Protein AF-A0A9D7N5L0-F1 (afdb_monomer_lite)

Structure (mmCIF, N/CA/C/O backbone):
data_AF-A0A9D7N5L0-F1
#
_entry.id   AF-A0A9D7N5L0-F1
#
loop_
_atom_site.group_PDB
_atom_site.id
_atom_site.type_symbol
_atom_site.label_atom_id
_atom_site.label_alt_id
_atom_site.label_comp_id
_atom_site.label_asym_id
_atom_site.label_entity_id
_atom_site.label_seq_id
_atom_site.pdbx_PDB_ins_code
_atom_site.Cartn_x
_atom_site.Cartn_y
_atom_site.Cartn_z
_atom_site.occupancy
_atom_site.B_iso_or_equiv
_atom_site.auth_seq_id
_atom_site.auth_comp_id
_atom_site.auth_asym_id
_atom_site.auth_atom_id
_atom_site.pdbx_PDB_model_num
ATOM 1 N N . MET A 1 1 ? 47.161 54.696 -22.214 1.00 72.69 1 MET A N 1
ATOM 2 C CA . MET A 1 1 ? 46.452 55.972 -22.187 1.00 72.69 1 MET A CA 1
ATOM 3 C C . MET A 1 1 ? 46.632 56.596 -20.815 1.00 72.69 1 MET A C 1
ATOM 5 O O . MET A 1 1 ? 45.897 56.215 -19.897 1.00 72.69 1 MET A O 1
ATOM 9 N N . PRO A 1 2 ? 47.601 57.519 -20.672 1.00 78.75 2 PRO A N 1
ATOM 10 C CA . PRO A 1 2 ? 47.764 58.258 -19.436 1.00 78.75 2 PRO A CA 1
ATOM 11 C C . PRO A 1 2 ? 46.525 59.127 -19.217 1.00 78.75 2 PRO A C 1
ATOM 13 O O . PRO A 1 2 ? 45.950 59.677 -20.167 1.00 78.75 2 PRO A O 1
ATOM 16 N N . ILE A 1 3 ? 46.088 59.213 -17.966 1.00 82.75 3 ILE A N 1
ATOM 17 C CA . ILE A 1 3 ? 44.921 59.997 -17.564 1.00 82.75 3 ILE A CA 1
ATOM 18 C C . ILE A 1 3 ? 45.372 61.141 -16.669 1.00 82.75 3 ILE A C 1
ATOM 20 O O . ILE A 1 3 ? 46.152 60.962 -15.735 1.00 82.75 3 ILE A O 1
ATOM 24 N N . SER A 1 4 ? 44.891 62.338 -16.972 1.00 83.44 4 SER A N 1
ATOM 25 C CA . SER A 1 4 ? 45.110 63.525 -16.164 1.00 83.44 4 SER A CA 1
ATOM 26 C C . SER A 1 4 ? 43.820 63.897 -15.448 1.00 83.44 4 SER A C 1
ATOM 28 O O . SER A 1 4 ? 42.771 64.068 -16.071 1.00 83.44 4 SER A O 1
ATOM 30 N N . LEU A 1 5 ? 43.912 64.047 -14.130 1.00 79.31 5 LEU A N 1
ATOM 31 C CA . LEU A 1 5 ? 42.851 64.575 -13.285 1.00 79.31 5 LEU A CA 1
ATOM 32 C C . LEU A 1 5 ? 43.198 66.013 -12.907 1.00 79.31 5 LEU A C 1
ATOM 34 O O . LEU A 1 5 ? 44.294 66.314 -12.426 1.00 79.31 5 LEU A O 1
ATOM 38 N N . HIS A 1 6 ? 42.249 66.908 -13.147 1.00 79.81 6 HIS A N 1
ATOM 39 C CA . HIS A 1 6 ? 42.362 68.327 -12.855 1.00 79.81 6 HIS A CA 1
ATOM 40 C C . HIS A 1 6 ? 41.277 68.711 -11.858 1.00 79.81 6 HIS A C 1
ATOM 42 O O . HIS A 1 6 ? 40.089 68.687 -12.183 1.00 79.81 6 HIS A O 1
ATOM 48 N N . PHE A 1 7 ? 41.670 69.097 -10.650 1.00 73.62 7 PHE A N 1
ATOM 49 C CA . PHE A 1 7 ? 40.714 69.549 -9.651 1.00 73.62 7 PHE A CA 1
ATOM 50 C C . PHE A 1 7 ? 40.466 71.049 -9.743 1.00 73.62 7 PHE A C 1
ATOM 52 O O . PHE A 1 7 ? 41.398 71.856 -9.770 1.00 73.62 7 PHE A O 1
ATOM 59 N N . ARG A 1 8 ? 39.185 71.426 -9.766 1.00 66.31 8 ARG A N 1
ATOM 60 C CA . ARG A 1 8 ? 38.753 72.822 -9.728 1.00 66.31 8 ARG A CA 1
ATOM 61 C C . ARG A 1 8 ? 37.700 72.981 -8.632 1.00 66.31 8 ARG A C 1
ATOM 63 O O . ARG A 1 8 ? 36.515 72.768 -8.867 1.00 66.31 8 ARG A O 1
ATOM 70 N N . ALA A 1 9 ? 38.133 73.360 -7.431 1.00 60.53 9 ALA A N 1
ATOM 71 C CA . ALA A 1 9 ? 37.221 73.863 -6.406 1.00 60.53 9 ALA A CA 1
ATOM 72 C C . ALA A 1 9 ? 36.997 75.365 -6.593 1.00 60.53 9 ALA A C 1
ATOM 74 O O . ALA A 1 9 ? 37.879 76.083 -7.073 1.00 60.53 9 ALA A O 1
ATOM 75 N N . ALA A 1 10 ? 35.819 75.841 -6.194 1.00 57.31 10 ALA A N 1
ATOM 76 C CA . ALA A 1 10 ? 35.492 77.258 -6.149 1.00 57.31 10 ALA A CA 1
ATOM 77 C C . ALA A 1 10 ? 36.443 77.989 -5.178 1.00 57.31 10 ALA A C 1
ATOM 79 O O . ALA A 1 10 ? 36.197 78.037 -3.980 1.00 57.31 10 ALA A O 1
ATOM 80 N N . GLY A 1 11 ? 37.558 78.516 -5.698 1.00 56.62 11 GLY A N 1
ATOM 81 C CA . GLY A 1 11 ? 38.480 79.398 -4.971 1.00 56.62 11 GLY A CA 1
ATOM 82 C C . GLY A 1 11 ? 39.948 78.958 -4.880 1.00 56.62 11 GLY A C 1
ATOM 83 O O . GLY A 1 11 ? 40.784 79.810 -4.599 1.00 56.62 11 GLY A O 1
ATOM 84 N N . ALA A 1 12 ? 40.310 77.698 -5.165 1.00 53.91 12 ALA A N 1
ATOM 85 C CA . ALA A 1 12 ? 41.715 77.254 -5.164 1.00 53.91 12 ALA A CA 1
ATOM 86 C C . ALA A 1 12 ? 41.970 76.096 -6.148 1.00 53.91 12 ALA A C 1
ATOM 88 O O . ALA A 1 12 ? 41.262 75.087 -6.146 1.00 53.91 12 ALA A O 1
ATOM 89 N N . ALA A 1 13 ? 42.996 76.234 -6.996 1.00 57.47 13 ALA A N 1
ATOM 90 C CA . ALA A 1 13 ? 43.434 75.192 -7.924 1.00 57.47 13 ALA A CA 1
ATOM 91 C C . ALA A 1 13 ? 44.446 74.263 -7.235 1.00 57.47 13 ALA A C 1
ATOM 93 O O . ALA A 1 13 ? 45.628 74.584 -7.139 1.00 57.47 13 ALA A O 1
ATOM 94 N N . LEU A 1 14 ? 43.992 73.101 -6.767 1.00 60.34 14 LEU A N 1
ATOM 95 C CA . LEU A 1 14 ? 44.870 72.036 -6.272 1.00 60.34 14 LEU A CA 1
ATOM 96 C C . LEU A 1 14 ? 45.343 71.171 -7.448 1.00 60.34 14 LEU A C 1
ATOM 98 O O . LEU A 1 14 ? 44.823 70.085 -7.652 1.00 60.34 14 LEU A O 1
ATOM 102 N N . GLY A 1 15 ? 46.305 71.680 -8.224 1.00 71.81 15 GLY A N 1
ATOM 103 C CA . GLY A 1 15 ? 47.184 70.893 -9.103 1.00 71.81 15 GLY A CA 1
ATOM 104 C C . GLY A 1 15 ? 46.557 70.080 -10.256 1.00 71.81 15 GLY A C 1
ATOM 105 O O . GLY A 1 15 ? 45.394 69.691 -10.268 1.00 71.81 15 GLY A O 1
ATOM 106 N N . LYS A 1 16 ? 47.374 69.793 -11.274 1.00 83.88 16 LYS A N 1
ATOM 107 C CA . LYS A 1 16 ? 47.114 68.734 -12.262 1.00 83.88 16 LYS A CA 1
ATOM 108 C C . LYS A 1 16 ? 47.877 67.497 -11.801 1.00 83.88 16 LYS A C 1
ATOM 110 O O . LYS A 1 16 ? 49.097 67.578 -11.680 1.00 83.88 16 LYS A O 1
ATOM 115 N N . GLN A 1 17 ? 47.201 66.367 -11.610 1.00 89.81 17 GLN A N 1
ATOM 116 C CA . GLN A 1 17 ? 47.865 65.088 -11.349 1.00 89.81 17 GLN A CA 1
ATOM 117 C C . GLN A 1 17 ? 47.664 64.170 -12.550 1.00 89.81 17 GLN A C 1
ATOM 119 O O . GLN A 1 17 ? 46.552 64.030 -13.057 1.00 89.81 17 GLN A O 1
ATOM 124 N N . SER A 1 18 ? 48.754 63.596 -13.052 1.00 88.19 18 SER A N 1
ATOM 125 C CA . SER A 1 18 ? 48.714 62.674 -14.188 1.00 88.19 18 SER A CA 1
ATOM 126 C C . SER A 1 18 ? 49.171 61.302 -13.736 1.00 88.19 18 SER A C 1
ATOM 128 O O . SER A 1 18 ? 50.153 61.191 -13.006 1.00 88.19 18 SER A O 1
ATOM 130 N N . PHE A 1 19 ? 48.449 60.283 -14.177 1.00 89.75 19 PHE A N 1
ATOM 131 C CA . PHE A 1 19 ? 48.725 58.887 -13.886 1.00 89.75 19 PHE A CA 1
ATOM 132 C C . PHE A 1 19 ? 49.147 58.209 -15.182 1.00 89.75 19 PHE A C 1
ATOM 134 O O . PHE A 1 19 ? 48.506 58.395 -16.226 1.00 89.75 19 PHE A O 1
ATOM 141 N N . GLY A 1 20 ? 50.256 57.477 -15.115 1.00 86.75 20 GLY A N 1
ATOM 142 C CA . GLY A 1 20 ? 50.751 56.697 -16.231 1.00 86.75 20 GLY A CA 1
ATOM 143 C C . GLY A 1 20 ? 49.895 55.462 -16.490 1.00 86.75 20 GLY A C 1
ATOM 144 O O . GLY A 1 20 ? 48.901 55.180 -15.818 1.00 86.75 20 GLY A O 1
ATOM 145 N N . ASP A 1 21 ? 50.286 54.724 -17.519 1.00 83.12 21 ASP A N 1
ATOM 146 C CA . ASP A 1 21 ? 49.572 53.544 -17.991 1.00 83.12 21 ASP A CA 1
ATOM 147 C C . ASP A 1 21 ? 49.612 52.367 -17.009 1.00 83.12 21 ASP A C 1
ATOM 149 O O . ASP A 1 21 ? 48.745 51.492 -17.062 1.00 83.12 21 ASP A O 1
ATOM 153 N N . GLU A 1 22 ? 50.615 52.351 -16.140 1.00 84.06 22 GLU A N 1
ATOM 154 C CA . GLU A 1 22 ? 50.862 51.350 -15.111 1.00 84.06 22 GLU A CA 1
ATOM 155 C C . GLU A 1 22 ? 49.825 51.362 -13.979 1.00 84.06 22 GLU A C 1
ATOM 157 O O . GLU A 1 22 ? 49.672 50.363 -13.275 1.00 84.06 22 GLU A O 1
ATOM 162 N N . VAL A 1 23 ? 49.077 52.458 -13.813 1.00 87.56 23 VAL A N 1
ATOM 163 C CA . VAL A 1 23 ? 48.068 52.583 -12.757 1.00 87.56 23 VAL A CA 1
ATOM 164 C C . VAL A 1 23 ? 46.739 51.993 -13.237 1.00 87.56 23 VAL A C 1
ATOM 166 O O . VAL A 1 23 ? 46.030 52.571 -14.060 1.00 87.56 23 VAL A O 1
ATOM 169 N N . VAL A 1 24 ? 46.395 50.811 -12.720 1.00 87.88 24 VAL A N 1
ATOM 170 C CA . VAL A 1 24 ? 45.175 50.076 -13.109 1.00 87.88 24 VAL A CA 1
ATOM 171 C C . VAL A 1 24 ? 43.917 50.662 -12.462 1.00 87.88 24 VAL A C 1
ATOM 173 O O . VAL A 1 24 ? 42.836 50.605 -13.048 1.00 87.88 24 VAL A O 1
ATOM 176 N N . GLU A 1 25 ? 44.047 51.246 -11.274 1.00 93.94 25 GLU A N 1
ATOM 177 C CA . GLU A 1 25 ? 42.945 51.820 -10.505 1.00 93.94 25 GLU A CA 1
ATOM 178 C C . GLU A 1 25 ? 43.389 53.122 -9.836 1.00 93.94 25 GLU A C 1
ATOM 180 O O . GLU A 1 25 ? 44.439 53.174 -9.198 1.00 93.94 25 GLU A O 1
ATOM 185 N N . ILE A 1 26 ? 42.581 54.172 -9.984 1.00 95.56 26 ILE A N 1
ATOM 186 C CA . ILE A 1 26 ? 42.804 55.478 -9.358 1.00 95.56 26 ILE A CA 1
ATOM 187 C C . ILE A 1 26 ? 41.630 55.755 -8.425 1.00 95.56 26 ILE A C 1
ATOM 189 O O . ILE A 1 26 ? 40.540 56.097 -8.885 1.00 95.56 26 ILE A O 1
ATOM 193 N N . ARG A 1 27 ? 41.844 55.608 -7.119 1.00 96.44 27 ARG A N 1
ATOM 194 C CA . ARG A 1 27 ? 40.865 55.933 -6.078 1.00 96.44 27 ARG A CA 1
ATOM 195 C C . ARG A 1 27 ? 40.876 57.418 -5.769 1.00 96.44 27 ARG A C 1
ATOM 197 O O . ARG A 1 27 ? 41.934 58.037 -5.620 1.00 96.44 27 ARG A O 1
ATOM 204 N N . ILE A 1 28 ? 39.672 57.959 -5.656 1.00 95.75 28 ILE A N 1
ATOM 205 C CA . ILE A 1 28 ? 39.390 59.371 -5.452 1.00 95.75 28 ILE A CA 1
ATOM 206 C C . ILE A 1 28 ? 38.590 59.500 -4.158 1.00 95.75 28 ILE A C 1
ATOM 208 O O . ILE A 1 28 ? 37.532 58.887 -4.002 1.00 95.75 28 ILE A O 1
ATOM 212 N N . GLY A 1 29 ? 39.078 60.311 -3.225 1.00 93.81 29 GLY A N 1
ATOM 213 C CA . GLY A 1 29 ? 38.457 60.480 -1.914 1.00 93.81 29 GLY A CA 1
ATOM 214 C C . GLY A 1 29 ? 39.268 61.399 -1.011 1.00 93.81 29 GLY A C 1
ATOM 215 O O . GLY A 1 29 ? 40.193 62.061 -1.473 1.00 93.81 29 GLY A O 1
ATOM 216 N N . ARG A 1 30 ? 38.908 61.473 0.271 1.00 93.69 30 ARG A N 1
ATOM 217 C CA . ARG A 1 30 ? 39.602 62.309 1.273 1.00 93.69 30 ARG A CA 1
ATOM 218 C C . ARG A 1 30 ? 40.711 61.604 2.047 1.00 93.69 30 ARG A C 1
ATOM 220 O O . ARG A 1 30 ? 41.448 62.257 2.779 1.00 93.69 30 ARG A O 1
ATOM 227 N N . ASP A 1 31 ? 40.795 60.284 1.950 1.00 93.81 31 ASP A N 1
ATOM 228 C CA . ASP A 1 31 ? 41.804 59.512 2.666 1.00 93.81 31 ASP A CA 1
ATOM 229 C C . ASP A 1 31 ? 43.132 59.533 1.897 1.00 93.81 31 ASP A C 1
ATOM 231 O O . ASP A 1 31 ? 43.270 58.862 0.875 1.00 93.81 31 ASP A O 1
ATOM 235 N N . ALA A 1 32 ? 44.099 60.321 2.376 1.00 90.50 32 ALA A N 1
ATOM 236 C CA . ALA A 1 32 ? 45.396 60.488 1.721 1.00 90.50 32 ALA A CA 1
ATOM 237 C C . ALA A 1 32 ? 46.275 59.227 1.743 1.00 90.50 32 ALA A C 1
ATOM 239 O O . ALA A 1 32 ? 47.182 59.117 0.920 1.00 90.50 32 ALA A O 1
ATOM 240 N N . GLU A 1 33 ? 46.012 58.275 2.644 1.00 92.38 33 GLU A N 1
ATOM 241 C CA . GLU A 1 33 ? 46.752 57.009 2.701 1.00 92.38 33 GLU A CA 1
ATOM 242 C C . GLU A 1 33 ? 46.186 55.976 1.718 1.00 92.38 33 GLU A C 1
ATOM 244 O O . GLU A 1 33 ? 46.915 55.106 1.239 1.00 92.38 33 GLU A O 1
ATOM 249 N N . ARG A 1 34 ? 44.888 56.069 1.397 1.00 91.62 34 ARG A N 1
ATOM 250 C CA . ARG A 1 34 ? 44.177 55.076 0.568 1.00 91.62 34 ARG A CA 1
ATOM 251 C C . ARG A 1 34 ? 43.860 55.555 -0.849 1.00 91.62 34 ARG A C 1
ATOM 253 O O . ARG A 1 34 ? 43.674 54.724 -1.740 1.00 91.62 34 ARG A O 1
ATOM 260 N N . CYS A 1 35 ? 43.798 56.867 -1.079 1.00 93.44 35 CYS A N 1
ATOM 261 C CA . CYS A 1 35 ? 43.439 57.449 -2.372 1.00 93.44 35 CYS A CA 1
ATOM 262 C C . CYS A 1 35 ? 44.664 57.931 -3.147 1.00 93.44 35 CYS A C 1
ATOM 264 O O . CYS A 1 35 ? 45.471 58.710 -2.647 1.00 93.44 35 CYS A O 1
ATOM 266 N N . GLN A 1 36 ? 44.754 57.538 -4.420 1.00 93.94 36 GLN A N 1
ATOM 267 C CA . GLN A 1 36 ? 45.797 58.031 -5.327 1.00 93.94 36 GLN A CA 1
ATOM 268 C C . GLN A 1 36 ? 45.553 59.494 -5.728 1.00 93.94 36 GLN A C 1
ATOM 270 O O . GLN A 1 36 ? 46.505 60.220 -6.016 1.00 93.94 36 GLN A O 1
ATOM 275 N N . PHE A 1 37 ? 44.287 59.929 -5.727 1.00 92.31 37 PHE A N 1
ATOM 276 C CA . PHE A 1 37 ? 43.893 61.330 -5.846 1.00 92.31 37 PHE A CA 1
ATOM 277 C C . PHE A 1 37 ? 43.171 61.763 -4.563 1.00 92.31 37 PHE A C 1
ATOM 279 O O . PHE A 1 37 ? 41.955 61.596 -4.423 1.00 92.31 37 PHE A O 1
ATOM 286 N N . ALA A 1 38 ? 43.944 62.274 -3.605 1.00 91.69 38 ALA A N 1
ATOM 287 C CA . ALA A 1 38 ? 43.447 62.680 -2.298 1.00 91.69 38 ALA A CA 1
ATOM 288 C C . ALA A 1 38 ? 42.983 64.142 -2.301 1.00 91.69 38 ALA A C 1
ATOM 290 O O . ALA A 1 38 ? 43.742 65.060 -2.615 1.00 91.69 38 ALA A O 1
ATOM 291 N N . LEU A 1 39 ? 41.723 64.358 -1.935 1.00 89.25 39 LEU A N 1
ATOM 292 C CA . LEU A 1 39 ? 41.138 65.676 -1.734 1.00 89.25 39 LEU A CA 1
ATOM 293 C C . LEU A 1 39 ? 41.362 66.165 -0.299 1.00 89.25 39 LEU A C 1
ATOM 295 O O . LEU A 1 39 ? 41.475 65.340 0.610 1.00 89.25 39 LEU A O 1
ATOM 299 N N . PRO A 1 40 ? 41.390 67.492 -0.071 1.00 88.19 40 PRO A N 1
ATOM 300 C CA . PRO A 1 40 ? 41.510 68.057 1.266 1.00 88.19 40 PRO A CA 1
ATOM 301 C C . PRO A 1 40 ? 40.503 67.459 2.255 1.00 88.19 40 PRO A C 1
ATOM 303 O O . PRO A 1 40 ? 39.330 67.243 1.932 1.00 88.19 40 PRO A O 1
ATOM 306 N N . ALA A 1 41 ? 40.962 67.195 3.479 1.00 85.75 41 ALA A N 1
ATOM 307 C CA . ALA A 1 41 ? 40.162 66.522 4.500 1.00 85.75 41 ALA A CA 1
ATOM 308 C C . ALA A 1 41 ? 38.890 67.302 4.901 1.00 85.75 41 ALA A C 1
ATOM 310 O O . ALA A 1 41 ? 37.926 66.690 5.375 1.00 85.75 41 ALA A O 1
ATOM 311 N N . ASP A 1 42 ? 38.868 68.620 4.673 1.00 84.88 42 ASP A N 1
ATOM 312 C CA . ASP A 1 42 ? 37.762 69.546 4.949 1.00 84.88 42 ASP A CA 1
ATOM 313 C C . ASP A 1 42 ? 36.615 69.481 3.917 1.00 84.88 42 ASP A C 1
ATOM 315 O O . ASP A 1 42 ? 35.528 69.998 4.178 1.00 84.88 42 ASP A O 1
ATOM 319 N N . GLN A 1 43 ? 36.785 68.778 2.790 1.00 87.12 43 GLN A N 1
ATOM 320 C CA . GLN A 1 43 ? 35.737 68.551 1.781 1.00 87.12 43 GLN A CA 1
ATOM 321 C C . GLN A 1 43 ? 34.713 67.495 2.236 1.00 87.12 43 GLN A C 1
ATOM 323 O O . GLN A 1 43 ? 34.587 66.426 1.638 1.00 87.12 43 GLN A O 1
ATOM 328 N N . ALA A 1 44 ? 33.968 67.772 3.309 1.00 84.56 44 ALA A N 1
ATOM 329 C CA . ALA A 1 44 ? 33.079 66.809 3.973 1.00 84.56 44 ALA A CA 1
ATOM 330 C C . ALA A 1 44 ? 32.012 66.166 3.057 1.00 84.56 44 ALA A C 1
ATOM 332 O O . ALA A 1 44 ? 31.534 65.078 3.365 1.00 84.56 44 ALA A O 1
ATOM 333 N N . MET A 1 45 ? 31.684 66.799 1.924 1.00 86.50 45 MET A N 1
ATOM 334 C CA . MET A 1 45 ? 30.771 66.272 0.896 1.00 86.50 45 MET A CA 1
ATOM 335 C C . MET A 1 45 ? 31.344 65.091 0.093 1.00 86.50 45 MET A C 1
ATOM 337 O O . MET A 1 45 ? 30.609 64.420 -0.629 1.00 86.50 45 MET A O 1
ATOM 341 N N . VAL A 1 46 ? 32.647 64.830 0.211 1.00 91.25 46 VAL A N 1
ATOM 342 C CA . VAL A 1 46 ? 33.330 63.696 -0.415 1.00 91.25 46 VAL A CA 1
ATOM 343 C C . VAL A 1 46 ? 33.578 62.614 0.638 1.00 91.25 46 VAL A C 1
ATOM 345 O O . VAL A 1 46 ? 33.936 62.887 1.785 1.00 91.25 46 VAL A O 1
ATOM 348 N N . SER A 1 47 ? 33.398 61.352 0.268 1.00 91.75 47 SER A N 1
ATOM 349 C CA . SER A 1 47 ? 33.639 60.212 1.164 1.00 91.75 47 SER A CA 1
ATOM 350 C C . SER A 1 47 ? 35.144 59.995 1.378 1.00 91.75 47 SER A C 1
ATOM 352 O O . SER A 1 47 ? 35.976 60.554 0.660 1.00 91.75 47 SER A O 1
ATOM 354 N N . ARG A 1 48 ? 35.518 59.167 2.362 1.00 94.56 48 ARG A N 1
ATOM 355 C CA . ARG A 1 48 ? 36.931 58.785 2.565 1.00 94.56 48 ARG A CA 1
ATOM 356 C C . ARG A 1 48 ? 37.510 58.115 1.314 1.00 94.56 48 ARG A C 1
ATOM 358 O O . ARG A 1 48 ? 38.549 58.551 0.840 1.00 94.56 48 ARG A O 1
ATOM 365 N N . GLU A 1 49 ? 36.759 57.183 0.731 1.00 96.12 49 GLU A N 1
ATOM 366 C CA . GLU A 1 49 ? 36.946 56.619 -0.612 1.00 96.12 49 GLU A CA 1
ATOM 367 C C . GLU A 1 49 ? 35.618 56.808 -1.364 1.00 96.12 49 GLU A C 1
ATOM 369 O O . GLU A 1 49 ? 34.605 56.208 -1.003 1.00 96.12 49 GLU A O 1
ATOM 374 N N . HIS A 1 50 ? 35.564 57.729 -2.328 1.00 95.50 50 HIS A N 1
ATOM 375 C CA . HIS A 1 50 ? 34.301 58.175 -2.930 1.00 95.50 50 HIS A CA 1
ATOM 376 C C . HIS A 1 50 ? 33.972 57.433 -4.225 1.00 95.50 50 HIS A C 1
ATOM 378 O O . HIS A 1 50 ? 32.862 56.937 -4.406 1.00 95.50 50 HIS A O 1
ATOM 384 N N . CYS A 1 51 ? 34.948 57.319 -5.118 1.00 96.88 51 CYS A N 1
ATOM 385 C CA . CYS A 1 51 ? 34.854 56.500 -6.320 1.00 96.88 51 CYS A CA 1
ATOM 386 C C . CYS A 1 51 ? 36.251 56.094 -6.793 1.00 96.88 51 CYS A C 1
ATOM 388 O O . CYS A 1 51 ? 37.261 56.588 -6.283 1.00 96.88 51 CYS A O 1
ATOM 390 N N . ALA A 1 52 ? 36.316 55.202 -7.776 1.00 96.44 52 ALA A N 1
ATOM 391 C CA . ALA A 1 52 ? 37.561 54.848 -8.439 1.00 96.44 52 ALA A CA 1
ATOM 392 C C . ALA A 1 52 ? 37.422 54.877 -9.963 1.00 96.44 52 ALA A C 1
ATOM 394 O O . ALA A 1 52 ? 36.346 54.643 -10.513 1.00 96.44 52 ALA A O 1
ATOM 395 N N . LEU A 1 53 ? 38.526 55.160 -10.652 1.00 95.75 53 LEU A N 1
ATOM 396 C CA . LEU A 1 53 ? 38.647 55.016 -12.099 1.00 95.75 53 LEU A CA 1
ATOM 397 C C . LEU A 1 53 ? 39.474 53.774 -12.391 1.00 95.75 53 LEU A C 1
ATOM 399 O O . LEU A 1 53 ? 40.681 53.763 -12.157 1.00 95.75 53 LEU A O 1
ATOM 403 N N . GLN A 1 54 ? 38.826 52.736 -12.906 1.00 95.19 54 GLN A N 1
ATOM 404 C CA . GLN A 1 54 ? 39.465 51.465 -13.214 1.00 95.19 54 GLN A CA 1
ATOM 405 C C . GLN A 1 54 ? 39.710 51.337 -14.716 1.00 95.19 54 GLN A C 1
ATOM 407 O O . GLN A 1 54 ? 38.795 51.487 -15.532 1.00 95.19 54 GLN A O 1
ATOM 412 N N . ARG A 1 55 ? 40.947 51.034 -15.103 1.00 89.62 55 ARG A N 1
ATOM 413 C CA . ARG A 1 55 ? 41.322 50.821 -16.499 1.00 89.62 55 ARG A CA 1
ATOM 414 C C . ARG A 1 55 ? 41.011 49.383 -16.916 1.00 89.62 55 ARG A C 1
ATOM 416 O O . ARG A 1 55 ? 41.649 48.440 -16.465 1.00 89.62 55 ARG A O 1
ATOM 423 N N . VAL A 1 56 ? 40.077 49.219 -17.850 1.00 85.75 56 VAL A N 1
ATOM 424 C CA . VAL A 1 56 ? 39.678 47.922 -18.414 1.00 85.75 56 VAL A CA 1
ATOM 425 C C . VAL A 1 56 ? 39.745 47.995 -19.936 1.00 85.75 56 VAL A C 1
ATOM 427 O O . VAL A 1 56 ? 39.037 48.787 -20.562 1.00 85.75 56 VAL A O 1
ATOM 430 N N . LEU A 1 57 ? 40.607 47.169 -20.540 1.00 84.44 57 LEU A N 1
ATOM 431 C CA . LEU A 1 57 ? 40.785 47.068 -21.999 1.00 84.44 57 LEU A CA 1
ATOM 432 C C . LEU A 1 57 ? 41.029 48.434 -22.675 1.00 84.44 57 LEU A C 1
ATOM 434 O O . LEU A 1 57 ? 40.427 48.771 -23.693 1.00 84.44 57 LEU A O 1
ATOM 438 N N . GLY A 1 58 ? 41.892 49.253 -22.066 1.00 81.69 58 GLY A N 1
ATOM 439 C CA . GLY A 1 58 ? 42.274 50.564 -22.600 1.00 81.69 58 GLY A CA 1
ATOM 440 C C . GLY A 1 58 ? 41.264 51.693 -22.368 1.00 81.69 58 GLY A C 1
ATOM 441 O O . GLY A 1 58 ? 41.510 52.803 -22.828 1.00 81.69 58 GLY A O 1
ATOM 442 N N . ARG A 1 59 ? 40.162 51.452 -21.646 1.00 85.00 59 ARG A N 1
ATOM 443 C CA . ARG A 1 59 ? 39.170 52.476 -21.275 1.00 85.00 59 ARG A CA 1
ATOM 444 C C . ARG A 1 59 ? 39.069 52.600 -19.761 1.00 85.00 59 ARG A C 1
ATOM 446 O O . ARG A 1 59 ? 39.232 51.605 -19.064 1.00 85.00 59 ARG A O 1
ATOM 453 N N . TYR A 1 60 ? 38.760 53.792 -19.263 1.00 91.06 60 TYR A N 1
ATOM 454 C CA . TYR A 1 60 ? 38.480 53.996 -17.843 1.00 91.06 60 TYR A CA 1
ATOM 455 C C . TYR A 1 60 ? 36.988 53.817 -17.572 1.00 91.06 60 TYR A C 1
ATOM 457 O O . TYR A 1 60 ? 36.149 54.397 -18.266 1.00 91.06 60 TYR A O 1
ATOM 465 N N . ARG A 1 61 ? 36.672 52.991 -16.578 1.00 93.69 61 ARG A N 1
ATOM 466 C CA . ARG A 1 61 ? 35.329 52.792 -16.038 1.00 93.69 61 ARG A CA 1
ATOM 467 C C . ARG A 1 61 ? 35.257 53.381 -14.642 1.00 93.69 61 ARG A C 1
ATOM 469 O O . ARG A 1 61 ? 36.203 53.255 -13.868 1.00 93.69 61 ARG A O 1
ATOM 476 N N . LEU A 1 62 ? 34.138 54.017 -14.343 1.00 94.38 62 LEU A N 1
ATOM 477 C CA . LEU A 1 62 ? 33.843 54.539 -13.023 1.00 94.38 62 LEU A CA 1
ATOM 478 C C . LEU A 1 62 ? 33.362 53.400 -12.121 1.00 94.38 62 LEU A C 1
ATOM 480 O O . LEU A 1 62 ? 32.465 52.661 -12.511 1.00 94.38 62 LEU A O 1
ATOM 484 N N . VAL A 1 63 ? 33.946 53.283 -10.935 1.00 94.88 63 VAL A N 1
ATOM 485 C CA . VAL A 1 63 ? 33.516 52.370 -9.873 1.00 94.88 63 VAL A CA 1
ATOM 486 C C . VAL A 1 63 ? 32.983 53.213 -8.719 1.00 94.88 63 VAL A C 1
ATOM 488 O O . VAL A 1 63 ? 33.691 54.091 -8.215 1.00 94.88 63 VAL A O 1
ATOM 491 N N . LEU A 1 64 ? 31.729 52.998 -8.331 1.00 93.44 64 LEU A N 1
ATOM 492 C CA . LEU A 1 64 ? 31.038 53.785 -7.307 1.00 93.44 64 LEU A CA 1
ATOM 493 C C . LEU A 1 64 ? 31.087 53.087 -5.944 1.00 93.44 64 LEU A C 1
ATOM 495 O O . LEU A 1 64 ? 30.980 51.869 -5.862 1.00 93.44 64 LEU A O 1
ATOM 499 N N . ASN A 1 65 ? 31.179 53.859 -4.857 1.00 90.69 65 ASN A N 1
ATOM 500 C CA . ASN A 1 65 ? 31.108 53.303 -3.499 1.00 90.69 65 ASN A CA 1
ATOM 501 C C . ASN A 1 65 ? 29.676 52.952 -3.041 1.00 90.69 65 ASN A C 1
ATOM 503 O O . ASN A 1 65 ? 29.504 52.342 -1.993 1.00 90.69 65 ASN A O 1
ATOM 507 N N . GLY A 1 66 ? 28.655 53.355 -3.806 1.00 85.19 66 GLY A N 1
ATOM 508 C CA . GLY A 1 66 ? 27.238 53.086 -3.534 1.00 85.19 66 GLY A CA 1
ATOM 509 C C . GLY A 1 66 ? 26.579 53.984 -2.480 1.00 85.19 66 GLY A C 1
ATOM 510 O O . GLY A 1 66 ? 25.357 53.964 -2.361 1.00 85.19 66 GLY A O 1
ATOM 511 N N . GLU A 1 67 ? 27.341 54.798 -1.749 1.00 85.19 67 GLU A N 1
ATOM 512 C CA . GLU A 1 67 ? 26.818 55.623 -0.651 1.00 85.19 67 GLU A CA 1
ATOM 513 C C . GLU A 1 67 ? 26.570 57.075 -1.061 1.00 85.19 67 GLU A C 1
ATOM 515 O O . GLU A 1 67 ? 25.617 57.699 -0.596 1.00 85.19 67 GLU A O 1
ATOM 520 N N . ASN A 1 68 ? 27.435 57.636 -1.912 1.00 90.31 68 ASN A N 1
ATOM 521 C CA . ASN A 1 68 ? 27.363 59.042 -2.299 1.00 90.31 68 ASN A CA 1
ATOM 522 C C . ASN A 1 68 ? 27.305 59.198 -3.827 1.00 90.31 68 ASN A C 1
ATOM 524 O O . ASN A 1 68 ? 28.003 58.482 -4.548 1.00 90.31 68 ASN A O 1
ATOM 528 N N . PRO A 1 69 ? 26.480 60.126 -4.347 1.00 92.38 69 PRO A N 1
ATOM 529 C CA . PRO A 1 69 ? 26.276 60.249 -5.781 1.00 92.38 69 PRO A CA 1
ATOM 530 C C . PRO A 1 69 ? 27.499 60.867 -6.461 1.00 92.38 69 PRO A C 1
ATOM 532 O O . PRO A 1 69 ? 27.985 61.914 -6.041 1.00 92.38 69 PRO A O 1
ATOM 535 N N . VAL A 1 70 ? 27.931 60.273 -7.571 1.00 95.50 70 VAL A N 1
ATOM 536 C CA . VAL A 1 70 ? 28.870 60.891 -8.519 1.00 95.50 70 VAL A CA 1
ATOM 537 C C . VAL A 1 70 ? 28.083 61.322 -9.746 1.00 95.50 70 VAL A C 1
ATOM 539 O O . VAL A 1 70 ? 27.206 60.585 -10.194 1.00 95.50 70 VAL A O 1
ATOM 542 N N . ARG A 1 71 ? 28.375 62.497 -10.308 1.00 94.56 71 ARG A N 1
ATOM 543 C CA . ARG A 1 71 ? 27.803 62.930 -11.591 1.00 94.56 71 ARG A CA 1
ATOM 544 C C . ARG A 1 71 ? 28.874 63.040 -12.662 1.00 94.56 71 ARG A C 1
ATOM 546 O O . ARG A 1 71 ? 29.918 63.630 -12.407 1.00 94.56 71 ARG A O 1
ATOM 553 N N . VAL A 1 72 ? 28.596 62.531 -13.857 1.00 94.25 72 VAL A N 1
ATOM 554 C CA . VAL A 1 72 ? 29.438 62.686 -15.051 1.00 94.25 72 VAL A CA 1
ATOM 555 C C . VAL A 1 72 ? 28.753 63.705 -15.961 1.00 94.25 72 VAL A C 1
ATOM 557 O O . VAL A 1 72 ? 27.624 63.497 -16.392 1.00 94.25 72 VAL A O 1
ATOM 560 N N . ASP A 1 73 ? 29.404 64.843 -16.199 1.00 92.94 73 ASP A N 1
ATOM 561 C CA . ASP A 1 73 ? 28.896 65.959 -17.012 1.00 92.94 73 ASP A CA 1
ATOM 562 C C . ASP A 1 73 ? 27.508 66.483 -16.579 1.00 92.94 73 ASP A C 1
ATOM 564 O O . ASP A 1 73 ? 26.726 66.988 -17.381 1.00 92.94 73 ASP A O 1
ATOM 568 N N . GLY A 1 74 ? 27.229 66.415 -15.272 1.00 89.88 74 GLY A N 1
ATOM 569 C CA . GLY A 1 74 ? 25.994 66.894 -14.639 1.00 89.88 74 GLY A CA 1
ATOM 570 C C . GLY A 1 74 ? 24.916 65.821 -14.446 1.00 89.88 74 GLY A C 1
ATOM 571 O O . GLY A 1 74 ? 23.997 66.018 -13.643 1.00 89.88 74 GLY A O 1
ATOM 572 N N . GLU A 1 75 ? 25.044 64.662 -15.090 1.00 90.12 75 GLU A N 1
ATOM 573 C CA . GLU A 1 75 ? 24.105 63.542 -14.952 1.00 90.12 75 GLU A CA 1
ATOM 574 C C . GLU A 1 75 ? 24.579 62.529 -13.911 1.00 90.12 75 GLU A C 1
ATOM 576 O O . GLU A 1 75 ? 25.778 62.337 -13.736 1.00 90.12 75 GLU A O 1
ATOM 581 N N . LEU A 1 76 ? 23.645 61.889 -13.195 1.00 89.88 76 LEU A N 1
ATOM 582 C CA . LEU A 1 76 ? 23.983 60.894 -12.175 1.00 89.88 76 LEU A CA 1
ATOM 583 C C . LEU A 1 76 ? 24.683 59.697 -12.829 1.00 89.88 76 LEU A C 1
ATOM 585 O O . LEU A 1 76 ? 24.152 59.091 -13.758 1.00 89.88 76 LEU A O 1
ATOM 589 N N . ALA A 1 77 ? 25.873 59.379 -12.337 1.00 92.50 77 ALA A N 1
ATOM 590 C CA . ALA A 1 77 ? 26.687 58.304 -12.862 1.00 92.50 77 ALA A CA 1
ATOM 591 C C . ALA A 1 77 ? 26.198 56.940 -12.363 1.00 92.50 77 ALA A C 1
ATOM 593 O O . ALA A 1 77 ? 25.589 56.836 -11.297 1.00 92.50 77 ALA A O 1
ATOM 594 N N . TYR A 1 78 ? 26.504 55.887 -13.116 1.00 90.94 78 TYR A N 1
ATOM 595 C CA . TYR A 1 78 ? 26.232 54.504 -12.724 1.00 90.94 78 TYR A CA 1
ATOM 596 C C . TYR A 1 78 ? 27.523 53.688 -12.637 1.00 90.94 78 TYR A C 1
ATOM 598 O O . TYR A 1 78 ? 28.535 54.018 -13.261 1.00 90.94 78 TYR A O 1
ATOM 606 N N . ASP A 1 79 ? 27.487 52.615 -11.850 1.00 89.25 79 ASP A N 1
ATOM 607 C CA . ASP A 1 79 ? 28.648 51.753 -11.655 1.00 89.25 79 ASP A CA 1
ATOM 608 C C . ASP A 1 79 ? 29.050 51.058 -12.968 1.00 89.25 79 ASP A C 1
ATOM 610 O O . ASP A 1 79 ? 28.213 50.561 -13.726 1.00 89.25 79 ASP A O 1
ATOM 614 N N . GLY A 1 80 ? 30.343 51.087 -13.281 1.00 89.31 80 GLY A N 1
ATOM 615 C CA . GLY A 1 80 ? 30.906 50.605 -14.539 1.00 89.31 80 GLY A CA 1
ATOM 616 C C . GLY A 1 80 ? 30.790 51.569 -15.729 1.00 89.31 80 GLY A C 1
ATOM 617 O O . GLY A 1 80 ? 31.186 51.185 -16.837 1.00 89.31 80 GLY A O 1
ATOM 618 N N . GLN A 1 81 ? 30.281 52.797 -15.548 1.00 91.81 81 GLN A N 1
ATOM 619 C CA . GLN A 1 81 ? 30.155 53.782 -16.630 1.00 91.81 81 GLN A CA 1
ATOM 620 C C . GLN A 1 81 ? 31.516 54.079 -17.275 1.00 91.81 81 GLN A C 1
ATOM 622 O O . GLN A 1 81 ? 32.478 54.446 -16.603 1.00 91.81 81 GLN A O 1
ATOM 627 N N . ILE A 1 82 ? 31.602 53.934 -18.600 1.00 90.38 82 ILE A N 1
ATOM 628 C CA . ILE A 1 82 ? 32.818 54.250 -19.359 1.00 90.38 82 ILE A CA 1
ATOM 629 C C . ILE A 1 82 ? 32.944 55.768 -19.475 1.00 90.38 82 ILE A C 1
ATOM 631 O O . ILE A 1 82 ? 32.032 56.425 -19.974 1.00 90.38 82 ILE A O 1
ATOM 635 N N . LEU A 1 83 ? 34.090 56.314 -19.070 1.00 89.25 83 LEU A N 1
ATOM 636 C CA . LEU A 1 83 ? 34.343 57.744 -19.192 1.00 89.25 83 LEU A CA 1
ATOM 637 C C . LEU A 1 83 ? 34.748 58.127 -20.624 1.00 89.25 83 LEU A C 1
ATOM 639 O O . LEU A 1 83 ? 35.572 57.435 -21.237 1.00 89.25 83 LEU A O 1
ATOM 643 N N . PRO A 1 84 ? 34.203 59.231 -21.168 1.00 87.31 84 PRO A N 1
ATOM 644 C CA . PRO A 1 84 ? 34.687 59.802 -22.417 1.00 87.31 84 PRO A CA 1
ATOM 645 C C . PRO A 1 84 ? 36.103 60.373 -22.246 1.00 87.31 84 PRO A C 1
ATOM 647 O O . PRO A 1 84 ? 36.606 60.534 -21.136 1.00 87.31 84 PRO A O 1
ATOM 650 N N . ALA A 1 85 ? 36.750 60.718 -23.365 1.00 85.31 85 ALA A N 1
ATOM 651 C CA . ALA A 1 85 ? 38.110 61.264 -23.355 1.00 85.31 85 ALA A CA 1
ATOM 652 C C . ALA A 1 85 ? 38.240 62.558 -22.530 1.00 85.31 85 ALA A C 1
ATOM 654 O O . ALA A 1 85 ? 39.318 62.854 -22.025 1.00 85.31 85 ALA A O 1
ATOM 655 N N . ARG A 1 86 ? 37.149 63.319 -22.382 1.00 88.12 86 ARG A N 1
ATOM 656 C CA . ARG A 1 86 ? 37.045 64.473 -21.486 1.00 88.12 86 ARG A CA 1
ATOM 657 C C . ARG A 1 86 ? 35.721 64.413 -20.740 1.00 88.12 86 ARG A C 1
ATOM 659 O O . ARG A 1 86 ? 34.692 64.342 -21.402 1.00 88.12 86 ARG A O 1
ATOM 666 N N . ALA A 1 87 ? 35.753 64.463 -19.412 1.00 92.81 87 ALA A N 1
ATOM 667 C CA . ALA A 1 87 ? 34.557 64.394 -18.570 1.00 92.81 87 ALA A CA 1
ATOM 668 C C . ALA A 1 87 ? 34.675 65.306 -17.343 1.00 92.81 87 ALA A C 1
ATOM 670 O O . ALA A 1 87 ? 35.777 65.521 -16.832 1.00 92.81 87 ALA A O 1
ATOM 671 N N . LYS A 1 88 ? 33.549 65.810 -16.833 1.00 93.25 88 LYS A N 1
ATOM 672 C CA . LYS A 1 88 ? 33.461 66.460 -15.517 1.00 93.25 88 LYS A CA 1
ATOM 673 C C . LYS A 1 88 ? 32.860 65.495 -14.501 1.00 93.25 88 LYS A C 1
ATOM 675 O O . LYS A 1 88 ? 31.692 65.148 -14.622 1.00 93.25 88 LYS A O 1
ATOM 680 N N . LEU A 1 89 ? 33.626 65.093 -13.495 1.00 94.06 89 LEU A N 1
ATOM 681 C CA . LEU A 1 89 ? 33.145 64.287 -12.377 1.00 94.06 89 LEU A CA 1
ATOM 682 C C . LEU A 1 89 ? 32.836 65.184 -11.184 1.00 94.06 89 LEU A C 1
ATOM 684 O O . LEU A 1 89 ? 33.753 65.712 -10.564 1.00 94.06 89 LEU A O 1
ATOM 688 N N . GLN A 1 90 ? 31.561 65.351 -10.857 1.00 94.50 90 GLN A N 1
ATOM 689 C CA . GLN A 1 90 ? 31.141 65.991 -9.614 1.00 94.50 90 GLN A CA 1
ATOM 690 C C . GLN A 1 90 ? 30.997 64.929 -8.522 1.00 94.50 90 GLN A C 1
ATOM 692 O O . GLN A 1 90 ? 30.299 63.933 -8.722 1.00 94.50 90 GLN A O 1
ATOM 697 N N . LEU A 1 91 ? 31.662 65.134 -7.388 1.00 94.00 91 LEU A N 1
ATOM 698 C CA . LEU A 1 91 ? 31.695 64.194 -6.266 1.00 94.00 91 LEU A CA 1
ATOM 699 C C . LEU A 1 91 ? 30.720 64.662 -5.177 1.00 94.00 91 LEU A C 1
ATOM 701 O O . LEU A 1 91 ? 31.020 65.620 -4.473 1.00 94.00 91 LEU A O 1
ATOM 705 N N . GLY A 1 92 ? 29.556 64.027 -5.041 1.00 90.31 92 GLY A N 1
ATOM 706 C CA . GLY A 1 92 ? 28.466 64.466 -4.161 1.00 90.31 92 GLY A CA 1
ATOM 707 C C . GLY A 1 92 ? 27.465 65.414 -4.842 1.00 90.31 92 GLY A C 1
ATOM 708 O O . GLY A 1 92 ? 27.668 65.868 -5.967 1.00 90.31 92 GLY A O 1
ATOM 709 N N . VAL A 1 93 ? 26.351 65.719 -4.160 1.00 87.00 93 VAL A N 1
ATOM 710 C CA . VAL A 1 93 ? 25.231 66.516 -4.720 1.00 87.00 93 VAL A CA 1
ATOM 711 C C . VAL A 1 93 ? 25.656 67.945 -5.080 1.00 87.00 93 VAL A C 1
ATOM 713 O O . VAL A 1 93 ? 25.297 68.441 -6.145 1.00 87.00 93 VAL A O 1
ATOM 716 N N . GLU A 1 94 ? 26.467 68.569 -4.227 1.00 87.81 94 GLU A N 1
ATOM 717 C CA . GLU A 1 94 ? 27.025 69.920 -4.408 1.00 87.81 94 GLU A CA 1
ATOM 718 C C . GLU A 1 94 ? 28.549 69.938 -4.224 1.00 87.81 94 GLU A C 1
ATOM 720 O O . GLU A 1 94 ? 29.161 70.986 -4.031 1.00 87.81 94 GLU A O 1
ATOM 725 N N . GLY A 1 95 ? 29.177 68.763 -4.258 1.00 87.62 95 GLY A N 1
ATOM 726 C CA . GLY A 1 95 ? 30.601 68.657 -3.996 1.00 87.62 95 GLY A CA 1
ATOM 727 C C . GLY A 1 95 ? 31.468 69.003 -5.206 1.00 87.62 95 GLY A C 1
ATOM 728 O O . GLY A 1 95 ? 30.977 69.462 -6.245 1.00 87.62 95 GLY A O 1
ATOM 729 N N . PRO A 1 96 ? 32.789 68.853 -5.063 1.00 89.75 96 PRO A N 1
ATOM 730 C CA . PRO A 1 96 ? 33.736 69.414 -6.007 1.00 89.75 96 PRO A CA 1
ATOM 731 C C . PRO A 1 96 ? 33.719 68.711 -7.367 1.00 89.75 96 PRO A C 1
ATOM 733 O O . PRO A 1 96 ? 33.348 67.541 -7.484 1.00 89.75 96 PRO A O 1
ATOM 736 N N . VAL A 1 97 ? 34.182 69.431 -8.395 1.00 91.25 97 VAL A N 1
ATOM 737 C CA . VAL A 1 97 ? 34.236 68.947 -9.779 1.00 91.25 97 VAL A CA 1
ATOM 738 C C . VAL A 1 97 ? 35.679 68.677 -10.208 1.00 91.25 97 VAL A C 1
ATOM 740 O O . VAL A 1 97 ? 36.542 69.559 -10.191 1.00 91.25 97 VAL A O 1
ATOM 743 N N . LEU A 1 98 ? 35.920 67.448 -10.652 1.00 91.06 98 LEU A N 1
ATOM 744 C CA . LEU A 1 98 ? 37.141 67.007 -11.311 1.00 91.06 98 LEU A CA 1
ATOM 745 C C . LEU A 1 98 ? 36.954 67.036 -12.823 1.00 91.06 98 LEU A C 1
ATOM 747 O O . LEU A 1 98 ? 36.012 66.459 -13.356 1.00 91.06 98 LEU A O 1
ATOM 751 N N . HIS A 1 99 ? 37.881 67.658 -13.533 1.00 90.12 99 HIS A N 1
ATOM 752 C CA . HIS A 1 99 ? 37.988 67.532 -14.976 1.00 90.12 99 HIS A CA 1
ATOM 753 C C . HIS A 1 99 ? 38.953 66.393 -15.298 1.00 90.12 99 HIS A C 1
ATOM 755 O O . HIS A 1 99 ? 40.130 66.436 -14.943 1.00 90.12 99 HIS A O 1
ATOM 761 N N . VAL A 1 100 ? 38.437 65.369 -15.959 1.00 90.25 100 VAL A N 1
ATOM 762 C CA . VAL A 1 100 ? 39.172 64.173 -16.358 1.00 90.25 100 VAL A CA 1
ATOM 763 C C . VAL A 1 100 ? 39.523 64.296 -17.828 1.00 90.25 100 VAL A C 1
ATOM 765 O O . VAL A 1 100 ? 38.633 64.530 -18.643 1.00 90.25 100 VAL A O 1
ATOM 768 N N . GLU A 1 101 ? 40.797 64.133 -18.170 1.00 89.38 101 GLU A N 1
ATOM 769 C CA . GLU A 1 101 ? 41.276 64.098 -19.550 1.00 89.38 101 GLU A CA 1
ATOM 770 C C . GLU A 1 101 ? 42.101 62.826 -19.783 1.00 89.38 101 GLU A C 1
ATOM 772 O O . GLU A 1 101 ? 43.129 62.603 -19.146 1.00 89.38 101 GLU A O 1
ATOM 777 N N . VAL A 1 102 ? 41.640 61.969 -20.693 1.00 84.50 102 VAL A N 1
ATOM 778 C CA . VAL A 1 102 ? 42.322 60.735 -21.093 1.00 84.50 102 VAL A CA 1
ATOM 779 C C . VAL A 1 102 ? 43.084 61.009 -22.383 1.00 84.50 102 VAL A C 1
ATOM 781 O O . VAL A 1 102 ? 42.479 61.268 -23.425 1.00 84.50 102 VAL A O 1
ATOM 784 N N . THR A 1 103 ? 44.411 60.916 -22.335 1.00 79.56 103 THR A N 1
ATOM 785 C CA . THR A 1 103 ? 45.249 61.118 -23.523 1.00 79.56 103 THR A CA 1
ATOM 786 C C . THR A 1 103 ? 45.359 59.788 -24.267 1.00 79.56 103 THR A C 1
ATOM 788 O O . THR A 1 103 ? 45.906 58.808 -23.748 1.00 79.56 103 THR A O 1
ATOM 791 N N . GLN A 1 104 ? 44.797 59.711 -25.474 1.00 66.06 104 GLN A N 1
ATOM 792 C CA . GLN A 1 104 ? 44.982 58.547 -26.340 1.00 66.06 104 GLN A CA 1
ATOM 793 C C . GLN A 1 104 ? 46.372 58.609 -26.985 1.00 66.06 104 GLN A C 1
ATOM 795 O O . GLN A 1 104 ? 46.793 59.672 -27.425 1.00 66.06 104 GLN A O 1
ATOM 800 N N . ALA A 1 105 ? 47.088 57.482 -27.030 1.00 57.41 105 ALA A N 1
ATOM 801 C CA . ALA A 1 105 ? 48.309 57.377 -27.824 1.00 57.41 105 ALA A CA 1
ATOM 802 C C . ALA A 1 105 ? 47.909 57.308 -29.307 1.00 57.41 105 ALA A C 1
ATOM 804 O O . ALA A 1 105 ? 47.190 56.394 -29.708 1.00 57.41 105 ALA A O 1
ATOM 805 N N . THR A 1 106 ? 48.318 58.300 -30.091 1.00 53.41 106 THR A N 1
ATOM 806 C CA . THR A 1 106 ? 47.816 58.586 -31.446 1.00 53.41 106 THR A CA 1
ATOM 807 C C . THR A 1 106 ? 48.542 57.830 -32.570 1.00 53.41 106 THR A C 1
ATOM 809 O O . THR A 1 106 ? 48.573 58.319 -33.692 1.00 53.41 106 THR A O 1
ATOM 812 N N . GLU A 1 107 ? 49.146 56.666 -32.308 1.00 50.62 107 GLU A N 1
ATOM 813 C CA . GLU A 1 107 ? 50.057 56.014 -33.277 1.00 50.62 107 GLU A CA 1
ATOM 814 C C . GLU A 1 107 ? 49.571 54.676 -33.855 1.00 50.62 107 GLU A C 1
ATOM 816 O O . GLU A 1 107 ? 50.314 54.007 -34.566 1.00 50.62 107 GLU A O 1
ATOM 821 N N . LEU A 1 108 ? 48.321 54.275 -33.609 1.00 53.69 108 LEU A N 1
ATOM 822 C CA . LEU A 1 108 ? 47.749 53.084 -34.243 1.00 53.69 108 LEU A CA 1
ATOM 823 C C . LEU A 1 108 ? 46.405 53.417 -34.885 1.00 53.69 108 LEU A C 1
ATOM 825 O O . LEU A 1 108 ? 45.472 53.845 -34.201 1.00 53.69 108 LEU A O 1
ATOM 829 N N . ASP A 1 109 ? 46.316 53.199 -36.199 1.00 48.41 109 ASP A N 1
ATOM 830 C CA . ASP A 1 109 ? 45.071 53.325 -36.950 1.00 48.41 109 ASP A CA 1
ATOM 831 C C . ASP A 1 109 ? 43.987 52.418 -36.336 1.00 48.41 109 ASP A C 1
ATOM 833 O O . ASP A 1 109 ? 44.253 51.253 -36.008 1.00 48.41 109 ASP A O 1
ATOM 837 N N . PRO A 1 110 ? 42.750 52.915 -36.153 1.00 51.28 110 PRO A N 1
ATOM 838 C CA . PRO A 1 110 ? 41.669 52.112 -35.607 1.00 51.28 110 PRO A CA 1
ATOM 839 C C . PRO A 1 110 ? 41.413 50.894 -36.501 1.00 51.28 110 PRO A C 1
ATOM 841 O O . PRO A 1 110 ? 41.221 51.017 -37.709 1.00 51.28 110 PRO A O 1
ATOM 844 N N . THR A 1 111 ? 41.377 49.706 -35.895 1.00 47.47 111 THR A N 1
ATOM 845 C CA . THR A 1 111 ? 41.100 48.444 -36.589 1.00 47.47 111 THR A CA 1
ATOM 846 C C . THR A 1 111 ? 39.796 48.557 -37.385 1.00 47.47 111 THR A C 1
ATOM 848 O O . THR A 1 111 ? 38.745 48.859 -36.812 1.00 47.47 111 THR A O 1
ATOM 851 N N . ALA A 1 112 ? 39.857 48.318 -38.700 1.00 44.31 112 ALA A N 1
ATOM 852 C CA . ALA A 1 112 ? 38.695 48.325 -39.585 1.00 44.31 112 ALA A CA 1
ATOM 853 C C . ALA A 1 112 ? 37.664 47.288 -39.103 1.00 44.31 112 ALA A C 1
ATOM 855 O O . ALA A 1 112 ? 37.838 46.081 -39.259 1.00 44.31 112 ALA A O 1
ATOM 856 N N . LEU A 1 113 ? 36.601 47.764 -38.456 1.00 40.41 113 LEU A N 1
ATOM 857 C CA . LEU A 1 113 ? 35.552 46.920 -37.893 1.00 40.41 113 LEU A CA 1
ATOM 858 C C . LEU A 1 113 ? 34.638 46.405 -39.009 1.00 40.41 113 LEU A C 1
ATOM 860 O O . LEU A 1 113 ? 33.865 47.162 -39.598 1.00 40.41 113 LEU A O 1
ATOM 864 N N . ALA A 1 114 ? 34.704 45.096 -39.257 1.00 38.09 114 ALA A N 1
ATOM 865 C CA . ALA A 1 114 ? 33.685 44.364 -39.994 1.00 38.09 114 ALA A CA 1
ATOM 866 C C . ALA A 1 114 ? 32.309 44.580 -39.334 1.00 38.09 114 ALA A C 1
ATOM 868 O O . ALA A 1 114 ? 32.173 44.523 -38.109 1.00 38.09 114 ALA A O 1
ATOM 869 N N . LYS A 1 115 ? 31.288 44.860 -40.154 1.00 39.72 115 LYS A N 1
ATOM 870 C CA . LYS A 1 115 ? 29.880 44.955 -39.745 1.00 39.72 115 LYS A CA 1
ATOM 871 C C . LYS A 1 115 ? 29.396 43.587 -39.250 1.00 39.72 115 LYS A C 1
ATOM 873 O O . LYS A 1 115 ? 28.847 42.809 -40.019 1.00 39.72 115 LYS A O 1
ATOM 878 N N . THR A 1 116 ? 29.584 43.311 -37.971 1.00 38.50 116 THR A N 1
ATOM 879 C CA . THR A 1 116 ? 28.881 42.245 -37.250 1.00 38.50 116 THR A CA 1
ATOM 880 C C . THR A 1 116 ? 28.195 42.851 -36.036 1.00 38.50 116 THR A C 1
ATOM 882 O O . THR A 1 116 ? 28.775 43.703 -35.356 1.00 38.50 116 THR A O 1
ATOM 885 N N . ASP A 1 117 ? 26.947 42.442 -35.813 1.00 40.16 117 ASP A N 1
ATOM 886 C CA . ASP A 1 117 ? 26.028 42.973 -34.808 1.00 40.16 117 ASP A CA 1
ATOM 887 C C . ASP A 1 117 ? 26.676 43.084 -33.423 1.00 40.16 117 ASP A C 1
ATOM 889 O O . ASP A 1 117 ? 26.992 42.097 -32.758 1.00 40.16 117 ASP A O 1
ATOM 893 N N . ARG A 1 118 ? 26.880 44.326 -32.972 1.00 41.53 118 ARG A N 1
ATOM 894 C CA . ARG A 1 118 ? 27.299 44.611 -31.600 1.00 41.53 118 ARG A CA 1
ATOM 895 C C . ARG A 1 118 ? 26.139 44.301 -30.663 1.00 41.53 118 ARG A C 1
ATOM 897 O O . ARG A 1 118 ? 25.115 44.976 -30.703 1.00 41.53 118 ARG A O 1
ATOM 904 N N . ILE A 1 119 ? 26.340 43.345 -29.762 1.00 45.97 119 ILE A N 1
ATOM 905 C CA . ILE A 1 119 ? 25.473 43.151 -28.599 1.00 45.97 119 ILE A CA 1
ATOM 906 C C . ILE A 1 119 ? 25.608 44.400 -27.714 1.00 45.97 119 ILE A C 1
ATOM 908 O O . ILE A 1 119 ? 26.648 44.638 -27.098 1.00 45.97 119 ILE A O 1
ATOM 912 N N . GLU A 1 120 ? 24.575 45.246 -27.716 1.00 44.19 120 GLU A N 1
ATOM 913 C CA . GLU A 1 120 ? 24.511 46.479 -26.927 1.00 44.19 120 GLU A CA 1
ATOM 914 C C . GLU A 1 120 ? 24.505 46.152 -25.425 1.00 44.19 120 GLU A C 1
ATOM 916 O O . GLU A 1 120 ? 23.565 45.538 -24.912 1.00 44.19 120 GLU A O 1
ATOM 921 N N . GLY A 1 121 ? 25.553 46.579 -24.715 1.00 49.44 121 GLY A N 1
ATOM 922 C CA . GLY A 1 121 ? 25.653 46.449 -23.263 1.00 49.44 121 GLY A CA 1
ATOM 923 C C . GLY A 1 121 ? 24.610 47.301 -22.533 1.00 49.44 121 GLY A C 1
ATOM 924 O O . GLY A 1 121 ? 24.141 48.324 -23.039 1.00 49.44 121 GLY A O 1
ATOM 925 N N . THR A 1 122 ? 24.259 46.888 -21.317 1.00 50.47 122 THR A N 1
ATOM 926 C CA . THR A 1 122 ? 23.157 47.424 -20.498 1.00 50.47 122 THR A CA 1
ATOM 927 C C . THR A 1 122 ? 23.211 48.950 -20.306 1.00 50.47 122 THR A C 1
ATOM 929 O O . THR A 1 122 ? 22.167 49.594 -20.317 1.00 50.47 122 THR A O 1
ATOM 932 N N . GLY A 1 123 ? 24.406 49.555 -20.256 1.00 50.66 123 GLY A N 1
ATOM 933 C CA . GLY A 1 123 ? 24.585 51.016 -20.174 1.00 50.66 123 GLY A CA 1
ATOM 934 C C . GLY A 1 123 ? 24.184 51.789 -21.443 1.00 50.66 123 GLY A C 1
ATOM 935 O O . GLY A 1 123 ? 23.577 52.852 -21.357 1.00 50.66 123 GLY A O 1
ATOM 936 N N . THR A 1 124 ? 24.406 51.226 -22.638 1.00 51.34 124 THR A N 1
ATOM 937 C CA . THR A 1 124 ? 24.020 51.867 -23.917 1.00 51.34 124 THR A CA 1
ATOM 938 C C . THR A 1 124 ? 22.514 51.814 -24.206 1.00 51.34 124 THR A C 1
ATOM 940 O O . THR A 1 124 ? 22.003 52.628 -24.978 1.00 51.34 124 THR A O 1
ATOM 943 N N . LYS A 1 125 ? 21.774 50.906 -23.550 1.00 46.75 125 LYS A N 1
ATOM 944 C CA . LYS A 1 125 ? 20.302 50.846 -23.624 1.00 46.75 125 LYS A CA 1
ATOM 945 C C . LYS A 1 125 ? 19.625 51.931 -22.774 1.00 46.75 125 LYS A C 1
ATOM 947 O O . LYS A 1 125 ? 18.552 52.398 -23.148 1.00 46.75 125 LYS A O 1
ATOM 952 N N . ILE A 1 126 ? 20.267 52.380 -21.692 1.00 51.72 126 ILE A N 1
ATOM 953 C CA . ILE A 1 126 ? 19.749 53.426 -20.794 1.00 51.72 126 ILE A CA 1
ATOM 954 C C . ILE A 1 126 ? 19.946 54.831 -21.408 1.00 51.72 126 ILE A C 1
ATOM 956 O O . ILE A 1 126 ? 19.024 55.645 -21.382 1.00 51.72 126 ILE A O 1
ATOM 960 N N . GLU A 1 127 ? 21.065 55.093 -22.096 1.00 48.06 127 GLU A N 1
ATOM 961 C CA . GLU A 1 127 ? 21.322 56.385 -22.773 1.00 48.06 127 GLU A CA 1
ATOM 962 C C . GLU A 1 127 ? 20.408 56.665 -23.986 1.00 48.06 127 GLU A C 1
ATOM 964 O O . GLU A 1 127 ? 20.090 57.822 -24.283 1.00 48.06 127 GLU A O 1
ATOM 969 N N . ARG A 1 128 ? 19.927 55.629 -24.695 1.00 48.94 128 ARG A N 1
ATOM 970 C CA . ARG A 1 128 ? 18.994 55.806 -25.831 1.00 48.94 128 ARG A CA 1
ATOM 971 C C . ARG A 1 128 ? 17.572 56.180 -25.404 1.00 48.94 128 ARG A C 1
ATOM 973 O O . ARG A 1 128 ? 16.865 56.815 -26.188 1.00 48.94 128 ARG A O 1
ATOM 980 N N . LEU A 1 129 ? 17.164 55.835 -24.182 1.00 49.53 129 LEU A N 1
ATOM 981 C CA . LEU A 1 129 ? 15.865 56.215 -23.613 1.00 49.53 129 LEU A CA 1
ATOM 982 C C . LEU A 1 129 ? 15.829 57.699 -23.204 1.00 49.53 129 LEU A C 1
ATOM 984 O O . LEU A 1 129 ? 14.810 58.360 -23.397 1.00 49.53 129 LEU A O 1
ATOM 988 N N . ALA A 1 130 ? 16.956 58.266 -22.761 1.00 48.03 130 ALA A N 1
ATOM 989 C CA . ALA A 1 130 ? 17.034 59.659 -22.310 1.00 48.03 130 ALA A CA 1
ATOM 990 C C . ALA A 1 130 ? 16.983 60.702 -23.453 1.00 48.03 130 ALA A C 1
ATOM 992 O O . ALA A 1 130 ? 16.471 61.808 -23.272 1.00 48.03 130 ALA A O 1
ATOM 993 N N . ARG A 1 131 ? 17.441 60.369 -24.673 1.00 48.09 131 ARG A N 1
ATOM 994 C CA . ARG A 1 131 ? 17.495 61.324 -25.807 1.00 48.09 131 ARG A CA 1
ATOM 995 C C . ARG A 1 131 ? 16.181 61.532 -26.571 1.00 48.09 131 ARG A C 1
ATOM 997 O O . ARG A 1 131 ? 16.102 62.457 -27.378 1.00 48.09 131 ARG A O 1
ATOM 1004 N N . ARG A 1 132 ? 15.136 60.733 -26.325 1.00 47.41 132 ARG A N 1
ATOM 1005 C CA . ARG A 1 132 ? 13.840 60.857 -27.030 1.00 47.41 132 ARG A CA 1
ATOM 1006 C C . ARG A 1 132 ? 12.893 61.925 -26.457 1.00 47.41 132 ARG A C 1
ATOM 1008 O O . ARG A 1 132 ? 11.864 62.193 -27.067 1.00 47.41 132 ARG A O 1
ATOM 1015 N N . HIS A 1 133 ? 13.250 62.591 -25.357 1.00 45.19 133 HIS A N 1
ATOM 1016 C CA . HIS A 1 133 ? 12.328 63.446 -24.592 1.00 45.19 133 HIS A CA 1
ATOM 1017 C C . HIS A 1 133 ? 12.315 64.955 -24.921 1.00 45.19 133 HIS A C 1
ATOM 1019 O O . HIS A 1 133 ? 11.710 65.726 -24.180 1.00 45.19 133 HIS A O 1
ATOM 1025 N N . ARG A 1 134 ? 12.919 65.422 -26.027 1.00 44.97 134 ARG A N 1
ATOM 1026 C CA . ARG A 1 134 ? 12.912 66.867 -26.383 1.00 44.97 134 ARG A CA 1
ATOM 1027 C C . ARG A 1 134 ? 11.926 67.300 -27.477 1.00 44.97 134 ARG A C 1
ATOM 1029 O O . ARG A 1 134 ? 11.778 68.494 -27.695 1.00 44.97 134 ARG A O 1
ATOM 1036 N N . LEU A 1 135 ? 11.185 66.374 -28.091 1.00 50.28 135 LEU A N 1
ATOM 1037 C CA . LEU A 1 135 ? 10.063 66.679 -29.005 1.00 50.28 135 LEU A CA 1
ATOM 1038 C C . LEU A 1 135 ? 8.677 66.417 -28.378 1.00 50.28 135 LEU A C 1
ATOM 1040 O O . LEU A 1 135 ? 7.656 66.602 -29.028 1.00 50.28 135 LEU A O 1
ATOM 1044 N N . THR A 1 136 ? 8.635 66.027 -27.100 1.00 47.03 136 THR A N 1
ATOM 1045 C CA . THR A 1 136 ? 7.423 65.631 -26.362 1.00 47.03 136 THR A CA 1
ATOM 1046 C C . THR A 1 136 ? 6.896 66.689 -25.394 1.00 47.03 136 THR A C 1
ATOM 1048 O O . THR A 1 136 ? 6.081 66.354 -24.557 1.00 47.03 136 THR A O 1
ATOM 1051 N N . ALA A 1 137 ? 7.338 67.949 -25.422 1.00 47.25 137 ALA A N 1
ATOM 1052 C CA . ALA A 1 137 ? 6.884 68.930 -24.421 1.00 47.25 137 ALA A CA 1
ATOM 1053 C C . ALA A 1 137 ? 5.460 69.467 -24.690 1.00 47.25 137 ALA A C 1
ATOM 1055 O O . ALA A 1 137 ? 4.688 69.683 -23.760 1.00 47.25 137 ALA A O 1
ATOM 1056 N N . THR A 1 138 ? 5.071 69.625 -25.957 1.00 48.53 138 THR A N 1
ATOM 1057 C CA . THR A 1 138 ? 3.732 70.106 -26.346 1.00 48.53 138 THR A CA 1
ATOM 1058 C C . THR A 1 138 ? 2.687 68.992 -26.363 1.00 48.53 138 THR A C 1
ATOM 1060 O O . THR A 1 138 ? 1.547 69.216 -25.960 1.00 48.53 138 THR A O 1
ATOM 1063 N N . THR A 1 139 ? 3.079 67.765 -26.712 1.00 49.47 139 THR A N 1
ATOM 1064 C CA . THR A 1 139 ? 2.264 66.571 -26.458 1.00 49.47 139 THR A CA 1
ATOM 1065 C C . THR A 1 139 ? 2.149 66.282 -24.964 1.00 49.47 139 THR A C 1
ATOM 1067 O O . THR A 1 139 ? 1.043 65.989 -24.534 1.00 49.47 139 THR A O 1
ATOM 1070 N N . LEU A 1 140 ? 3.197 66.471 -24.139 1.00 50.69 140 LEU A N 1
ATOM 1071 C CA . LEU A 1 140 ? 3.077 66.293 -22.683 1.00 50.69 140 LEU A CA 1
ATOM 1072 C C . LEU A 1 140 ? 2.021 67.207 -22.066 1.00 50.69 140 LEU A C 1
ATOM 1074 O O . LEU A 1 140 ? 1.322 66.752 -21.180 1.00 50.69 140 LEU A O 1
ATOM 1078 N N . ALA A 1 141 ? 1.885 68.465 -22.490 1.00 54.00 141 ALA A N 1
ATOM 1079 C CA . ALA A 1 141 ? 0.912 69.375 -21.879 1.00 54.00 141 ALA A CA 1
ATOM 1080 C C . ALA A 1 141 ? -0.544 68.954 -22.166 1.00 54.00 141 ALA A C 1
ATOM 1082 O O . ALA A 1 141 ? -1.367 68.914 -21.253 1.00 54.00 141 ALA A O 1
ATOM 1083 N N . LEU A 1 142 ? -0.850 68.558 -23.408 1.00 55.53 142 LEU A N 1
ATOM 1084 C CA . LEU A 1 142 ? -2.164 68.013 -23.777 1.00 55.53 142 LEU A CA 1
ATOM 1085 C C . LEU A 1 142 ? -2.400 66.625 -23.174 1.00 55.53 142 LEU A C 1
ATOM 1087 O O . LEU A 1 142 ? -3.497 66.344 -22.701 1.00 55.53 142 LEU A O 1
ATOM 1091 N N . SER A 1 143 ? -1.370 65.778 -23.119 1.00 55.00 143 SER A N 1
ATOM 1092 C CA . SER A 1 143 ? -1.423 64.488 -22.433 1.00 55.00 143 SER A CA 1
ATOM 1093 C C . SER A 1 143 ? -1.565 64.649 -20.924 1.00 55.00 143 SER A C 1
ATOM 1095 O O . SER A 1 143 ? -2.270 63.854 -20.330 1.00 55.00 143 SER A O 1
ATOM 1097 N N . MET A 1 144 ? -0.966 65.668 -20.301 1.00 63.59 144 MET A N 1
ATOM 1098 C CA . MET A 1 144 ? -1.108 65.966 -18.873 1.00 63.59 144 MET A CA 1
ATOM 1099 C C . MET A 1 144 ? -2.482 66.539 -18.558 1.00 63.59 144 MET A C 1
ATOM 1101 O O . MET A 1 144 ? -3.035 66.191 -17.526 1.00 63.59 144 MET A O 1
ATOM 1105 N N . LEU A 1 145 ? -3.070 67.354 -19.440 1.00 71.94 145 LEU A N 1
ATOM 1106 C CA . LEU A 1 145 ? -4.451 67.806 -19.276 1.00 71.94 145 LEU A CA 1
ATOM 1107 C C . LEU A 1 145 ? -5.438 66.649 -19.479 1.00 71.94 145 LEU A C 1
ATOM 1109 O O . LEU A 1 145 ? -6.344 66.476 -18.673 1.00 71.94 145 LEU A O 1
ATOM 1113 N N . ALA A 1 146 ? -5.226 65.804 -20.491 1.00 71.19 146 ALA A N 1
ATOM 1114 C CA . ALA A 1 146 ? -6.010 64.588 -20.689 1.00 71.19 146 ALA A CA 1
ATOM 1115 C C . ALA A 1 146 ? -5.815 63.587 -19.538 1.00 71.19 146 ALA A C 1
ATOM 1117 O O . ALA A 1 146 ? -6.788 62.986 -19.106 1.00 71.19 146 ALA A O 1
ATOM 1118 N N . LEU A 1 147 ? -4.603 63.454 -18.990 1.00 72.75 147 LEU A N 1
ATOM 1119 C CA . LEU A 1 147 ? -4.304 62.659 -17.796 1.00 72.75 147 LEU A CA 1
ATOM 1120 C C . LEU A 1 147 ? -4.910 63.278 -16.546 1.00 72.75 147 LEU A C 1
ATOM 1122 O O . LEU A 1 147 ? -5.365 62.529 -15.704 1.00 72.75 147 LEU A O 1
ATOM 1126 N N . ALA A 1 148 ? -4.962 64.601 -16.411 1.00 75.69 148 ALA A N 1
ATOM 1127 C CA . ALA A 1 148 ? -5.608 65.269 -15.287 1.00 75.69 148 ALA A CA 1
ATOM 1128 C C . ALA A 1 148 ? -7.131 65.122 -15.371 1.00 75.69 148 ALA A C 1
ATOM 1130 O O . ALA A 1 148 ? -7.764 64.812 -14.369 1.00 75.69 148 ALA A O 1
ATOM 1131 N N . CYS A 1 149 ? -7.725 65.253 -16.560 1.00 79.19 149 CYS A N 1
ATOM 1132 C CA . CYS A 1 149 ? -9.141 64.975 -16.789 1.00 79.19 149 CYS A CA 1
ATOM 1133 C C . CYS A 1 149 ? -9.462 63.485 -16.626 1.00 79.19 149 CYS A C 1
ATOM 1135 O O . CYS A 1 149 ? -10.476 63.165 -16.023 1.00 79.19 149 CYS A O 1
ATOM 1137 N N . ALA A 1 150 ? -8.604 62.574 -17.089 1.00 70.06 150 ALA A N 1
ATOM 1138 C CA . ALA A 1 150 ? -8.751 61.133 -16.886 1.00 70.06 150 ALA A CA 1
ATOM 1139 C C . ALA A 1 150 ? -8.475 60.722 -15.435 1.00 70.06 150 ALA A C 1
ATOM 1141 O O . ALA A 1 150 ? -9.114 59.804 -14.945 1.00 70.06 150 ALA A O 1
ATOM 1142 N N . ALA A 1 151 ? -7.588 61.413 -14.719 1.00 73.62 151 ALA A N 1
ATOM 1143 C CA . ALA A 1 151 ? -7.345 61.221 -13.294 1.00 73.62 151 ALA A CA 1
ATOM 1144 C C . ALA A 1 151 ? -8.481 61.811 -12.464 1.00 73.62 151 ALA A C 1
ATOM 1146 O O . ALA A 1 151 ? -8.833 61.228 -11.456 1.00 73.62 151 ALA A O 1
ATOM 1147 N N . TYR A 1 152 ? -9.101 62.913 -12.886 1.00 79.25 152 TYR A N 1
ATOM 1148 C CA . TYR A 1 152 ? -10.267 63.500 -12.226 1.00 79.25 152 TYR A CA 1
ATOM 1149 C C . TYR A 1 152 ? -11.548 62.711 -12.515 1.00 79.25 152 TYR A C 1
ATOM 1151 O O . TYR A 1 152 ? -12.341 62.465 -11.610 1.00 79.25 152 TYR A O 1
ATOM 1159 N N . ALA A 1 153 ? -11.746 62.264 -13.757 1.00 74.69 153 ALA A N 1
ATOM 1160 C CA . ALA A 1 153 ? -12.810 61.339 -14.129 1.00 74.69 153 ALA A CA 1
ATOM 1161 C C . ALA A 1 153 ? -12.584 59.976 -13.473 1.00 74.69 153 ALA A C 1
ATOM 1163 O O . ALA A 1 153 ? -13.519 59.420 -12.918 1.00 74.69 153 ALA A O 1
ATOM 1164 N N . GLY A 1 154 ? -11.342 59.489 -13.455 1.00 68.06 154 GLY A N 1
ATOM 1165 C CA . GLY A 1 154 ? -10.903 58.277 -12.772 1.00 68.06 154 GLY A CA 1
ATOM 1166 C C . GLY A 1 154 ? -11.028 58.381 -11.259 1.00 68.06 154 GLY A C 1
ATOM 1167 O O . GLY A 1 154 ? -11.428 57.411 -10.646 1.00 68.06 154 GLY A O 1
ATOM 1168 N N . TRP A 1 155 ? -10.787 59.548 -10.658 1.00 75.69 155 TRP A N 1
ATOM 1169 C CA . TRP A 1 155 ? -11.024 59.834 -9.241 1.00 75.69 155 TRP A CA 1
ATOM 1170 C C . TRP A 1 155 ? -12.515 59.902 -8.934 1.00 75.69 155 TRP A C 1
ATOM 1172 O O . TRP A 1 155 ? -12.942 59.339 -7.939 1.00 75.69 155 TRP A O 1
ATOM 1182 N N . ASN A 1 156 ? -13.328 60.529 -9.788 1.00 74.56 156 ASN A N 1
ATOM 1183 C CA . ASN A 1 156 ? -14.786 60.513 -9.645 1.00 74.56 156 ASN A CA 1
ATOM 1184 C C . ASN A 1 156 ? -15.369 59.108 -9.839 1.00 74.56 156 ASN A C 1
ATOM 1186 O O . ASN A 1 156 ? -16.274 58.736 -9.103 1.00 74.56 156 ASN A O 1
ATOM 1190 N N . LEU A 1 157 ? -14.835 58.311 -10.769 1.00 69.94 157 LEU A N 1
ATOM 1191 C CA . LEU A 1 157 ? -15.151 56.889 -10.920 1.00 69.94 157 LEU A CA 1
ATOM 1192 C C . LEU A 1 157 ? -14.660 56.091 -9.716 1.00 69.94 157 LEU A C 1
ATOM 1194 O O . LEU A 1 157 ? -15.413 55.278 -9.220 1.00 69.94 157 LEU A O 1
ATOM 1198 N N . LEU A 1 158 ? -13.464 56.347 -9.180 1.00 66.56 158 LEU A N 1
ATOM 1199 C CA . LEU A 1 158 ? -12.971 55.685 -7.969 1.00 66.56 158 LEU A CA 1
ATOM 1200 C C . LEU A 1 158 ? -13.774 56.081 -6.735 1.00 66.56 158 LEU A C 1
ATOM 1202 O O . LEU A 1 158 ? -13.871 55.284 -5.821 1.00 66.56 158 LEU A O 1
ATOM 1206 N N . GLN A 1 159 ? -14.290 57.307 -6.661 1.00 73.12 159 GLN A N 1
ATOM 1207 C CA . GLN A 1 159 ? -15.101 57.773 -5.538 1.00 73.12 159 GLN A CA 1
ATOM 1208 C C . GLN A 1 159 ? -16.536 57.252 -5.645 1.00 73.12 159 GLN A C 1
ATOM 1210 O O . GLN A 1 159 ? -17.055 56.764 -4.650 1.00 73.12 159 GLN A O 1
ATOM 1215 N N . ARG A 1 160 ? -17.134 57.233 -6.846 1.00 67.19 160 ARG A N 1
ATOM 1216 C CA . ARG A 1 160 ? -18.415 56.544 -7.099 1.00 67.19 160 ARG A CA 1
ATOM 1217 C C . ARG A 1 160 ? -18.298 55.037 -6.874 1.00 67.19 160 ARG A C 1
ATOM 1219 O O . ARG A 1 160 ? -19.145 54.445 -6.223 1.00 67.19 160 ARG A O 1
ATOM 1226 N N . ASN A 1 161 ? -17.187 54.448 -7.304 1.00 59.28 161 ASN A N 1
ATOM 1227 C CA . ASN A 1 161 ? -16.899 53.040 -7.090 1.00 59.28 161 ASN A CA 1
ATOM 1228 C C . ASN A 1 161 ? -16.322 52.768 -5.700 1.00 59.28 161 ASN A C 1
ATOM 1230 O O . ASN A 1 161 ? -16.165 51.613 -5.382 1.00 59.28 161 ASN A O 1
ATOM 1234 N N . LYS A 1 162 ? -15.965 53.734 -4.845 1.00 65.44 162 LYS A N 1
ATOM 1235 C CA . LYS A 1 162 ? -15.455 53.418 -3.491 1.00 65.44 162 LYS A CA 1
ATOM 1236 C C . LYS A 1 162 ? -16.569 52.890 -2.603 1.00 65.44 162 LYS A C 1
ATOM 1238 O O . LYS A 1 162 ? -16.319 52.008 -1.791 1.00 65.44 162 LYS A O 1
ATOM 1243 N N . GLU A 1 163 ? -17.778 53.407 -2.792 1.00 66.75 163 GLU A N 1
ATOM 1244 C CA . GLU A 1 163 ? -18.982 52.897 -2.142 1.00 66.75 163 GLU A CA 1
ATOM 1245 C C . GLU A 1 163 ? -19.358 51.523 -2.719 1.00 66.75 163 GLU A C 1
ATOM 1247 O O . GLU A 1 163 ? -19.572 50.590 -1.953 1.00 66.75 163 GLU A O 1
ATOM 1252 N N . GLU A 1 164 ? -19.308 51.341 -4.045 1.00 68.19 164 GLU A N 1
ATOM 1253 C CA . GLU A 1 164 ? -19.573 50.038 -4.686 1.00 68.19 164 GLU A CA 1
ATOM 1254 C C . GLU A 1 164 ? -18.479 48.984 -4.420 1.00 68.19 164 GLU A C 1
ATOM 1256 O O . GLU A 1 164 ? -18.781 47.811 -4.242 1.00 68.19 164 GLU A O 1
ATOM 1261 N N . LEU A 1 165 ? -17.205 49.376 -4.358 1.00 68.44 165 LEU A N 1
ATOM 1262 C CA . LEU A 1 165 ? -16.057 48.505 -4.086 1.00 68.44 165 LEU A CA 1
ATOM 1263 C C . LEU A 1 165 ? -15.950 48.209 -2.588 1.00 68.44 165 LEU A C 1
ATOM 1265 O O . LEU A 1 165 ? -15.549 47.113 -2.220 1.00 68.44 165 LEU A O 1
ATOM 1269 N N . GLY A 1 166 ? -16.336 49.159 -1.730 1.00 72.62 166 GLY A N 1
ATOM 1270 C CA . GLY A 1 166 ? -16.516 48.945 -0.296 1.00 72.62 166 GLY A CA 1
ATOM 1271 C C . GLY A 1 166 ? -17.630 47.937 -0.029 1.00 72.62 166 GLY A C 1
ATOM 1272 O O . GLY A 1 166 ? -17.380 46.931 0.628 1.00 72.62 166 GLY A O 1
ATOM 1273 N N . ALA A 1 167 ? -18.804 48.136 -0.637 1.00 75.06 167 ALA A N 1
ATOM 1274 C CA . ALA A 1 167 ? -19.905 47.175 -0.585 1.00 75.06 167 ALA A CA 1
ATOM 1275 C C . ALA A 1 167 ? -19.498 45.811 -1.170 1.00 75.06 167 ALA A C 1
ATOM 1277 O O . ALA A 1 167 ? -19.712 44.783 -0.540 1.00 75.06 167 ALA A O 1
ATOM 1278 N N . SER A 1 168 ? -18.806 45.784 -2.315 1.00 79.44 168 SER A N 1
ATOM 1279 C CA . SER A 1 168 ? -18.327 44.542 -2.934 1.00 79.44 168 SER A CA 1
ATOM 1280 C C . SER A 1 168 ? -17.263 43.820 -2.101 1.00 79.44 168 SER A C 1
ATOM 1282 O O . SER A 1 168 ? -17.225 42.590 -2.123 1.00 79.44 168 SER A O 1
ATOM 1284 N N . LEU A 1 169 ? -16.395 44.537 -1.379 1.00 82.50 169 LEU A N 1
ATOM 1285 C CA . LEU A 1 169 ? -15.419 43.946 -0.457 1.00 82.50 169 LEU A CA 1
ATOM 1286 C C . LEU A 1 169 ? -16.091 43.423 0.814 1.00 82.50 169 LEU A C 1
ATOM 1288 O O . LEU A 1 169 ? -15.705 42.362 1.300 1.00 82.50 169 LEU A O 1
ATOM 1292 N N . GLU A 1 170 ? -17.088 44.134 1.342 1.00 88.88 170 GLU A N 1
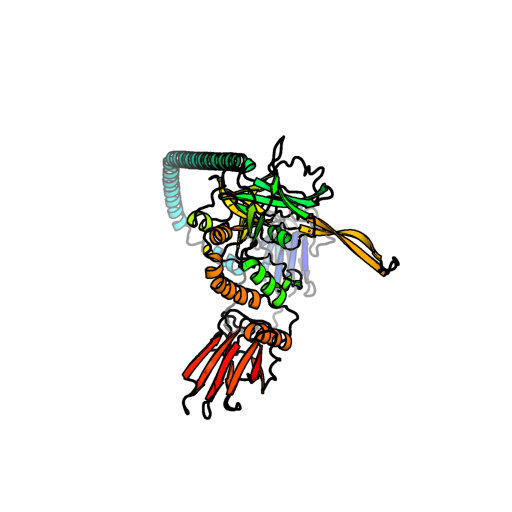ATOM 1293 C CA . GLU A 1 170 ? -17.899 43.666 2.469 1.00 88.88 170 GLU A CA 1
ATOM 1294 C C . GLU A 1 170 ? -18.714 42.423 2.097 1.00 88.88 170 GLU A C 1
ATOM 1296 O O . GLU A 1 170 ? -18.728 41.461 2.864 1.00 88.88 170 GLU A O 1
ATOM 1301 N N . ASP A 1 171 ? -19.304 42.391 0.902 1.00 88.00 171 ASP A N 1
ATOM 1302 C CA . ASP A 1 171 ? -20.018 41.227 0.374 1.00 88.00 171 ASP A CA 1
ATOM 1303 C C . ASP A 1 171 ? -19.065 40.049 0.124 1.00 88.00 171 ASP A C 1
ATOM 1305 O O . ASP A 1 171 ? -19.362 38.922 0.520 1.00 88.00 171 ASP A O 1
ATOM 1309 N N . ALA A 1 172 ? -17.881 40.289 -0.456 1.00 83.19 172 ALA A N 1
ATOM 1310 C CA . ALA A 1 172 ? -16.860 39.253 -0.639 1.00 83.19 172 ALA A CA 1
ATOM 1311 C C . ALA A 1 172 ? -16.344 38.710 0.702 1.00 83.19 172 ALA A C 1
ATOM 1313 O O . ALA A 1 172 ? -16.145 37.503 0.852 1.00 83.19 172 ALA A O 1
ATOM 1314 N N . ARG A 1 173 ? -16.155 39.584 1.697 1.00 91.94 173 ARG A N 1
ATOM 1315 C CA . ARG A 1 173 ? -15.773 39.193 3.056 1.00 91.94 173 ARG A CA 1
ATOM 1316 C C . ARG A 1 173 ? -16.872 38.370 3.722 1.00 91.94 173 ARG A C 1
ATOM 1318 O O . ARG A 1 173 ? -16.558 37.321 4.272 1.00 91.94 173 ARG A O 1
ATOM 1325 N N . ARG A 1 174 ? -18.135 38.804 3.642 1.00 92.38 174 ARG A N 1
ATOM 1326 C CA . ARG A 1 174 ? -19.284 38.066 4.187 1.00 92.38 174 ARG A CA 1
ATOM 1327 C C . ARG A 1 174 ? -19.408 36.694 3.533 1.00 92.38 174 ARG A C 1
ATOM 1329 O O . ARG A 1 174 ? -19.543 35.702 4.238 1.00 92.38 174 ARG A O 1
ATOM 1336 N N . PHE A 1 175 ? -19.258 36.621 2.211 1.00 90.94 175 PHE A N 1
ATOM 1337 C CA . PHE A 1 175 ? -19.233 35.358 1.479 1.00 90.94 175 PHE A CA 1
ATOM 1338 C C . PHE A 1 175 ? -18.097 34.438 1.955 1.00 90.94 175 PHE A C 1
ATOM 1340 O O . PHE A 1 175 ? -18.334 33.261 2.210 1.00 90.94 175 PHE A O 1
ATOM 1347 N N . LEU A 1 176 ? -16.873 34.952 2.122 1.00 91.44 176 LEU A N 1
ATOM 1348 C CA . LEU A 1 176 ? -15.745 34.166 2.638 1.00 91.44 176 LEU A CA 1
ATOM 1349 C C . LEU A 1 176 ? -15.972 33.696 4.082 1.00 91.44 176 LEU A C 1
ATOM 1351 O O . LEU A 1 176 ? -15.716 32.532 4.380 1.00 91.44 176 LEU A O 1
ATOM 1355 N N . GLU A 1 177 ? -16.467 34.566 4.965 1.00 93.06 177 GLU A N 1
ATOM 1356 C CA . GLU A 1 177 ? -16.810 34.217 6.349 1.00 93.06 177 GLU A CA 1
ATOM 1357 C C . GLU A 1 177 ? -17.890 33.121 6.382 1.00 93.06 177 GLU A C 1
ATOM 1359 O O . GLU A 1 177 ? -17.716 32.113 7.066 1.00 93.06 177 GLU A O 1
ATOM 1364 N N . GLU A 1 178 ? -18.943 33.237 5.567 1.00 93.69 178 GLU A N 1
ATOM 1365 C CA . GLU A 1 178 ? -19.981 32.209 5.419 1.00 93.69 178 GLU A CA 1
ATOM 1366 C C . GLU A 1 178 ? -19.416 30.878 4.901 1.00 93.69 178 GLU A C 1
ATOM 1368 O O . GLU A 1 178 ? -19.753 29.818 5.435 1.00 93.69 178 GLU A O 1
ATOM 1373 N N . GLN A 1 179 ? -18.523 30.902 3.904 1.00 91.19 179 GLN A N 1
ATOM 1374 C CA . GLN A 1 179 ? -17.866 29.695 3.384 1.00 91.19 179 GLN A CA 1
ATOM 1375 C C . GLN A 1 179 ? -16.962 29.030 4.432 1.00 91.19 179 GLN A C 1
ATOM 1377 O O . GLN A 1 179 ? -16.971 27.801 4.555 1.00 91.19 179 GLN A O 1
ATOM 1382 N N . ILE A 1 180 ? -16.212 29.816 5.213 1.00 91.12 180 ILE A N 1
ATOM 1383 C CA . ILE A 1 180 ? -15.356 29.314 6.299 1.00 91.12 180 ILE A CA 1
ATOM 1384 C C . ILE A 1 180 ? -16.214 28.683 7.395 1.00 91.12 180 ILE A C 1
ATOM 1386 O O . ILE A 1 180 ? -15.959 27.545 7.790 1.00 91.12 180 ILE A O 1
ATOM 1390 N N . THR A 1 181 ? -17.258 29.375 7.859 1.00 92.81 181 THR A N 1
ATOM 1391 C CA . THR A 1 181 ? -18.160 28.860 8.898 1.00 92.81 181 THR A CA 1
ATOM 1392 C C . THR A 1 181 ? -18.885 27.600 8.437 1.00 92.81 181 THR A C 1
ATOM 1394 O O . THR A 1 181 ? -18.988 26.638 9.203 1.00 92.81 181 THR A O 1
ATOM 1397 N N . ARG A 1 182 ? -19.343 27.561 7.179 1.00 91.88 182 ARG A N 1
ATOM 1398 C CA . ARG A 1 182 ? -19.967 26.372 6.590 1.00 91.88 182 ARG A CA 1
ATOM 1399 C C . ARG A 1 182 ? -18.995 25.198 6.545 1.00 91.88 182 ARG A C 1
ATOM 1401 O O . ARG A 1 182 ? -19.324 24.132 7.055 1.00 91.88 182 ARG A O 1
ATOM 1408 N N . SER A 1 183 ? -17.785 25.412 6.028 1.00 89.94 183 SER A N 1
ATOM 1409 C CA . SER A 1 183 ? -16.750 24.372 5.949 1.00 89.94 183 SER A CA 1
ATOM 1410 C C . SER A 1 183 ? -16.353 23.854 7.334 1.00 89.94 183 SER A C 1
ATOM 1412 O O . SER A 1 183 ? -16.244 22.647 7.532 1.00 89.94 183 SER A O 1
ATOM 1414 N N . ALA A 1 184 ? -16.205 24.743 8.321 1.00 91.00 184 ALA A N 1
ATOM 1415 C CA . ALA A 1 184 ? -15.895 24.370 9.701 1.00 91.00 184 ALA A CA 1
ATOM 1416 C C . ALA A 1 184 ? -17.028 23.564 10.359 1.00 91.00 184 ALA A C 1
ATOM 1418 O O . ALA A 1 184 ? -16.768 22.595 11.071 1.00 91.00 184 ALA A O 1
ATOM 1419 N N . THR A 1 185 ? -18.286 23.933 10.100 1.00 94.56 185 THR A N 1
ATOM 1420 C CA . THR A 1 185 ? -19.460 23.211 10.617 1.00 94.56 185 THR A CA 1
ATOM 1421 C C . THR A 1 185 ? -19.577 21.825 9.987 1.00 94.56 185 THR A C 1
ATOM 1423 O O . THR A 1 185 ? -19.794 20.842 10.694 1.00 94.56 185 THR A O 1
ATOM 1426 N N . GLU A 1 186 ? -19.387 21.725 8.669 1.00 92.88 186 GLU A N 1
ATOM 1427 C CA . GLU A 1 186 ? -19.392 20.450 7.947 1.00 92.88 186 GLU A CA 1
ATOM 1428 C C . GLU A 1 186 ? -18.253 19.533 8.411 1.00 92.88 186 GLU A C 1
ATOM 1430 O O . GLU A 1 186 ? -18.480 18.342 8.624 1.00 92.88 186 GLU A O 1
ATOM 1435 N N . GLN A 1 187 ? -17.053 20.081 8.630 1.00 91.25 187 GLN A N 1
ATOM 1436 C CA . GLN A 1 187 ? -15.912 19.334 9.155 1.00 91.25 187 GLN A CA 1
ATOM 1437 C C . GLN A 1 187 ? -16.193 18.789 10.558 1.00 91.25 187 GLN A C 1
ATOM 1439 O O . GLN A 1 187 ? -16.055 17.592 10.792 1.00 91.25 187 GLN A O 1
ATOM 1444 N N . ARG A 1 188 ? -16.668 19.641 11.473 1.00 94.00 188 ARG A N 1
ATOM 1445 C CA . ARG A 1 188 ? -17.008 19.227 12.838 1.00 94.00 188 ARG A CA 1
ATOM 1446 C C . ARG A 1 188 ? -18.077 18.135 12.854 1.00 94.00 188 ARG A C 1
ATOM 1448 O O . ARG A 1 188 ? -17.955 17.167 13.595 1.00 94.00 188 ARG A O 1
ATOM 1455 N N . ALA A 1 189 ? -19.103 18.259 12.011 1.00 95.00 189 ALA A N 1
ATOM 1456 C CA . ALA A 1 189 ? -20.146 17.245 11.899 1.00 95.00 189 ALA A CA 1
ATOM 1457 C C . ALA A 1 189 ? -19.598 15.890 11.413 1.00 95.00 189 ALA A C 1
ATOM 1459 O O . ALA A 1 189 ? -20.070 14.847 11.870 1.00 95.00 189 ALA A O 1
ATOM 1460 N N . ARG A 1 190 ? -18.602 15.891 10.513 1.00 93.62 190 ARG A N 1
ATOM 1461 C CA . ARG A 1 190 ? -17.911 14.670 10.060 1.00 93.62 190 ARG A CA 1
ATOM 1462 C C . ARG A 1 190 ? -17.057 14.055 11.160 1.00 93.62 190 ARG A C 1
ATOM 1464 O O . ARG A 1 190 ? -17.144 12.846 11.352 1.00 93.62 190 ARG A O 1
ATOM 1471 N N . ASP A 1 191 ? -16.296 14.868 11.888 1.00 94.00 191 ASP A N 1
ATOM 1472 C CA . ASP A 1 191 ? -15.447 14.404 12.990 1.00 94.00 191 ASP A CA 1
ATOM 1473 C C . ASP A 1 191 ? -16.302 13.752 14.092 1.00 94.00 191 ASP A C 1
ATOM 1475 O O . ASP A 1 191 ? -16.052 12.615 14.492 1.00 94.00 191 ASP A O 1
ATOM 1479 N N . GLU A 1 192 ? -17.394 14.409 14.496 1.00 97.31 192 GLU A N 1
ATOM 1480 C CA . GLU A 1 192 ? -18.350 13.868 15.471 1.00 97.31 192 GLU A CA 1
ATOM 1481 C C . GLU A 1 192 ? -19.062 12.600 14.955 1.00 97.31 192 GLU A C 1
ATOM 1483 O O . GLU A 1 192 ? -19.400 11.702 15.730 1.00 97.31 192 GLU A O 1
ATOM 1488 N N . ALA A 1 193 ? -19.325 12.506 13.647 1.00 98.00 193 ALA A N 1
ATOM 1489 C CA . ALA A 1 193 ? -19.900 11.304 13.046 1.00 98.00 193 ALA A CA 1
ATOM 1490 C C . ALA A 1 193 ? -18.910 10.130 13.050 1.00 98.00 193 ALA A C 1
ATOM 1492 O O . ALA A 1 193 ? -19.307 9.011 13.379 1.00 98.00 193 ALA A O 1
ATOM 1493 N N . LEU A 1 194 ? -17.634 10.388 12.751 1.00 98.31 194 LEU A N 1
ATOM 1494 C CA . LEU A 1 194 ? -16.570 9.390 12.821 1.00 98.31 194 LEU A CA 1
ATOM 1495 C C . LEU A 1 194 ? -16.350 8.901 14.257 1.00 98.31 194 LEU A C 1
ATOM 1497 O O . LEU A 1 194 ? -16.264 7.696 14.478 1.00 98.31 194 LEU A O 1
ATOM 1501 N N . GLU A 1 195 ? -16.323 9.798 15.240 1.00 98.12 195 GLU A N 1
ATOM 1502 C CA . GLU A 1 195 ? -16.211 9.422 16.654 1.00 98.12 195 GLU A CA 1
ATOM 1503 C C . GLU A 1 195 ? -17.355 8.490 17.078 1.00 98.12 195 GLU A C 1
ATOM 1505 O O . GLU A 1 195 ? -17.112 7.393 17.585 1.00 98.12 195 GLU A O 1
ATOM 1510 N N . ARG A 1 196 ? -18.609 8.858 16.776 1.00 98.44 196 ARG A N 1
ATOM 1511 C CA . ARG A 1 196 ? -19.773 7.998 17.056 1.00 98.44 196 ARG A CA 1
ATOM 1512 C C . ARG A 1 196 ? -19.690 6.647 16.350 1.00 98.44 196 ARG A C 1
ATOM 1514 O O . ARG A 1 196 ? -20.073 5.632 16.935 1.00 98.44 196 ARG A O 1
ATOM 1521 N N . ALA A 1 197 ? -19.218 6.629 15.105 1.00 98.44 197 ALA A N 1
ATOM 1522 C CA . ALA A 1 197 ? -19.029 5.406 14.339 1.00 98.44 197 ALA A CA 1
ATOM 1523 C C . ALA A 1 197 ? -18.009 4.465 15.000 1.00 98.44 197 ALA A C 1
ATOM 1525 O O . ALA A 1 197 ? -18.283 3.273 15.142 1.00 98.44 197 ALA A O 1
ATOM 1526 N N . LEU A 1 198 ? -16.868 4.993 15.447 1.00 98.50 198 LEU A N 1
ATOM 1527 C CA . LEU A 1 198 ? -15.816 4.213 16.103 1.00 98.50 198 LEU A CA 1
ATOM 1528 C C . LEU A 1 198 ? -16.270 3.686 17.468 1.00 98.50 198 LEU A C 1
ATOM 1530 O O . LEU A 1 198 ? -16.081 2.507 17.762 1.00 98.50 198 LEU A O 1
ATOM 1534 N N . GLU A 1 199 ? -16.938 4.514 18.273 1.00 98.12 199 GLU A N 1
ATOM 1535 C CA . GLU A 1 199 ? -17.511 4.078 19.552 1.00 98.12 199 GLU A CA 1
ATOM 1536 C C . GLU A 1 199 ? -18.552 2.969 19.365 1.00 98.12 199 GLU A C 1
ATOM 1538 O O . GLU A 1 199 ? -18.532 1.966 20.079 1.00 98.12 199 GLU A O 1
ATOM 1543 N N . SER A 1 200 ? -19.412 3.098 18.351 1.00 98.19 200 SER A N 1
ATOM 1544 C CA . SER A 1 200 ? -20.417 2.079 18.023 1.00 98.19 200 SER A CA 1
ATOM 1545 C C . SER A 1 200 ? -19.796 0.775 17.514 1.00 98.19 200 SER A C 1
ATOM 1547 O O . SER A 1 200 ? -20.396 -0.286 17.669 1.00 98.19 200 SER A O 1
ATOM 1549 N N . ALA A 1 201 ? -18.600 0.837 16.920 1.00 98.50 201 ALA A N 1
ATOM 1550 C CA . ALA A 1 201 ? -17.903 -0.329 16.393 1.00 98.50 201 ALA A CA 1
ATOM 1551 C C . ALA A 1 201 ? -17.177 -1.147 17.472 1.00 98.50 201 ALA A C 1
ATOM 1553 O O . ALA A 1 201 ? -16.989 -2.348 17.276 1.00 98.50 201 ALA A O 1
ATOM 1554 N N . LYS A 1 202 ? -16.797 -0.540 18.611 1.00 98.44 202 LYS A N 1
ATOM 1555 C CA . LYS A 1 202 ? -16.021 -1.194 19.687 1.00 98.44 202 LYS A CA 1
ATOM 1556 C C . LYS A 1 202 ? -16.511 -2.584 20.085 1.00 98.44 202 LYS A C 1
ATOM 1558 O O . LYS A 1 202 ? -15.665 -3.474 20.146 1.00 98.44 202 LYS A O 1
ATOM 1563 N N . PRO A 1 203 ? -17.817 -2.820 20.328 1.00 98.00 203 PRO A N 1
ATOM 1564 C CA . PRO A 1 203 ? -18.281 -4.141 20.731 1.00 98.00 203 PRO A CA 1
ATOM 1565 C C . PRO A 1 203 ? -17.919 -5.215 19.703 1.00 98.00 203 PRO A C 1
ATOM 1567 O O . PRO A 1 203 ? -17.514 -6.304 20.084 1.00 98.00 203 PRO A O 1
ATOM 1570 N N . SER A 1 204 ? -17.996 -4.897 18.411 1.00 98.56 204 SER A N 1
ATOM 1571 C CA . SER A 1 204 ? -17.761 -5.834 17.309 1.00 98.56 204 SER A CA 1
ATOM 1572 C C . SER A 1 204 ? -16.287 -6.098 17.007 1.00 98.56 204 SER A C 1
ATOM 1574 O O . SER A 1 204 ? -16.003 -6.871 16.092 1.00 98.56 204 SER A O 1
ATOM 1576 N N . VAL A 1 205 ? -15.359 -5.484 17.746 1.00 98.69 205 VAL A N 1
ATOM 1577 C CA . VAL A 1 205 ? -13.913 -5.673 17.589 1.00 98.69 205 VAL A CA 1
ATOM 1578 C C . VAL A 1 205 ? -13.366 -6.492 18.757 1.00 98.69 205 VAL A C 1
ATOM 1580 O O . VAL A 1 205 ? -13.488 -6.128 19.927 1.00 98.69 205 VAL A O 1
ATOM 1583 N N . LEU A 1 206 ? -12.721 -7.607 18.428 1.00 98.69 206 LEU A N 1
ATOM 1584 C CA . LEU A 1 206 ? -12.222 -8.612 19.358 1.00 98.69 206 LEU A CA 1
ATOM 1585 C C . LEU A 1 206 ? -10.697 -8.723 19.287 1.00 98.69 206 LEU A C 1
ATOM 1587 O O . LEU A 1 206 ? -10.080 -8.549 18.234 1.00 98.69 206 LEU A O 1
ATOM 1591 N N . MET A 1 207 ? -10.093 -9.055 20.421 1.00 98.62 207 MET A N 1
ATOM 1592 C CA . MET A 1 207 ? -8.668 -9.342 20.512 1.00 98.62 207 MET A CA 1
ATOM 1593 C C . MET A 1 207 ? -8.417 -10.791 20.100 1.00 98.62 207 MET A C 1
ATOM 1595 O O . MET A 1 207 ? -9.030 -11.702 20.655 1.00 98.62 207 MET A O 1
ATOM 1599 N N . VAL A 1 208 ? -7.512 -11.025 19.152 1.00 98.62 208 VAL A N 1
ATOM 1600 C CA . VAL A 1 208 ? -7.094 -12.382 18.777 1.00 98.62 208 VAL A CA 1
ATOM 1601 C C . VAL A 1 208 ? -6.006 -12.840 19.737 1.00 98.62 208 VAL A C 1
ATOM 1603 O O . VAL A 1 208 ? -4.988 -12.165 19.909 1.00 98.62 208 VAL A O 1
ATOM 1606 N N . LEU A 1 209 ? -6.224 -13.998 20.352 1.00 98.38 209 LEU A N 1
ATOM 1607 C CA . LEU A 1 209 ? -5.352 -14.591 21.355 1.00 98.38 209 LEU A CA 1
ATOM 1608 C C . LEU A 1 209 ? -4.920 -15.995 20.940 1.00 98.38 209 LEU A C 1
ATOM 1610 O O . LEU A 1 209 ? -5.682 -16.738 20.319 1.00 98.38 209 LEU A O 1
ATOM 1614 N N . LEU A 1 210 ? -3.721 -16.380 21.361 1.00 98.19 210 LEU A N 1
ATOM 1615 C CA . LEU A 1 210 ? -3.252 -17.761 21.370 1.00 98.19 210 LEU A CA 1
ATOM 1616 C C . LEU A 1 210 ? -3.279 -18.243 22.815 1.00 98.19 210 LEU A C 1
ATOM 1618 O O . LEU A 1 210 ? -2.676 -17.606 23.677 1.00 98.19 210 LEU A O 1
ATOM 1622 N N . ALA A 1 211 ? -3.976 -19.340 23.080 1.00 98.00 211 ALA A N 1
ATOM 1623 C CA . ALA A 1 211 ? -4.089 -19.924 24.408 1.00 98.00 211 ALA A CA 1
ATOM 1624 C C . ALA A 1 211 ? -3.607 -21.374 24.388 1.00 98.00 211 ALA A C 1
ATOM 1626 O O . ALA A 1 211 ? -4.000 -22.141 23.511 1.00 98.00 211 ALA A O 1
ATOM 1627 N N . SER A 1 212 ? -2.788 -21.750 25.363 1.00 98.00 212 SER A N 1
ATOM 1628 C CA . SER A 1 212 ? -2.382 -23.140 25.592 1.00 98.00 212 SER A CA 1
ATOM 1629 C C . SER A 1 212 ? -3.247 -23.807 26.661 1.00 98.00 212 SER A C 1
ATOM 1631 O O . SER A 1 212 ? -3.787 -23.133 27.542 1.00 98.00 212 SER A O 1
ATOM 1633 N N . ASP A 1 213 ? -3.297 -25.137 26.650 1.00 96.19 213 ASP A N 1
ATOM 1634 C CA . ASP A 1 213 ? -3.935 -25.934 27.707 1.00 96.19 213 ASP A CA 1
ATOM 1635 C C . ASP A 1 213 ? -3.275 -25.735 29.088 1.00 96.19 213 ASP A C 1
ATOM 1637 O O . ASP A 1 213 ? -3.911 -25.938 30.120 1.00 96.19 213 ASP A O 1
ATOM 1641 N N . ALA A 1 214 ? -2.019 -25.273 29.122 1.00 95.62 214 ALA A N 1
ATOM 1642 C CA . ALA A 1 214 ? -1.293 -24.922 30.346 1.00 95.62 214 ALA A CA 1
ATOM 1643 C C . ALA A 1 214 ? -1.677 -23.541 30.921 1.00 95.62 214 ALA A C 1
ATOM 1645 O O . ALA A 1 214 ? -1.144 -23.133 31.952 1.00 95.62 214 ALA A O 1
ATOM 1646 N N . GLY A 1 215 ? -2.574 -22.802 30.259 1.00 94.81 215 GLY A N 1
ATOM 1647 C CA . GLY A 1 215 ? -3.045 -21.489 30.705 1.00 94.81 215 GLY A CA 1
ATOM 1648 C C . GLY A 1 215 ? -2.206 -20.301 30.224 1.00 94.81 215 GLY A C 1
ATOM 1649 O O . GLY A 1 215 ? -2.544 -19.162 30.536 1.00 94.81 215 GLY A O 1
ATOM 1650 N N . THR A 1 216 ? -1.143 -20.515 29.439 1.00 95.50 216 THR A N 1
ATOM 1651 C CA . THR A 1 216 ? -0.421 -19.412 28.779 1.00 95.50 216 THR A CA 1
ATOM 1652 C C . THR A 1 216 ? -1.309 -18.760 27.725 1.00 95.50 216 THR A C 1
ATOM 1654 O O . THR A 1 216 ? -1.868 -19.467 26.885 1.00 95.50 216 THR A O 1
ATOM 1657 N N . VAL A 1 217 ? -1.398 -17.427 27.748 1.00 95.94 217 VAL A N 1
ATOM 1658 C CA . VAL A 1 217 ? -2.155 -16.616 26.785 1.00 95.94 217 VAL A CA 1
ATOM 1659 C C . VAL A 1 217 ? -1.243 -15.546 26.187 1.00 95.94 217 VAL A C 1
ATOM 1661 O O . VAL A 1 217 ? -0.515 -14.880 26.918 1.00 95.94 217 VAL A O 1
ATOM 1664 N N . SER A 1 218 ? -1.301 -15.365 24.868 1.00 94.94 218 SER A N 1
ATOM 1665 C CA . SER A 1 218 ? -0.562 -14.321 24.150 1.00 94.94 218 SER A CA 1
ATOM 1666 C C . SER A 1 218 ? -1.446 -13.592 23.141 1.00 94.94 218 SER A C 1
ATOM 1668 O O . SER A 1 218 ? -2.318 -14.197 22.518 1.00 94.94 218 SER A O 1
ATOM 1670 N N . ALA A 1 219 ? -1.207 -12.293 22.974 1.00 96.25 219 ALA A N 1
ATOM 1671 C CA . ALA A 1 219 ? -1.845 -11.458 21.965 1.00 96.25 219 ALA A CA 1
ATOM 1672 C C . ALA A 1 219 ? -1.280 -11.759 20.570 1.00 96.25 219 ALA A C 1
ATOM 1674 O O . ALA A 1 219 ? -0.065 -11.749 20.392 1.00 96.25 219 ALA A O 1
ATOM 1675 N N . ALA A 1 220 ? -2.147 -11.973 19.580 1.00 96.38 220 ALA A N 1
ATOM 1676 C CA . ALA A 1 220 ? -1.737 -12.192 18.190 1.00 96.38 220 ALA A CA 1
ATOM 1677 C C . ALA A 1 220 ? -2.168 -11.064 17.243 1.00 96.38 220 ALA A C 1
ATOM 1679 O O . ALA A 1 220 ? -1.497 -10.812 16.246 1.00 96.38 220 ALA A O 1
ATOM 1680 N N . GLY A 1 221 ? -3.276 -10.380 17.533 1.00 97.69 221 GLY A N 1
ATOM 1681 C CA . GLY A 1 221 ? -3.803 -9.345 16.650 1.00 97.69 221 GLY A CA 1
ATOM 1682 C C . GLY A 1 221 ? -5.210 -8.898 17.024 1.00 97.69 221 GLY A C 1
ATOM 1683 O O . GLY A 1 221 ? -5.680 -9.106 18.143 1.00 97.69 221 GLY A O 1
ATOM 1684 N N . THR A 1 222 ? -5.896 -8.318 16.049 1.00 98.81 222 THR A N 1
ATOM 1685 C CA . THR A 1 222 ? -7.279 -7.853 16.143 1.00 98.81 222 THR A CA 1
ATOM 1686 C C . THR A 1 222 ? -8.131 -8.546 15.078 1.00 98.81 222 THR A C 1
ATOM 1688 O O . THR A 1 222 ? -7.685 -8.786 13.955 1.00 98.81 222 THR A O 1
ATOM 1691 N N . ALA A 1 223 ? -9.374 -8.870 15.420 1.00 98.81 223 ALA A N 1
ATOM 1692 C CA . ALA A 1 223 ? -10.385 -9.336 14.480 1.00 98.81 223 ALA A CA 1
ATOM 1693 C C . ALA A 1 223 ? -11.716 -8.635 14.761 1.00 98.81 223 ALA A C 1
ATOM 1695 O O . ALA A 1 223 ? -11.913 -8.074 15.834 1.00 98.81 223 ALA A O 1
ATOM 1696 N N . TRP A 1 224 ? -12.648 -8.653 13.818 1.00 98.88 224 TRP A N 1
ATOM 1697 C CA . TRP A 1 224 ? -13.948 -8.005 14.003 1.00 98.88 224 TRP A CA 1
ATOM 1698 C C . TRP A 1 224 ? -15.064 -8.758 13.292 1.00 98.88 224 TRP A C 1
ATOM 1700 O O . TRP A 1 224 ? -14.826 -9.420 12.285 1.00 98.88 224 TRP A O 1
ATOM 1710 N N . VAL A 1 225 ? -16.285 -8.683 13.820 1.00 98.75 225 VAL A N 1
ATOM 1711 C CA . VAL A 1 225 ? -17.430 -9.435 13.287 1.00 98.75 225 VAL A CA 1
ATOM 1712 C C . VAL A 1 225 ? -17.825 -8.886 11.916 1.00 98.75 225 VAL A C 1
ATOM 1714 O O . VAL A 1 225 ? -18.233 -7.732 11.808 1.00 98.75 225 VAL A O 1
ATOM 1717 N N . CYS A 1 226 ? -17.745 -9.710 10.872 1.00 98.38 226 CYS A N 1
ATOM 1718 C CA . CYS A 1 226 ? -18.115 -9.338 9.498 1.00 98.38 226 CYS A CA 1
ATOM 1719 C C . CYS A 1 226 ? -19.286 -10.165 8.941 1.00 98.38 226 CYS A C 1
ATOM 1721 O O . CYS A 1 226 ? -19.795 -9.880 7.858 1.00 98.38 226 CYS A O 1
ATOM 1723 N N . GLY A 1 227 ? -19.749 -11.165 9.694 1.00 97.56 227 GLY A N 1
ATOM 1724 C CA . GLY A 1 227 ? -20.908 -11.986 9.370 1.00 97.56 227 GLY A CA 1
ATOM 1725 C C . GLY A 1 227 ? -21.278 -12.919 10.521 1.00 97.56 227 GLY A C 1
ATOM 1726 O O . GLY A 1 227 ? -20.648 -12.910 11.579 1.00 97.56 227 GLY A O 1
ATOM 1727 N N . ILE A 1 228 ? -22.299 -13.751 10.317 1.00 96.94 228 ILE A N 1
ATOM 1728 C CA . ILE A 1 228 ? -22.712 -14.749 11.313 1.00 96.94 228 ILE A CA 1
ATOM 1729 C C . ILE A 1 228 ? -21.571 -15.753 11.505 1.00 96.94 228 ILE A C 1
ATOM 1731 O O . ILE A 1 228 ? -21.131 -16.388 10.547 1.00 96.94 228 ILE A O 1
ATOM 1735 N N . GLY A 1 229 ? -21.066 -15.862 12.735 1.00 98.00 229 GLY A N 1
ATOM 1736 C CA . GLY A 1 229 ? -19.967 -16.770 13.074 1.00 98.00 229 GLY A CA 1
ATOM 1737 C C . GLY A 1 229 ? -18.639 -16.464 12.369 1.00 98.00 229 GLY A C 1
ATOM 1738 O O . GLY A 1 229 ? -17.735 -17.297 12.389 1.00 98.00 229 GLY A O 1
ATOM 1739 N N . THR A 1 230 ? -18.519 -15.298 11.728 1.00 98.56 230 THR A N 1
ATOM 1740 C CA . THR A 1 230 ? -17.386 -14.963 10.862 1.00 98.56 230 THR A CA 1
ATOM 1741 C C . THR A 1 230 ? -16.753 -13.654 11.310 1.00 98.56 230 THR A C 1
ATOM 1743 O O . THR A 1 230 ? -17.429 -12.628 11.434 1.00 98.56 230 THR A O 1
ATOM 1746 N N . LEU A 1 231 ? -15.443 -13.693 11.526 1.00 98.88 231 LEU A N 1
ATOM 1747 C CA . LEU A 1 231 ? -14.619 -12.542 11.859 1.00 98.88 231 LEU A CA 1
ATOM 1748 C C . LEU A 1 231 ? -13.661 -12.243 10.705 1.00 98.88 231 LEU A C 1
ATOM 1750 O O . LEU A 1 231 ? -13.149 -13.163 10.072 1.00 98.88 231 LEU A O 1
ATOM 1754 N N . ALA A 1 232 ? -13.375 -10.974 10.459 1.00 98.81 232 ALA A N 1
ATOM 1755 C CA . ALA A 1 232 ? -12.331 -10.541 9.543 1.00 98.81 232 ALA A CA 1
ATOM 1756 C C . ALA A 1 232 ? -11.066 -10.139 10.309 1.00 98.81 232 ALA A C 1
ATOM 1758 O O . ALA A 1 232 ? -11.145 -9.585 11.404 1.00 98.81 232 ALA A O 1
ATOM 1759 N N . THR A 1 233 ? -9.903 -10.422 9.728 1.00 98.88 233 THR A N 1
ATOM 1760 C CA . THR A 1 233 ? -8.577 -10.048 10.249 1.00 98.88 233 THR A CA 1
ATOM 1761 C C . THR A 1 233 ? -7.559 -10.019 9.097 1.00 98.88 233 THR A C 1
ATOM 1763 O O . THR A 1 233 ? -7.933 -10.194 7.933 1.00 98.88 233 THR A O 1
ATOM 1766 N N . ASN A 1 234 ? -6.277 -9.804 9.390 1.00 98.81 234 ASN A N 1
ATOM 1767 C CA . ASN A 1 234 ? -5.210 -9.970 8.406 1.00 98.81 234 ASN A CA 1
ATOM 1768 C C . ASN A 1 234 ? -4.888 -11.446 8.143 1.00 98.81 234 ASN A C 1
ATOM 1770 O O . ASN A 1 234 ? -5.008 -12.299 9.026 1.00 98.81 234 ASN A O 1
ATOM 1774 N N . ALA A 1 235 ? -4.409 -11.750 6.940 1.00 98.69 235 ALA A N 1
ATOM 1775 C CA . ALA A 1 235 ? -3.992 -13.100 6.587 1.00 98.69 235 ALA A CA 1
ATOM 1776 C C . ALA A 1 235 ? -2.781 -13.564 7.400 1.00 98.69 235 ALA A C 1
ATOM 1778 O O . ALA A 1 235 ? -2.763 -14.725 7.803 1.00 98.69 235 ALA A O 1
ATOM 1779 N N . HIS A 1 236 ? -1.833 -12.682 7.728 1.00 97.94 236 HIS A N 1
ATOM 1780 C CA . HIS A 1 236 ? -0.695 -13.048 8.577 1.00 97.94 236 HIS A CA 1
ATOM 1781 C C . HIS A 1 236 ? -1.102 -13.377 10.026 1.00 97.94 236 HIS A C 1
ATOM 1783 O O . HIS A 1 236 ? -0.468 -14.208 10.666 1.00 97.94 236 HIS A O 1
ATOM 1789 N N . VAL A 1 237 ? -2.174 -12.769 10.551 1.00 98.31 237 VAL A N 1
ATOM 1790 C CA . VAL A 1 237 ? -2.730 -13.131 11.870 1.00 98.31 237 VAL A CA 1
ATOM 1791 C C . VAL A 1 237 ? -3.425 -14.489 11.774 1.00 98.31 237 VAL A C 1
ATOM 1793 O O . VAL A 1 237 ? -3.210 -15.372 12.603 1.00 98.31 237 VAL A O 1
ATOM 1796 N N . ALA A 1 238 ? -4.235 -14.688 10.731 1.00 98.56 238 ALA A N 1
ATOM 1797 C CA . ALA A 1 238 ? -4.962 -15.933 10.512 1.00 98.56 238 ALA A CA 1
ATOM 1798 C C . ALA A 1 238 ? -4.049 -17.125 10.169 1.00 98.56 238 ALA A C 1
ATOM 1800 O O . ALA A 1 238 ? -4.385 -18.260 10.502 1.00 98.56 238 ALA A O 1
ATOM 1801 N N . SER A 1 239 ? -2.895 -16.898 9.532 1.00 98.12 239 SER A N 1
ATOM 1802 C CA . SER A 1 239 ? -1.947 -17.953 9.144 1.00 98.12 239 SER A CA 1
ATOM 1803 C C . SER A 1 239 ? -1.327 -18.667 10.348 1.00 98.12 239 SER A C 1
ATOM 1805 O O . SER A 1 239 ? -0.964 -19.841 10.235 1.00 98.12 239 SER A O 1
ATOM 1807 N N . ILE A 1 240 ? -1.291 -18.006 11.514 1.00 98.00 240 ILE A N 1
ATOM 1808 C CA . ILE A 1 240 ? -0.861 -18.594 12.789 1.00 98.00 240 ILE A CA 1
ATOM 1809 C C . ILE A 1 240 ? -1.726 -19.810 13.143 1.00 98.00 240 ILE A C 1
ATOM 1811 O O . ILE A 1 240 ? -1.215 -20.776 13.701 1.00 98.00 240 ILE A O 1
ATOM 1815 N N . PHE A 1 241 ? -3.014 -19.810 12.769 1.00 98.19 241 PHE A N 1
ATOM 1816 C CA . PHE A 1 241 ? -3.941 -20.912 13.049 1.00 98.19 241 PHE A CA 1
ATOM 1817 C C . PHE A 1 241 ? -3.424 -22.264 12.535 1.00 98.19 241 PHE A C 1
ATOM 1819 O O . PHE A 1 241 ? -3.518 -23.269 13.232 1.00 98.19 241 PHE A O 1
ATOM 1826 N N . ALA A 1 242 ? -2.835 -22.289 11.335 1.00 96.12 242 ALA A N 1
ATOM 1827 C CA . ALA A 1 242 ? -2.301 -23.510 10.729 1.00 96.12 242 ALA A CA 1
ATOM 1828 C C . ALA A 1 242 ? -0.960 -23.963 11.338 1.00 96.12 242 ALA A C 1
ATOM 1830 O O . ALA A 1 242 ? -0.496 -25.062 11.047 1.00 96.12 242 ALA A O 1
ATOM 1831 N N . GLN A 1 243 ? -0.335 -23.113 12.155 1.00 95.75 243 GLN A N 1
ATOM 1832 C CA . GLN A 1 243 ? 0.996 -23.310 12.734 1.00 95.75 243 GLN A CA 1
ATOM 1833 C C . GLN A 1 243 ? 0.940 -23.506 14.255 1.00 95.75 243 GLN A C 1
ATOM 1835 O O . GLN A 1 243 ? 1.979 -23.525 14.915 1.00 95.75 243 GLN A O 1
ATOM 1840 N N . LEU A 1 244 ? -0.264 -23.631 14.827 1.00 96.50 244 LEU A N 1
ATOM 1841 C CA . LEU A 1 244 ? -0.431 -23.823 16.261 1.00 96.50 244 LEU A CA 1
ATOM 1842 C C . LEU A 1 244 ? 0.208 -25.145 16.706 1.00 96.50 244 LEU A C 1
ATOM 1844 O O . LEU A 1 244 ? -0.080 -26.193 16.120 1.00 96.50 244 LEU A O 1
ATOM 1848 N N . PRO A 1 245 ? 1.038 -25.130 17.763 1.00 95.94 245 PRO A N 1
ATOM 1849 C CA . PRO A 1 245 ? 1.519 -26.361 18.364 1.00 95.94 245 PRO A CA 1
ATOM 1850 C C . PRO A 1 245 ? 0.359 -27.197 18.935 1.00 95.94 245 PRO A C 1
ATOM 1852 O O . PRO A 1 245 ? -0.696 -26.652 19.272 1.00 95.94 245 PRO A O 1
ATOM 1855 N N . PRO A 1 246 ? 0.546 -28.514 19.126 1.00 96.94 246 PRO A N 1
ATOM 1856 C CA . PRO A 1 246 ? -0.420 -29.334 19.851 1.00 96.94 246 PRO A CA 1
ATOM 1857 C C . PRO A 1 246 ? -0.749 -28.742 21.233 1.00 96.94 246 PRO A C 1
ATOM 1859 O O . PRO A 1 246 ? 0.147 -28.281 21.941 1.00 96.94 246 PRO A O 1
ATOM 1862 N N . GLY A 1 247 ? -2.030 -28.751 21.613 1.00 97.25 247 GLY A N 1
ATOM 1863 C CA . GLY A 1 247 ? -2.510 -28.174 22.879 1.00 97.25 247 GLY A CA 1
ATOM 1864 C C . GLY A 1 247 ? -2.624 -26.645 22.888 1.00 97.25 247 GLY A C 1
ATOM 1865 O O . GLY A 1 247 ? -2.863 -26.050 23.939 1.00 97.25 247 GLY A O 1
ATOM 1866 N N . TRP A 1 248 ? -2.440 -25.990 21.738 1.00 98.31 248 TRP A N 1
ATOM 1867 C CA . TRP A 1 248 ? -2.741 -24.573 21.555 1.00 98.31 248 TRP A CA 1
ATOM 1868 C C . TRP A 1 248 ? -4.015 -24.379 20.741 1.00 98.31 248 TRP A C 1
ATOM 1870 O O . TRP A 1 248 ? -4.336 -25.151 19.839 1.00 98.31 248 TRP A O 1
ATOM 1880 N N . ARG A 1 249 ? -4.724 -23.293 21.039 1.00 98.31 249 ARG A N 1
ATOM 1881 C CA . ARG A 1 249 ? -5.922 -22.850 20.325 1.00 98.31 249 ARG A CA 1
ATOM 1882 C C . ARG A 1 249 ? -5.884 -21.348 20.086 1.00 98.31 249 ARG A C 1
ATOM 1884 O O . ARG A 1 249 ? -5.331 -20.592 20.884 1.00 98.31 249 ARG A O 1
ATOM 1891 N N . MET A 1 250 ? -6.514 -20.922 18.999 1.00 98.69 250 MET A N 1
ATOM 1892 C CA . MET A 1 250 ? -6.749 -19.511 18.709 1.00 98.69 250 MET A CA 1
ATOM 1893 C C . MET A 1 250 ? -8.140 -19.110 19.206 1.00 98.69 250 MET A C 1
ATOM 1895 O O . MET A 1 250 ? -9.115 -19.832 18.988 1.00 98.69 250 MET A O 1
ATOM 1899 N N . LEU A 1 251 ? -8.230 -17.963 19.873 1.00 98.44 251 LEU A N 1
ATOM 1900 C CA . LEU A 1 251 ? -9.461 -17.403 20.431 1.00 98.44 251 LEU A CA 1
ATOM 1901 C C . LEU A 1 251 ? -9.656 -15.968 19.929 1.00 98.44 251 LEU A C 1
ATOM 1903 O O . LEU A 1 251 ? -8.681 -15.262 19.675 1.00 98.44 251 LEU A O 1
ATOM 1907 N N . ALA A 1 252 ? -10.903 -15.514 19.857 1.00 98.50 252 ALA A N 1
ATOM 1908 C CA . ALA A 1 252 ? -11.254 -14.101 19.775 1.00 98.50 252 ALA A CA 1
ATOM 1909 C C . ALA A 1 252 ? -11.957 -13.685 21.073 1.00 98.50 252 ALA A C 1
ATOM 1911 O O . ALA A 1 252 ? -13.003 -14.238 21.408 1.00 98.50 252 ALA A O 1
ATOM 1912 N N . ARG A 1 253 ? -11.379 -12.733 21.808 1.00 98.38 253 ARG A N 1
ATOM 1913 C CA . ARG A 1 253 ? -11.878 -12.260 23.105 1.00 98.38 253 ARG A CA 1
ATOM 1914 C C . ARG A 1 253 ? -12.545 -10.896 22.973 1.00 98.38 253 ARG A C 1
ATOM 1916 O O . ARG A 1 253 ? -11.942 -9.961 22.443 1.00 98.38 253 ARG A O 1
ATOM 1923 N N . SER A 1 254 ? -13.774 -10.769 23.465 1.00 97.81 254 SER A N 1
ATOM 1924 C CA . SER A 1 254 ? -14.494 -9.490 23.501 1.00 97.81 254 SER A CA 1
ATOM 1925 C C . SER A 1 254 ? -13.922 -8.545 24.565 1.00 97.81 254 SER A C 1
ATOM 1927 O O . SER A 1 254 ? -13.324 -8.981 25.546 1.00 97.81 254 SER A O 1
ATOM 1929 N N . SER A 1 255 ? -14.164 -7.243 24.437 1.00 95.44 255 SER A N 1
ATOM 1930 C CA . SER A 1 255 ? -13.883 -6.293 25.520 1.00 95.44 255 SER A CA 1
ATOM 1931 C C . SER A 1 255 ? -14.906 -6.372 26.658 1.00 95.44 255 SER A C 1
ATOM 1933 O O . SER A 1 255 ? -16.003 -6.907 26.479 1.00 95.44 255 SER A O 1
ATOM 1935 N N . GLY A 1 256 ? -14.594 -5.757 27.803 1.00 92.06 256 GLY A N 1
ATOM 1936 C CA . GLY A 1 256 ? -15.552 -5.496 28.885 1.00 92.06 256 GLY A CA 1
ATOM 1937 C C . GLY A 1 256 ? -15.169 -6.098 30.239 1.00 92.06 256 GLY A C 1
ATOM 1938 O O . GLY A 1 256 ? -14.101 -6.677 30.410 1.00 92.06 256 GLY A O 1
ATOM 1939 N N . ALA A 1 257 ? -16.051 -5.936 31.232 1.00 91.69 257 ALA A N 1
ATOM 1940 C CA . ALA A 1 257 ? -15.819 -6.425 32.597 1.00 91.69 257 ALA A CA 1
ATOM 1941 C C . ALA A 1 257 ? -15.838 -7.962 32.698 1.00 91.69 257 ALA A C 1
ATOM 1943 O O . ALA A 1 257 ? -15.153 -8.531 33.548 1.00 91.69 257 ALA A O 1
ATOM 1944 N N . GLN A 1 258 ? -16.608 -8.614 31.823 1.00 95.12 258 GLN A N 1
ATOM 1945 C CA . GLN A 1 258 ? -16.680 -10.067 31.672 1.00 95.12 258 GLN A CA 1
ATOM 1946 C C . GLN A 1 258 ? -16.479 -10.428 30.192 1.00 95.12 258 GLN A C 1
ATOM 1948 O O . GLN A 1 258 ? -17.457 -10.622 29.469 1.00 95.12 258 GLN A O 1
ATOM 1953 N N . PRO A 1 259 ? -15.222 -10.438 29.719 1.00 96.69 259 PRO A N 1
ATOM 1954 C CA . PRO A 1 259 ? -14.881 -10.828 28.358 1.00 96.69 259 PRO A CA 1
ATOM 1955 C C . PRO A 1 259 ? -15.394 -12.223 28.023 1.00 96.69 259 PRO A C 1
ATOM 1957 O O . PRO A 1 259 ? -15.325 -13.132 28.852 1.00 96.69 259 PRO A O 1
ATOM 1960 N N . LYS A 1 260 ? -15.878 -12.392 26.795 1.00 97.44 260 LYS A N 1
ATOM 1961 C CA . LYS A 1 260 ? -16.261 -13.689 26.242 1.00 97.44 260 LYS A CA 1
ATOM 1962 C C . LYS A 1 260 ? -15.197 -14.153 25.263 1.00 97.44 260 LYS A C 1
ATOM 1964 O O . LYS A 1 260 ? -14.736 -13.368 24.436 1.00 97.44 260 LYS A O 1
ATOM 1969 N N . ASP A 1 261 ? -14.845 -15.429 25.364 1.00 97.75 261 ASP A N 1
ATOM 1970 C CA . ASP A 1 261 ? -13.941 -16.094 24.433 1.00 97.75 261 ASP A CA 1
ATOM 1971 C C . ASP A 1 261 ? -14.737 -16.843 23.376 1.00 97.75 261 ASP A C 1
ATOM 1973 O O . ASP A 1 261 ? -15.597 -17.665 23.691 1.00 97.75 261 ASP A O 1
ATOM 1977 N N . HIS A 1 262 ? -14.388 -16.607 22.119 1.00 98.25 262 HIS A N 1
ATOM 1978 C CA . HIS A 1 262 ? -14.915 -17.332 20.977 1.00 98.25 262 HIS A CA 1
ATOM 1979 C C . HIS A 1 262 ? -13.787 -18.172 20.377 1.00 98.25 262 HIS A C 1
ATOM 1981 O O . HIS A 1 262 ? -12.796 -17.634 19.880 1.00 98.25 262 HIS A O 1
ATOM 1987 N N . VAL A 1 263 ? -13.913 -19.498 20.447 1.00 98.31 263 VAL A N 1
ATOM 1988 C CA . VAL A 1 263 ? -12.912 -20.419 19.889 1.00 98.31 263 VAL A CA 1
ATOM 1989 C C . VAL A 1 263 ? -12.947 -20.340 18.368 1.00 98.31 263 VAL A C 1
ATOM 1991 O O . VAL A 1 263 ? -14.014 -20.457 17.767 1.00 98.31 263 VAL A O 1
ATOM 1994 N N . ILE A 1 264 ? -11.785 -20.155 17.742 1.00 98.62 264 ILE A N 1
ATOM 1995 C CA . ILE A 1 264 ? -11.661 -20.192 16.286 1.00 98.62 264 ILE A CA 1
ATOM 1996 C C . ILE A 1 264 ? -11.580 -21.652 15.839 1.00 98.62 264 ILE A C 1
ATOM 1998 O O . ILE A 1 264 ? -10.686 -22.384 16.255 1.00 98.62 264 ILE A O 1
ATOM 2002 N N . ALA A 1 265 ? -12.503 -22.065 14.976 1.00 98.44 265 ALA A N 1
ATOM 2003 C CA . ALA A 1 265 ? -12.569 -23.415 14.421 1.00 98.44 265 ALA A CA 1
ATOM 2004 C C . ALA A 1 265 ? -11.847 -23.536 13.071 1.00 98.44 265 ALA A C 1
ATOM 2006 O O . ALA A 1 265 ? -11.387 -24.616 12.701 1.00 98.44 265 ALA A O 1
ATOM 2007 N N . ARG A 1 266 ? -11.769 -22.442 12.301 1.00 98.50 266 ARG A N 1
ATOM 2008 C CA . ARG A 1 266 ? -11.179 -22.444 10.955 1.00 98.50 266 ARG A CA 1
ATOM 2009 C C . ARG A 1 266 ? -10.692 -21.058 10.550 1.00 98.50 266 ARG A C 1
ATOM 2011 O O . ARG A 1 266 ? -11.321 -20.058 10.882 1.00 98.50 266 ARG A O 1
ATOM 2018 N N . ALA A 1 267 ? -9.641 -21.011 9.736 1.00 98.62 267 ALA A N 1
ATOM 2019 C CA . ALA A 1 267 ? -9.181 -19.808 9.046 1.00 98.62 267 ALA A CA 1
ATOM 2020 C C . ALA A 1 267 ? -9.329 -19.957 7.520 1.00 98.62 267 ALA A C 1
ATOM 2022 O O . ALA A 1 267 ? -9.206 -21.051 6.972 1.00 98.62 267 ALA A O 1
ATOM 2023 N N . THR A 1 268 ? -9.631 -18.866 6.815 1.00 98.62 268 THR A N 1
ATOM 2024 C CA . THR A 1 268 ? -9.656 -18.789 5.343 1.00 98.62 268 THR A CA 1
ATOM 2025 C C . THR A 1 268 ? -8.858 -17.576 4.901 1.00 98.62 268 THR A C 1
ATOM 2027 O O . THR A 1 268 ? -9.290 -16.446 5.108 1.00 98.62 268 THR A O 1
ATOM 2030 N N . LEU A 1 269 ? -7.694 -17.811 4.305 1.00 98.56 269 LEU A N 1
ATOM 2031 C CA . LEU A 1 269 ? -6.815 -16.752 3.821 1.00 98.56 269 LEU A CA 1
ATOM 2032 C C . LEU A 1 269 ? -7.232 -16.332 2.409 1.00 98.56 269 LEU A C 1
ATOM 2034 O O . LEU A 1 269 ? -7.700 -17.161 1.623 1.00 98.56 269 LEU A O 1
ATOM 2038 N N . HIS A 1 270 ? -7.028 -15.061 2.063 1.00 98.56 270 HIS A N 1
ATOM 2039 C CA . HIS A 1 270 ? -7.141 -14.630 0.674 1.00 98.56 270 HIS A CA 1
ATOM 2040 C C . HIS A 1 270 ? -6.101 -15.366 -0.190 1.00 98.56 270 HIS A C 1
ATOM 2042 O O . HIS A 1 270 ? -4.917 -15.344 0.147 1.00 98.56 270 HIS A O 1
ATOM 2048 N N . PRO A 1 271 ? -6.477 -15.986 -1.328 1.00 98.12 271 PRO A N 1
ATOM 2049 C CA . PRO A 1 271 ? -5.540 -16.771 -2.142 1.00 98.12 271 PRO A CA 1
ATOM 2050 C C . PRO A 1 271 ? -4.392 -15.926 -2.726 1.00 98.12 271 PRO A C 1
ATOM 2052 O O . PRO A 1 271 ? -3.311 -16.438 -3.003 1.00 98.12 271 PRO A O 1
ATOM 2055 N N . GLY A 1 272 ? -4.609 -14.615 -2.859 1.00 97.81 272 GLY A N 1
ATOM 2056 C CA . GLY A 1 272 ? -3.575 -13.638 -3.219 1.00 97.81 272 GLY A CA 1
ATOM 2057 C C . GLY A 1 272 ? -2.430 -13.492 -2.216 1.00 97.81 272 GLY A C 1
ATOM 2058 O O . GLY A 1 272 ? -1.340 -13.137 -2.643 1.00 97.81 272 GLY A O 1
ATOM 2059 N N . TYR A 1 273 ? -2.642 -13.808 -0.933 1.00 98.00 273 TYR A N 1
ATOM 2060 C CA . TYR A 1 273 ? -1.638 -13.631 0.121 1.00 98.00 273 TYR A CA 1
ATOM 2061 C C . TYR A 1 273 ? -0.388 -14.486 -0.134 1.00 98.00 273 TYR A C 1
ATOM 2063 O O . TYR A 1 273 ? 0.698 -13.967 -0.381 1.00 98.00 273 TYR A O 1
ATOM 2071 N N . ALA A 1 274 ? -0.562 -15.811 -0.176 1.00 95.12 274 ALA A N 1
ATOM 2072 C CA . ALA A 1 274 ? 0.542 -16.745 -0.392 1.00 95.12 274 ALA A CA 1
ATOM 2073 C C . ALA A 1 274 ? 1.163 -16.602 -1.792 1.00 95.12 274 ALA A C 1
ATOM 2075 O O . ALA A 1 274 ? 2.373 -16.758 -1.954 1.00 95.12 274 ALA A O 1
ATOM 2076 N N . LEU A 1 275 ? 0.348 -16.276 -2.806 1.00 94.62 275 LEU A N 1
ATOM 2077 C CA . LEU A 1 275 ? 0.857 -16.012 -4.150 1.00 94.62 275 LEU A CA 1
ATOM 2078 C C . LEU A 1 275 ? 1.792 -14.800 -4.151 1.00 94.62 275 LEU A C 1
ATOM 2080 O O . LEU A 1 275 ? 2.892 -14.892 -4.690 1.00 94.62 275 LEU A O 1
ATOM 2084 N N . PHE A 1 276 ? 1.382 -13.685 -3.544 1.00 95.69 276 PHE A N 1
ATOM 2085 C CA . PHE A 1 276 ? 2.205 -12.483 -3.505 1.00 95.69 276 PHE A CA 1
ATOM 2086 C C . PHE A 1 276 ? 3.496 -12.702 -2.713 1.00 95.69 276 PHE A C 1
ATOM 2088 O O . PHE A 1 276 ? 4.552 -12.298 -3.188 1.00 95.69 276 PHE A O 1
ATOM 2095 N N . GLU A 1 277 ? 3.456 -13.389 -1.564 1.00 91.50 277 GLU A N 1
ATOM 2096 C CA . GLU A 1 277 ? 4.680 -13.744 -0.824 1.00 91.50 277 GLU A CA 1
ATOM 2097 C C . GLU A 1 277 ? 5.622 -14.609 -1.665 1.00 91.50 277 GLU A C 1
ATOM 2099 O O . GLU A 1 277 ? 6.822 -14.341 -1.723 1.00 91.50 277 GLU A O 1
ATOM 2104 N N . SER A 1 278 ? 5.082 -15.607 -2.372 1.00 88.38 278 SER A N 1
ATOM 2105 C CA . SER A 1 278 ? 5.870 -16.454 -3.268 1.00 88.38 278 SER A CA 1
ATOM 2106 C C . SER A 1 278 ? 6.504 -15.651 -4.405 1.00 88.38 278 SER A C 1
ATOM 2108 O O . SER A 1 278 ? 7.655 -15.916 -4.761 1.00 88.38 278 SER A O 1
ATOM 2110 N N . LEU A 1 279 ? 5.781 -14.689 -4.985 1.00 86.94 279 LEU A N 1
ATOM 2111 C CA . LEU A 1 279 ? 6.314 -13.802 -6.020 1.00 86.94 279 LEU A CA 1
ATOM 2112 C C . LEU A 1 279 ? 7.391 -12.882 -5.438 1.00 86.94 279 LEU A C 1
ATOM 2114 O O . LEU A 1 279 ? 8.504 -12.858 -5.956 1.00 86.94 279 LEU A O 1
ATOM 2118 N N . ASN A 1 280 ? 7.121 -12.220 -4.314 1.00 87.38 280 ASN A N 1
ATOM 2119 C CA . ASN A 1 280 ? 8.076 -11.340 -3.644 1.00 87.38 280 ASN A CA 1
ATOM 2120 C C . ASN A 1 280 ? 9.384 -12.070 -3.298 1.00 87.38 280 ASN A C 1
ATOM 2122 O O . ASN A 1 280 ? 10.472 -11.592 -3.616 1.00 87.38 280 ASN A O 1
ATOM 2126 N N . ALA A 1 281 ? 9.285 -13.281 -2.741 1.00 82.75 281 ALA A N 1
ATOM 2127 C CA . ALA A 1 281 ? 10.439 -14.123 -2.431 1.00 82.75 281 ALA A CA 1
ATOM 2128 C C . ALA A 1 281 ? 11.210 -14.575 -3.685 1.00 82.75 281 ALA A C 1
ATOM 2130 O O . ALA A 1 281 ? 12.433 -14.730 -3.630 1.00 82.75 281 ALA A O 1
ATOM 2131 N N . SER A 1 282 ? 10.511 -14.783 -4.806 1.00 76.94 282 SER A N 1
ATOM 2132 C CA . SER A 1 282 ? 11.116 -15.211 -6.073 1.00 76.94 282 SER A CA 1
ATOM 2133 C C . SER A 1 282 ? 11.829 -14.072 -6.796 1.00 76.94 282 SER A C 1
ATOM 2135 O O . SER A 1 282 ? 12.897 -14.293 -7.366 1.00 76.94 282 SER A O 1
ATOM 2137 N N . TYR A 1 283 ? 11.235 -12.877 -6.795 1.00 75.81 283 TYR A N 1
ATOM 2138 C CA . TYR A 1 283 ? 11.752 -11.706 -7.500 1.00 75.81 283 TYR A CA 1
ATOM 2139 C C . TYR A 1 283 ? 12.794 -10.931 -6.689 1.00 75.81 283 TYR A C 1
ATOM 2141 O O . TYR A 1 283 ? 13.682 -10.337 -7.294 1.00 75.81 283 TYR A O 1
ATOM 2149 N N . ARG A 1 284 ? 12.706 -10.951 -5.348 1.00 77.75 284 ARG A N 1
ATOM 2150 C CA . ARG A 1 284 ? 13.572 -10.181 -4.432 1.00 77.75 284 ARG A CA 1
ATOM 2151 C C . ARG A 1 284 ? 13.775 -8.745 -4.927 1.00 77.75 284 ARG A C 1
ATOM 2153 O O . ARG A 1 284 ? 14.886 -8.394 -5.337 1.00 77.75 284 ARG A O 1
ATOM 2160 N N . PRO A 1 285 ? 12.687 -7.957 -4.982 1.00 78.56 285 PRO A N 1
ATOM 2161 C CA . PRO A 1 285 ? 12.737 -6.626 -5.556 1.00 78.56 285 PRO A CA 1
ATOM 2162 C C . PRO A 1 285 ? 13.793 -5.771 -4.845 1.00 78.56 285 PRO A C 1
ATOM 2164 O O . PRO A 1 285 ? 13.877 -5.812 -3.622 1.00 78.56 285 PRO A O 1
ATOM 2167 N N . GLN A 1 286 ? 14.576 -4.995 -5.591 1.00 74.88 286 GLN A N 1
ATOM 2168 C CA . GLN A 1 286 ? 15.525 -4.017 -5.060 1.00 74.88 286 GLN A CA 1
ATOM 2169 C C . GLN A 1 286 ? 15.250 -2.628 -5.627 1.00 74.88 286 GLN A C 1
ATOM 2171 O O . GLN A 1 286 ? 14.801 -2.481 -6.765 1.00 74.88 286 GLN A O 1
ATOM 2176 N N . VAL A 1 287 ? 15.535 -1.608 -4.827 1.00 71.12 287 VAL A N 1
ATOM 2177 C CA . VAL A 1 287 ? 15.548 -0.206 -5.249 1.00 71.12 287 VAL A CA 1
ATOM 2178 C C . VAL A 1 287 ? 16.891 0.398 -4.904 1.00 71.12 287 VAL A C 1
ATOM 2180 O O . VAL A 1 287 ? 17.449 0.123 -3.844 1.00 71.12 287 VAL A O 1
ATOM 2183 N N . SER A 1 288 ? 17.375 1.280 -5.769 1.00 65.94 288 SER A N 1
ATOM 2184 C CA . SER A 1 288 ? 18.431 2.199 -5.373 1.00 65.94 288 SER A CA 1
ATOM 2185 C C . SER A 1 288 ? 17.815 3.204 -4.401 1.00 65.94 288 SER A C 1
ATOM 2187 O O . SER A 1 288 ? 16.989 4.039 -4.781 1.00 65.94 288 SER A O 1
ATOM 2189 N N . ALA A 1 289 ? 18.169 3.086 -3.126 1.00 64.38 289 ALA A N 1
ATOM 2190 C CA . ALA A 1 289 ? 17.770 4.023 -2.092 1.00 64.38 289 ALA A CA 1
ATOM 2191 C C . ALA A 1 289 ? 18.188 5.447 -2.489 1.00 64.38 289 ALA A C 1
ATOM 2193 O O . ALA A 1 289 ? 19.153 5.644 -3.230 1.00 64.38 289 ALA A O 1
ATOM 2194 N N . ALA A 1 290 ? 17.514 6.463 -1.941 1.00 57.97 290 ALA A N 1
ATOM 2195 C CA . ALA A 1 290 ? 17.805 7.875 -2.233 1.00 57.97 290 ALA A CA 1
ATOM 2196 C C . ALA A 1 290 ? 19.279 8.275 -1.984 1.00 57.97 290 ALA A C 1
ATOM 2198 O O . ALA A 1 290 ? 19.749 9.280 -2.509 1.00 57.97 290 ALA A O 1
ATOM 2199 N N . MET A 1 291 ? 20.012 7.471 -1.207 1.00 58.16 291 MET A N 1
ATOM 2200 C CA . MET A 1 291 ? 21.433 7.641 -0.895 1.00 58.16 291 MET A CA 1
ATOM 2201 C C . MET A 1 291 ? 22.380 6.855 -1.826 1.00 58.16 291 MET A C 1
ATOM 2203 O O . MET A 1 291 ? 23.580 6.824 -1.565 1.00 58.16 291 MET A O 1
ATOM 2207 N N . GLY A 1 292 ? 21.873 6.228 -2.893 1.00 60.34 292 GLY A N 1
ATOM 2208 C CA . GLY A 1 292 ? 22.665 5.577 -3.944 1.00 60.34 292 GLY A CA 1
ATOM 2209 C C . GLY A 1 292 ? 23.109 4.136 -3.664 1.00 60.34 292 GLY A C 1
ATOM 2210 O O . GLY A 1 292 ? 23.968 3.631 -4.380 1.00 60.34 292 GLY A O 1
ATOM 2211 N N . TRP A 1 293 ? 22.549 3.481 -2.645 1.00 61.91 293 TRP A N 1
ATOM 2212 C CA . TRP A 1 293 ? 22.818 2.074 -2.318 1.00 61.91 293 TRP A CA 1
ATOM 2213 C C . TRP A 1 293 ? 21.612 1.231 -2.710 1.00 61.91 293 TRP A C 1
ATOM 2215 O O . TRP A 1 293 ? 20.482 1.685 -2.546 1.00 61.91 293 TRP A O 1
ATOM 2225 N N . ASP A 1 294 ? 21.835 0.015 -3.195 1.00 68.75 294 ASP A N 1
ATOM 2226 C CA . ASP A 1 294 ? 20.739 -0.899 -3.501 1.00 68.75 294 ASP A CA 1
ATOM 2227 C C . ASP A 1 294 ? 20.247 -1.581 -2.221 1.00 68.75 294 ASP A C 1
ATOM 2229 O O . ASP A 1 294 ? 21.023 -2.195 -1.485 1.00 68.75 294 ASP A O 1
ATOM 2233 N N . GLU A 1 295 ? 18.948 -1.477 -1.959 1.00 71.50 295 GLU A N 1
ATOM 2234 C CA . GLU A 1 295 ? 18.281 -2.114 -0.828 1.00 71.50 295 GLU A CA 1
ATOM 2235 C C . GLU A 1 295 ? 17.153 -3.016 -1.328 1.00 71.50 295 GLU A C 1
ATOM 2237 O O . GLU A 1 295 ? 16.449 -2.684 -2.286 1.00 71.50 295 GLU A O 1
ATOM 2242 N N . ASP A 1 296 ? 16.957 -4.155 -0.661 1.00 72.38 296 ASP A N 1
ATOM 2243 C CA . ASP A 1 296 ? 15.774 -4.985 -0.879 1.00 72.38 296 ASP A CA 1
ATOM 2244 C C . ASP A 1 296 ? 14.521 -4.163 -0.543 1.00 72.38 296 ASP A C 1
ATOM 2246 O O . ASP A 1 296 ? 14.358 -3.660 0.575 1.00 72.38 296 ASP A O 1
ATOM 2250 N N . VAL A 1 297 ? 13.614 -4.036 -1.513 1.00 77.94 297 VAL A N 1
ATOM 2251 C CA . VAL A 1 297 ? 12.335 -3.361 -1.317 1.00 77.94 297 VAL A CA 1
ATOM 2252 C C . VAL A 1 297 ? 11.532 -4.176 -0.321 1.00 77.94 297 VAL A C 1
ATOM 2254 O O . VAL A 1 297 ? 11.081 -5.289 -0.603 1.00 77.94 297 VAL A O 1
ATOM 2257 N N . ARG A 1 298 ? 11.291 -3.590 0.848 1.00 81.88 298 ARG A N 1
ATOM 2258 C CA . ARG A 1 298 ? 10.335 -4.135 1.808 1.00 81.88 298 ARG A CA 1
ATOM 2259 C C . ARG A 1 298 ? 8.919 -3.824 1.335 1.00 81.88 298 ARG A C 1
ATOM 2261 O O . ARG A 1 298 ? 8.307 -2.850 1.764 1.00 81.88 298 ARG A O 1
ATOM 2268 N N . LEU A 1 299 ? 8.417 -4.650 0.422 1.00 89.50 299 LEU A N 1
ATOM 2269 C CA . LEU A 1 299 ? 7.013 -4.622 0.030 1.00 89.50 299 LEU A CA 1
ATOM 2270 C C . LEU A 1 299 ? 6.135 -5.159 1.158 1.00 89.50 299 LEU A C 1
ATOM 2272 O O . LEU A 1 299 ? 6.495 -6.111 1.854 1.00 89.50 299 LEU A O 1
ATOM 2276 N N . LEU A 1 300 ? 4.958 -4.562 1.303 1.00 92.12 300 LEU A N 1
ATOM 2277 C CA . LEU A 1 300 ? 3.904 -5.121 2.138 1.00 92.12 300 LEU A CA 1
ATOM 2278 C C . LEU A 1 300 ? 3.265 -6.292 1.403 1.00 92.12 300 LEU A C 1
ATOM 2280 O O . LEU A 1 300 ? 3.013 -6.208 0.201 1.00 92.12 300 LEU A O 1
ATOM 2284 N N . THR A 1 301 ? 2.971 -7.372 2.120 1.00 94.81 301 THR A N 1
ATOM 2285 C CA . THR A 1 301 ? 2.306 -8.526 1.517 1.00 94.81 301 THR A CA 1
ATOM 2286 C C . THR A 1 301 ? 0.926 -8.127 0.998 1.00 94.81 301 THR A C 1
ATOM 2288 O O . THR A 1 301 ? 0.076 -7.689 1.771 1.00 94.81 301 THR A O 1
ATOM 2291 N N . ALA A 1 302 ? 0.679 -8.276 -0.304 1.00 97.25 302 ALA A N 1
ATOM 2292 C CA . ALA A 1 302 ? -0.630 -8.009 -0.888 1.00 97.25 302 ALA A CA 1
ATOM 2293 C C . ALA A 1 302 ? -1.691 -9.001 -0.404 1.00 97.25 302 ALA A C 1
ATOM 2295 O O . ALA A 1 302 ? -1.397 -10.144 -0.057 1.00 97.25 302 ALA A O 1
ATOM 2296 N N . CYS A 1 303 ? -2.952 -8.573 -0.452 1.00 98.06 303 CYS A N 1
ATOM 2297 C CA . CYS A 1 303 ? -4.097 -9.373 -0.033 1.00 98.06 303 CYS A CA 1
ATOM 2298 C C . CYS A 1 303 ? -3.965 -9.934 1.391 1.00 98.06 303 CYS A C 1
ATOM 2300 O O . CYS A 1 303 ? -4.359 -11.071 1.650 1.00 98.06 303 CYS A O 1
ATOM 2302 N N . ASP A 1 304 ? -3.437 -9.136 2.318 1.00 98.50 304 ASP A N 1
ATOM 2303 C CA . ASP A 1 304 ? -3.289 -9.495 3.729 1.00 98.50 304 ASP A CA 1
ATOM 2304 C C . ASP A 1 304 ? -4.632 -9.400 4.468 1.00 98.50 304 ASP A C 1
ATOM 2306 O O . ASP A 1 304 ? -4.828 -8.607 5.388 1.00 98.50 304 ASP A O 1
ATOM 2310 N N . VAL A 1 305 ? -5.597 -10.199 4.019 1.00 98.56 305 VAL A N 1
ATOM 2311 C CA . VAL A 1 305 ? -6.955 -10.279 4.556 1.00 98.56 305 VAL A CA 1
ATOM 2312 C C . VAL A 1 305 ? -7.378 -11.739 4.680 1.00 98.56 305 VAL A C 1
ATOM 2314 O O . VAL A 1 305 ? -7.060 -12.582 3.836 1.00 98.56 305 VAL A O 1
ATOM 2317 N N . ALA A 1 306 ? -8.106 -12.052 5.742 1.00 98.81 306 ALA A N 1
ATOM 2318 C CA . ALA A 1 306 ? -8.598 -13.393 6.007 1.00 98.81 306 ALA A CA 1
ATOM 2319 C C . ALA A 1 306 ? -9.904 -13.373 6.799 1.00 98.81 306 ALA A C 1
ATOM 2321 O O . ALA A 1 306 ? -10.284 -12.370 7.408 1.00 98.81 306 ALA A O 1
ATOM 2322 N N . LEU A 1 307 ? -10.566 -14.527 6.800 1.00 98.88 307 LEU A N 1
ATOM 2323 C CA . LEU A 1 307 ? -11.718 -14.827 7.638 1.00 98.88 307 LEU A CA 1
ATOM 2324 C C . LEU A 1 307 ? -11.324 -15.833 8.722 1.00 98.88 307 LEU A C 1
ATOM 2326 O O . LEU A 1 307 ? -10.709 -16.857 8.420 1.00 98.88 307 LEU A O 1
ATOM 2330 N N . LEU A 1 308 ? -11.739 -15.579 9.957 1.00 98.81 308 LEU A N 1
ATOM 2331 C CA . LEU A 1 308 ? -11.768 -16.558 11.039 1.00 98.81 308 LEU A CA 1
ATOM 2332 C C . LEU A 1 308 ? -13.218 -16.990 11.260 1.00 98.81 308 LEU A C 1
ATOM 2334 O O . LEU A 1 308 ? -14.124 -16.161 11.281 1.00 98.81 308 LEU A O 1
ATOM 2338 N N . HIS A 1 309 ? -13.436 -18.285 11.437 1.00 98.69 309 HIS A N 1
ATOM 2339 C CA . HIS A 1 309 ? -14.752 -18.868 11.687 1.00 98.69 309 HIS A CA 1
ATOM 2340 C C . HIS A 1 309 ? -14.777 -19.362 13.124 1.00 98.69 309 HIS A C 1
ATOM 2342 O O . HIS A 1 309 ? -13.928 -20.175 13.498 1.00 98.69 309 HIS A O 1
ATOM 2348 N N . VAL A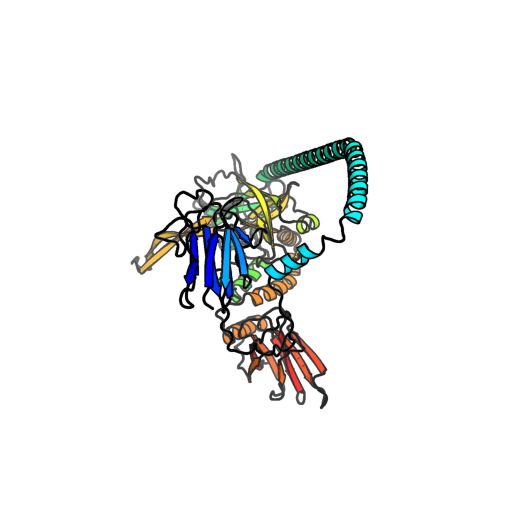 1 310 ? -15.708 -18.856 13.930 1.00 98.44 310 VAL A N 1
ATOM 2349 C CA . VAL A 1 310 ? -15.859 -19.298 15.322 1.00 98.44 310 VAL A CA 1
ATOM 2350 C C . VAL A 1 310 ? -16.620 -20.621 15.378 1.00 98.44 310 VAL A C 1
ATOM 2352 O O . VAL A 1 310 ? -17.479 -20.879 14.538 1.00 98.44 310 VAL A O 1
ATOM 2355 N N . ASP A 1 311 ? -16.323 -21.445 16.378 1.00 96.00 311 ASP A N 1
ATOM 2356 C CA . ASP A 1 311 ? -17.025 -22.714 16.611 1.00 96.00 311 ASP A CA 1
ATOM 2357 C C . ASP A 1 311 ? -18.511 -22.488 16.947 1.00 96.00 311 ASP A C 1
ATOM 2359 O O . ASP A 1 311 ? -19.401 -23.186 16.463 1.00 96.00 311 ASP A O 1
ATOM 2363 N N . GLN A 1 312 ? -18.797 -21.440 17.728 1.00 93.88 312 GLN A N 1
ATOM 2364 C CA . GLN A 1 312 ? -20.152 -21.049 18.110 1.00 93.88 312 GLN A CA 1
ATOM 2365 C C . GLN A 1 312 ? -20.374 -19.558 17.863 1.00 93.88 312 GLN A C 1
ATOM 2367 O O . GLN A 1 312 ? -19.695 -18.710 18.436 1.00 93.88 312 GLN A O 1
ATOM 2372 N N . ALA A 1 313 ? -21.371 -19.235 17.037 1.00 91.50 313 ALA A N 1
ATOM 2373 C CA . ALA A 1 313 ? -21.743 -17.856 16.708 1.00 91.50 313 ALA A CA 1
ATOM 2374 C C . ALA A 1 313 ? -22.568 -17.151 17.804 1.00 91.50 313 ALA A C 1
ATOM 2376 O O . ALA A 1 313 ? -23.002 -16.015 17.614 1.00 91.50 313 ALA A O 1
ATOM 2377 N N . VAL A 1 314 ? -22.828 -17.829 18.924 1.00 90.38 314 VAL A N 1
ATOM 2378 C CA . VAL A 1 314 ? -23.620 -17.298 20.038 1.00 90.38 314 VAL A CA 1
ATOM 2379 C C . VAL A 1 314 ? -22.879 -16.124 20.675 1.00 90.38 314 VAL A C 1
ATOM 2381 O O . VAL A 1 314 ? -21.657 -16.145 20.802 1.00 90.38 314 VAL A O 1
ATOM 2384 N N . ASP A 1 315 ? -23.633 -15.098 21.068 1.00 93.56 315 ASP A N 1
ATOM 2385 C CA . ASP A 1 315 ? -23.131 -13.899 21.744 1.00 93.56 315 ASP A CA 1
ATOM 2386 C C . ASP A 1 315 ? -22.122 -13.046 20.957 1.00 93.56 315 ASP A C 1
ATOM 2388 O O . ASP A 1 315 ? -21.534 -12.126 21.529 1.00 93.56 315 ASP A O 1
ATOM 2392 N N . LEU A 1 316 ? -21.940 -13.293 19.655 1.00 96.44 316 LEU A N 1
ATOM 2393 C CA . LEU A 1 316 ? -21.199 -12.363 18.812 1.00 96.44 316 LEU A CA 1
ATOM 2394 C C . LEU A 1 316 ? -21.992 -11.053 18.636 1.00 96.44 316 LEU A C 1
ATOM 2396 O O . LEU A 1 316 ? -23.197 -11.088 18.369 1.00 96.44 316 LEU A O 1
ATOM 2400 N N . PRO A 1 317 ? -21.329 -9.891 18.742 1.00 95.38 317 PRO A N 1
ATOM 2401 C CA . PRO A 1 317 ? -21.933 -8.594 18.448 1.00 95.38 317 PRO A CA 1
ATOM 2402 C C . PRO A 1 317 ? -22.373 -8.455 16.985 1.00 95.38 317 PRO A C 1
ATOM 2404 O O . PRO A 1 317 ? -22.062 -9.285 16.131 1.00 95.38 317 PRO A O 1
ATOM 2407 N N . SER A 1 318 ? -23.091 -7.371 16.680 1.00 97.44 318 SER A N 1
ATOM 2408 C CA . SER A 1 318 ? -23.566 -7.117 15.315 1.00 97.44 318 SER A CA 1
ATOM 2409 C C . SER A 1 318 ? -22.397 -6.944 14.332 1.00 97.44 318 SER A C 1
ATOM 2411 O O . SER A 1 318 ? -21.441 -6.234 14.659 1.00 97.44 318 SER A O 1
ATOM 2413 N N . PRO A 1 319 ? -22.457 -7.537 13.127 1.00 98.44 319 PRO A N 1
ATOM 2414 C CA . PRO A 1 319 ? -21.411 -7.363 12.129 1.00 98.44 319 PRO A CA 1
ATOM 2415 C C . PRO A 1 319 ? -21.215 -5.903 11.705 1.00 98.44 319 PRO A C 1
ATOM 2417 O O . PRO A 1 319 ? -22.189 -5.166 11.543 1.00 98.44 319 PRO A O 1
ATOM 2420 N N . LEU A 1 320 ? -19.967 -5.503 11.454 1.00 98.75 320 LEU A N 1
ATOM 2421 C CA . LEU A 1 320 ? -19.662 -4.213 10.837 1.00 98.75 320 LEU A CA 1
ATOM 2422 C C . LEU A 1 320 ? -19.893 -4.287 9.324 1.00 98.75 320 LEU A C 1
ATOM 2424 O O . LEU A 1 320 ? -19.468 -5.230 8.654 1.00 98.75 320 LEU A O 1
ATOM 2428 N N . ALA A 1 321 ? -20.555 -3.271 8.774 1.00 98.50 321 ALA A N 1
ATOM 2429 C CA . ALA A 1 321 ? -20.845 -3.203 7.349 1.00 98.50 321 ALA A CA 1
ATOM 2430 C C . ALA A 1 321 ? -19.622 -2.732 6.549 1.00 98.50 321 ALA A C 1
ATOM 2432 O O . ALA A 1 321 ? -18.973 -1.747 6.902 1.00 98.50 321 ALA A O 1
ATOM 2433 N N . LEU A 1 322 ? -19.351 -3.390 5.421 1.00 98.75 322 LEU A N 1
ATOM 2434 C CA . LEU A 1 322 ? -18.356 -2.920 4.459 1.00 98.75 322 LEU A CA 1
ATOM 2435 C C . LEU A 1 322 ? -18.850 -1.681 3.708 1.00 98.75 322 LEU A C 1
ATOM 2437 O O . LEU A 1 322 ? -20.046 -1.520 3.442 1.00 98.75 322 LEU A O 1
ATOM 2441 N N . ALA A 1 323 ? -17.917 -0.805 3.340 1.00 98.62 323 ALA A N 1
ATOM 2442 C CA . ALA A 1 323 ? -18.197 0.280 2.413 1.00 98.62 323 ALA A CA 1
ATOM 2443 C C . ALA A 1 323 ? -18.555 -0.267 1.021 1.00 98.62 323 ALA A C 1
ATOM 2445 O O . ALA A 1 323 ? -18.070 -1.314 0.595 1.00 98.62 323 ALA A O 1
ATOM 2446 N N . GLN A 1 324 ? -19.432 0.451 0.318 1.00 98.06 324 GLN A N 1
ATOM 2447 C CA . GLN A 1 324 ? -19.830 0.092 -1.044 1.00 98.06 324 GLN A CA 1
ATOM 2448 C C . GLN A 1 324 ? -18.684 0.370 -2.032 1.00 98.06 324 GLN A C 1
ATOM 2450 O O . GLN A 1 324 ? -17.880 1.271 -1.761 1.00 98.06 324 GLN A O 1
ATOM 2455 N N . PRO A 1 325 ? -18.607 -0.344 -3.172 1.00 97.75 325 PRO A N 1
ATOM 2456 C CA . PRO A 1 325 ? -17.530 -0.179 -4.150 1.00 97.75 325 PRO A CA 1
ATOM 2457 C C . PRO A 1 325 ? -17.288 1.277 -4.562 1.00 97.75 325 PRO A C 1
ATOM 2459 O O . PRO A 1 325 ? -16.146 1.725 -4.602 1.00 97.75 325 PRO A O 1
ATOM 2462 N N . GLU A 1 326 ? -18.346 2.058 -4.767 1.00 98.06 326 GLU A N 1
ATOM 2463 C CA . GLU A 1 326 ? -18.246 3.462 -5.177 1.00 98.06 326 GLU A CA 1
ATOM 2464 C C . GLU A 1 326 ? -17.569 4.319 -4.096 1.00 98.06 326 GLU A C 1
ATOM 2466 O O . GLU A 1 326 ? -16.768 5.201 -4.396 1.00 98.06 326 GLU A O 1
ATOM 2471 N N . ALA A 1 327 ? -17.847 4.037 -2.820 1.00 97.94 327 ALA A N 1
ATOM 2472 C CA . ALA A 1 327 ? -17.230 4.742 -1.700 1.00 97.94 327 ALA A CA 1
ATOM 2473 C C . ALA A 1 327 ? -15.744 4.386 -1.534 1.00 97.94 327 ALA A C 1
ATOM 2475 O O . ALA A 1 327 ? -14.968 5.248 -1.111 1.00 97.94 327 ALA A O 1
ATOM 2476 N N . LEU A 1 328 ? -15.375 3.144 -1.872 1.00 98.38 328 LEU A N 1
ATOM 2477 C CA . LEU A 1 328 ? -14.006 2.627 -1.854 1.00 98.38 328 LEU A CA 1
ATOM 2478 C C . LEU A 1 328 ? -13.153 3.215 -2.985 1.00 98.38 328 LEU A C 1
ATOM 2480 O O . LEU A 1 328 ? -12.016 3.613 -2.743 1.00 98.38 328 LEU A O 1
ATOM 2484 N N . LEU A 1 329 ? -13.710 3.330 -4.193 1.00 98.00 329 LEU A N 1
ATOM 2485 C CA . LEU A 1 329 ? -13.044 3.974 -5.333 1.00 98.00 329 LEU A CA 1
ATOM 2486 C C . LEU A 1 329 ? -12.916 5.495 -5.151 1.00 98.00 329 LEU A C 1
ATOM 2488 O O . LEU A 1 329 ? -12.021 6.114 -5.712 1.00 98.00 329 LEU A O 1
ATOM 2492 N N . ALA A 1 330 ? -13.784 6.098 -4.333 1.00 97.50 330 ALA A N 1
ATOM 2493 C CA . ALA A 1 330 ? -13.733 7.514 -3.972 1.00 97.50 330 ALA A CA 1
ATOM 2494 C C . ALA A 1 330 ? -12.855 7.812 -2.738 1.00 97.50 330 ALA A C 1
ATOM 2496 O O . ALA A 1 330 ? -12.973 8.890 -2.140 1.00 97.50 330 ALA A O 1
ATOM 2497 N N . LEU A 1 331 ? -12.029 6.871 -2.274 1.00 97.44 331 LEU A N 1
ATOM 2498 C CA . LEU A 1 331 ? -11.007 7.156 -1.262 1.00 97.44 331 LEU A CA 1
ATOM 2499 C C . LEU A 1 331 ? -9.892 7.999 -1.893 1.00 97.44 331 LEU A C 1
ATOM 2501 O O . LEU A 1 331 ? -9.511 7.777 -3.033 1.00 97.44 331 LEU A O 1
ATOM 2505 N N . ARG A 1 332 ? -9.423 9.007 -1.160 1.00 96.06 332 ARG A N 1
ATOM 2506 C CA . ARG A 1 332 ? -8.398 9.960 -1.600 1.00 96.06 332 ARG A CA 1
ATOM 2507 C C . ARG A 1 332 ? -7.739 10.606 -0.392 1.00 96.06 332 ARG A C 1
ATOM 2509 O O . ARG A 1 332 ? -8.265 10.496 0.723 1.00 96.06 332 ARG A O 1
ATOM 2516 N N . GLU A 1 333 ? -6.634 11.298 -0.628 1.00 97.31 333 GLU A N 1
ATOM 2517 C CA . GLU A 1 333 ? -5.903 12.033 0.398 1.00 97.31 333 GLU A CA 1
ATOM 2518 C C . GLU A 1 333 ? -6.796 13.022 1.161 1.00 97.31 333 GLU A C 1
ATOM 2520 O O . GLU A 1 333 ? -7.752 13.596 0.635 1.00 97.31 333 GLU A O 1
ATOM 2525 N N . GLY A 1 334 ? -6.485 13.213 2.441 1.00 95.94 334 GLY A N 1
ATOM 2526 C CA . GLY A 1 334 ? -7.165 14.146 3.334 1.00 95.94 334 GLY A CA 1
ATOM 2527 C C . GLY A 1 334 ? -8.453 13.617 3.966 1.00 95.94 334 GLY A C 1
ATOM 2528 O O . GLY A 1 334 ? -8.875 14.175 4.974 1.00 95.94 334 GLY A O 1
ATOM 2529 N N . ARG A 1 335 ? -9.056 12.537 3.448 1.00 96.25 335 ARG A N 1
ATOM 2530 C CA . ARG A 1 335 ? -10.280 11.955 4.029 1.00 96.25 335 ARG A CA 1
ATOM 2531 C C . ARG A 1 335 ? -10.024 11.448 5.450 1.00 96.25 335 ARG A C 1
ATOM 2533 O O . ARG A 1 335 ? -9.074 10.693 5.666 1.00 96.25 335 ARG A O 1
ATOM 2540 N N . GLU A 1 336 ? -10.893 11.818 6.388 1.00 97.38 336 GLU A N 1
ATOM 2541 C CA . GLU A 1 336 ? -10.849 11.313 7.759 1.00 97.38 336 GLU A CA 1
ATOM 2542 C C . GLU A 1 336 ? -11.197 9.827 7.823 1.00 97.38 336 GLU A C 1
ATOM 2544 O O . GLU A 1 336 ? -12.162 9.357 7.209 1.00 97.38 336 GLU A O 1
ATOM 2549 N N . VAL A 1 337 ? -10.411 9.105 8.613 1.00 98.44 337 VAL A N 1
ATOM 2550 C CA . VAL A 1 337 ? -10.621 7.699 8.948 1.00 98.44 337 VAL A CA 1
ATOM 2551 C C . VAL A 1 337 ? -10.198 7.456 10.393 1.00 98.44 337 VAL A C 1
ATOM 2553 O O . VAL A 1 337 ? -9.409 8.210 10.968 1.00 98.44 337 VAL A O 1
ATOM 2556 N N . GLY A 1 338 ? -10.715 6.388 10.983 1.00 98.38 338 GLY A N 1
ATOM 2557 C CA . GLY A 1 338 ? -10.273 5.910 12.286 1.00 98.38 338 GLY A CA 1
ATOM 2558 C C . GLY A 1 338 ? -10.233 4.394 12.324 1.00 98.38 338 GLY A C 1
ATOM 2559 O O . GLY A 1 338 ? -10.866 3.741 11.496 1.00 98.38 338 GLY A O 1
ATOM 2560 N N . PHE A 1 339 ? -9.522 3.821 13.287 1.00 98.62 339 PHE A N 1
ATOM 2561 C CA . PHE A 1 339 ? -9.603 2.388 13.558 1.00 98.62 339 PHE A CA 1
ATOM 2562 C C . PHE A 1 339 ? -9.898 2.117 15.027 1.00 98.62 339 PHE A C 1
ATOM 2564 O O . PHE A 1 339 ? -9.607 2.932 15.905 1.00 98.62 339 PHE A O 1
ATOM 2571 N N . VAL A 1 340 ? -10.455 0.936 15.274 1.00 98.62 340 VAL A N 1
ATOM 2572 C CA . VAL A 1 340 ? -10.664 0.376 16.609 1.00 98.62 340 VAL A CA 1
ATOM 2573 C C . VAL A 1 340 ? -9.894 -0.935 16.690 1.00 98.62 340 VAL A C 1
ATOM 2575 O O . VAL A 1 340 ? -10.060 -1.773 15.811 1.00 98.62 340 VAL A O 1
ATOM 2578 N N . GLY A 1 341 ? -9.049 -1.131 17.702 1.00 98.12 341 GLY A N 1
ATOM 2579 C CA . GLY A 1 341 ? -8.216 -2.334 17.772 1.00 98.12 341 GLY A CA 1
ATOM 2580 C C . GLY A 1 341 ? -7.502 -2.563 19.090 1.00 98.12 341 GLY A C 1
ATOM 2581 O O . GLY A 1 341 ? -7.672 -1.799 20.035 1.00 98.12 341 GLY A O 1
ATOM 2582 N N . TYR A 1 342 ? -6.675 -3.605 19.146 1.00 97.81 342 TYR A N 1
ATOM 2583 C CA . TYR A 1 342 ? -5.928 -4.004 20.344 1.00 97.81 342 TYR A CA 1
ATOM 2584 C C . TYR A 1 342 ? -4.414 -3.931 20.105 1.00 97.81 342 TYR A C 1
ATOM 2586 O O . TYR A 1 342 ? -3.753 -4.970 20.054 1.00 97.81 342 TYR A O 1
ATOM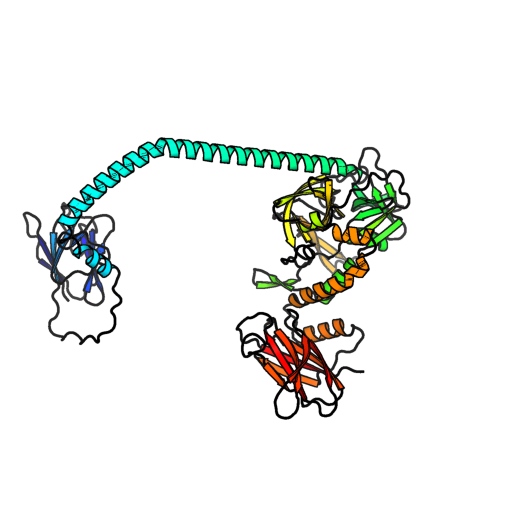 2594 N N . PRO A 1 343 ? -3.831 -2.726 19.940 1.00 95.81 343 PRO A N 1
ATOM 2595 C CA . PRO A 1 343 ? -2.379 -2.599 19.950 1.00 95.81 343 PRO A CA 1
ATOM 2596 C C . PRO A 1 343 ? -1.838 -3.182 21.262 1.00 95.81 343 PRO A C 1
ATOM 2598 O O . PRO A 1 343 ? -2.382 -2.924 22.335 1.00 95.81 343 PRO A O 1
ATOM 2601 N N . SER A 1 344 ? -0.794 -3.999 21.174 1.00 93.62 344 SER A N 1
ATOM 2602 C CA . SER A 1 344 ? -0.250 -4.740 22.315 1.00 93.62 344 SER A CA 1
ATOM 2603 C C . SER A 1 344 ? 1.277 -4.761 22.359 1.00 93.62 344 SER A C 1
ATOM 2605 O O . SER A 1 344 ? 1.864 -4.974 23.415 1.00 93.62 344 SER A O 1
ATOM 2607 N N . GLU A 1 345 ? 1.943 -4.543 21.227 1.00 89.56 345 GLU A N 1
ATOM 2608 C CA . GLU A 1 345 ? 3.401 -4.538 21.140 1.00 89.56 345 GLU A CA 1
ATOM 2609 C C . GLU A 1 345 ? 3.986 -3.250 21.740 1.00 89.56 345 GLU A C 1
ATOM 2611 O O . GLU A 1 345 ? 3.598 -2.143 21.356 1.00 89.56 345 GLU A O 1
ATOM 2616 N N . ASN A 1 346 ? 4.952 -3.408 22.654 1.00 86.88 346 ASN A N 1
ATOM 2617 C CA . ASN A 1 346 ? 5.672 -2.324 23.340 1.00 86.88 346 ASN A CA 1
ATOM 2618 C C . ASN A 1 346 ? 4.781 -1.348 24.133 1.00 86.88 346 ASN A C 1
ATOM 2620 O O . ASN A 1 346 ? 5.182 -0.213 24.391 1.00 86.88 346 ASN A O 1
ATOM 2624 N N . LEU A 1 347 ? 3.586 -1.780 24.547 1.00 87.06 347 LEU A N 1
ATOM 2625 C CA . LEU A 1 347 ? 2.720 -1.000 25.427 1.00 87.06 347 LEU A CA 1
ATOM 2626 C C . LEU A 1 347 ? 2.868 -1.431 26.887 1.00 87.06 347 LEU A C 1
ATOM 2628 O O . LEU A 1 347 ? 3.012 -2.609 27.210 1.00 87.06 347 LEU A O 1
ATOM 2632 N N . ILE A 1 348 ? 2.786 -0.453 27.785 1.00 85.12 348 ILE A N 1
ATOM 2633 C CA . ILE A 1 348 ? 2.797 -0.690 29.227 1.00 85.12 348 ILE A CA 1
ATOM 2634 C C . ILE A 1 348 ? 1.428 -1.248 29.644 1.00 85.12 348 ILE A C 1
ATOM 2636 O O . ILE A 1 348 ? 0.398 -0.647 29.347 1.00 85.12 348 ILE A O 1
ATOM 2640 N N . ASN A 1 349 ? 1.423 -2.359 30.389 1.00 84.50 349 ASN A N 1
ATOM 2641 C CA . ASN A 1 349 ? 0.240 -2.933 31.050 1.00 84.50 349 ASN A CA 1
ATOM 2642 C C . ASN A 1 349 ? -0.915 -3.363 30.119 1.00 84.50 349 ASN A C 1
ATOM 2644 O O . ASN A 1 349 ? -2.086 -3.131 30.430 1.00 84.50 349 ASN A O 1
ATOM 2648 N N . VAL A 1 350 ? -0.619 -4.038 29.004 1.00 90.38 350 VAL A N 1
ATOM 2649 C CA . VAL A 1 350 ? -1.661 -4.664 28.169 1.00 90.38 350 VAL A CA 1
ATOM 2650 C C . VAL A 1 350 ? -2.350 -5.784 28.949 1.00 90.38 350 VAL A C 1
ATOM 2652 O O . VAL A 1 350 ? -1.757 -6.825 29.226 1.00 90.38 350 VAL A O 1
ATOM 2655 N N . ASN A 1 351 ? -3.621 -5.585 29.294 1.00 94.75 351 ASN A N 1
ATOM 2656 C CA . ASN A 1 351 ? -4.411 -6.586 30.001 1.00 94.75 351 ASN A CA 1
ATOM 2657 C C . ASN A 1 351 ? -5.102 -7.530 29.008 1.00 94.75 351 ASN A C 1
ATOM 2659 O O . ASN A 1 351 ? -6.187 -7.234 28.515 1.00 94.75 351 ASN A O 1
ATOM 2663 N N . VAL A 1 352 ? -4.487 -8.682 28.735 1.00 95.44 352 VAL A N 1
ATOM 2664 C CA . VAL A 1 352 ? -5.056 -9.700 27.833 1.00 95.44 352 VAL A CA 1
ATOM 2665 C C . VAL A 1 352 ? -6.264 -10.430 28.429 1.00 95.44 352 VAL A C 1
ATOM 2667 O O . VAL A 1 352 ? -7.060 -11.006 27.690 1.00 95.44 352 VAL A O 1
ATOM 2670 N N . GLU A 1 353 ? -6.428 -10.425 29.756 1.00 95.81 353 GLU A N 1
ATOM 2671 C CA . GLU A 1 353 ? -7.570 -11.046 30.436 1.00 95.81 353 GLU A CA 1
ATOM 2672 C C . GLU A 1 353 ? -8.839 -10.216 30.295 1.00 95.81 353 GLU A C 1
ATOM 2674 O O . GLU A 1 353 ? -9.909 -10.781 30.103 1.00 95.81 353 GLU A O 1
ATOM 2679 N N . ARG A 1 354 ? -8.710 -8.887 30.374 1.00 96.62 354 ARG A N 1
ATOM 2680 C CA . ARG A 1 354 ? -9.795 -7.904 30.239 1.00 96.62 354 ARG A CA 1
ATOM 2681 C C . ARG A 1 354 ? -9.401 -6.814 29.250 1.00 96.62 354 ARG A C 1
ATOM 2683 O O . ARG A 1 354 ? -9.164 -5.674 29.662 1.00 96.62 354 ARG A O 1
ATOM 2690 N N . PRO A 1 355 ? -9.296 -7.164 27.959 1.00 96.56 355 PRO A N 1
ATOM 2691 C CA . PRO A 1 355 ? -8.768 -6.246 26.973 1.00 96.56 355 PRO A CA 1
ATOM 2692 C C . PRO A 1 355 ? -9.749 -5.100 26.729 1.00 96.56 355 PRO A C 1
ATOM 2694 O O . PRO A 1 355 ? -10.970 -5.266 26.780 1.00 96.56 355 PRO A O 1
ATOM 2697 N N . GLN A 1 356 ? -9.197 -3.918 26.469 1.00 95.94 356 GLN A N 1
ATOM 2698 C CA . GLN A 1 356 ? -9.950 -2.728 26.087 1.00 95.94 356 GLN A CA 1
ATOM 2699 C C . GLN A 1 356 ? -9.434 -2.238 24.736 1.00 95.94 356 GLN A C 1
ATOM 2701 O O . GLN A 1 356 ? -8.218 -2.076 24.587 1.00 95.94 356 GLN A O 1
ATOM 2706 N N . PRO A 1 357 ? -10.314 -2.019 23.747 1.00 97.12 357 PRO A N 1
ATOM 2707 C CA . PRO A 1 357 ? -9.882 -1.566 22.444 1.00 97.12 357 PRO A CA 1
ATOM 2708 C C . PRO A 1 357 ? -9.445 -0.105 22.527 1.00 97.12 357 PRO A C 1
ATOM 2710 O O . PRO A 1 357 ? -10.040 0.719 23.224 1.00 97.12 357 PRO A O 1
ATOM 2713 N N . THR A 1 358 ? -8.412 0.222 21.767 1.00 97.00 358 THR A N 1
ATOM 2714 C CA . THR A 1 358 ? -7.966 1.590 21.525 1.00 97.00 358 THR A CA 1
ATOM 2715 C C . THR A 1 358 ? -8.623 2.116 20.256 1.00 97.00 358 THR A C 1
ATOM 2717 O O . THR A 1 358 ? -8.766 1.382 19.277 1.00 97.00 358 THR A O 1
ATOM 2720 N N . VAL A 1 359 ? -8.995 3.394 20.272 1.00 97.88 359 VAL A N 1
ATOM 2721 C CA . VAL A 1 359 ? -9.457 4.129 19.091 1.00 97.88 359 VAL A CA 1
ATOM 2722 C C . VAL A 1 359 ? -8.353 5.076 18.651 1.00 97.88 359 VAL A C 1
ATOM 2724 O O . VAL A 1 359 ? -7.763 5.764 19.484 1.00 97.88 359 VAL A O 1
ATOM 2727 N N . GLN A 1 360 ? -8.073 5.108 17.354 1.00 97.19 360 GLN A N 1
ATOM 2728 C CA . GLN A 1 360 ? -7.142 6.060 16.752 1.00 97.19 360 GLN A CA 1
ATOM 2729 C C . GLN A 1 360 ? -7.819 6.779 15.591 1.00 97.19 360 GLN A C 1
ATOM 2731 O O . GLN A 1 360 ? -8.592 6.176 14.847 1.00 97.19 360 GLN A O 1
ATOM 2736 N N . PHE A 1 361 ? -7.493 8.060 15.435 1.00 96.50 361 PHE A N 1
ATOM 2737 C CA . PHE A 1 361 ? -8.012 8.933 14.386 1.00 96.50 361 PHE A CA 1
ATOM 2738 C C . PHE A 1 361 ? -6.875 9.409 13.493 1.00 96.50 361 PHE A C 1
ATOM 2740 O O . PHE A 1 361 ? -5.739 9.586 13.941 1.00 96.50 361 PHE A O 1
ATOM 2747 N N . GLY A 1 362 ? -7.176 9.641 12.223 1.00 96.25 362 GLY A N 1
ATOM 2748 C CA . GLY A 1 362 ? -6.210 10.178 11.283 1.00 96.25 362 GLY A CA 1
ATOM 2749 C C . GLY A 1 362 ? -6.838 10.496 9.941 1.00 96.25 362 GLY A C 1
ATOM 2750 O O . GLY A 1 362 ? -8.057 10.592 9.790 1.00 96.25 362 GLY A O 1
ATOM 2751 N N . ARG A 1 363 ? -5.976 10.679 8.948 1.00 97.12 363 ARG A N 1
ATOM 2752 C CA . ARG A 1 363 ? -6.385 10.925 7.568 1.00 97.12 363 ARG A CA 1
ATOM 2753 C C . ARG A 1 363 ? -5.680 9.966 6.635 1.00 97.12 363 ARG A C 1
ATOM 2755 O O . ARG A 1 363 ? -4.568 9.522 6.928 1.00 97.12 363 ARG A O 1
ATOM 2762 N N . ILE A 1 364 ? -6.318 9.699 5.503 1.00 98.12 364 ILE A N 1
ATOM 2763 C CA . ILE A 1 364 ? -5.656 9.076 4.361 1.00 98.12 364 ILE A CA 1
ATOM 2764 C C . ILE A 1 364 ? -4.587 10.049 3.861 1.00 98.12 364 ILE A C 1
ATOM 2766 O O . ILE A 1 364 ? -4.891 11.196 3.534 1.00 98.12 364 ILE A O 1
ATOM 2770 N N . THR A 1 365 ? -3.335 9.610 3.829 1.00 97.81 365 THR A N 1
ATOM 2771 C CA . THR A 1 365 ? -2.206 10.399 3.322 1.00 97.81 365 THR A CA 1
ATOM 2772 C C . THR A 1 365 ? -1.915 10.101 1.857 1.00 97.81 365 THR A C 1
ATOM 2774 O O . THR A 1 365 ? -1.395 10.973 1.172 1.00 97.81 365 THR A O 1
ATOM 2777 N N . SER A 1 366 ? -2.250 8.897 1.383 1.00 97.69 366 SER A N 1
ATOM 2778 C CA . SER A 1 366 ? -2.146 8.470 -0.016 1.00 97.69 366 SER A CA 1
ATOM 2779 C C . SER A 1 366 ? -2.915 7.163 -0.248 1.00 97.69 366 SER A C 1
ATOM 2781 O O . SER A 1 366 ? -3.206 6.420 0.695 1.00 97.69 366 SER A O 1
ATOM 2783 N N . THR A 1 367 ? -3.224 6.867 -1.507 1.00 97.81 367 THR A N 1
ATOM 2784 C CA . THR A 1 367 ? -3.682 5.552 -1.971 1.00 97.81 367 THR A CA 1
ATOM 2785 C C . THR A 1 367 ? -2.768 5.072 -3.092 1.00 97.81 367 THR A C 1
ATOM 2787 O O . THR A 1 367 ? -2.440 5.851 -3.984 1.00 97.81 367 THR A O 1
ATOM 2790 N N . SER A 1 368 ? -2.366 3.804 -3.063 1.00 97.38 368 SER A N 1
ATOM 2791 C CA . SER A 1 368 ? -1.415 3.235 -4.020 1.00 97.38 368 SER A CA 1
ATOM 2792 C C . SER A 1 368 ? -1.732 1.776 -4.336 1.00 97.38 368 SER A C 1
ATOM 2794 O O . SER A 1 368 ? -2.549 1.137 -3.664 1.00 97.38 368 SER A O 1
ATOM 2796 N N . ASP A 1 369 ? -1.040 1.215 -5.323 1.00 96.00 369 ASP A N 1
ATOM 2797 C CA . ASP A 1 369 ? -0.913 -0.239 -5.439 1.00 96.00 369 ASP A CA 1
ATOM 2798 C C . ASP A 1 369 ? -0.016 -0.821 -4.317 1.00 96.00 369 ASP A C 1
ATOM 2800 O O . ASP A 1 369 ? 0.485 -0.104 -3.440 1.00 96.00 369 ASP A O 1
ATOM 2804 N N . PHE A 1 370 ? 0.200 -2.140 -4.335 1.00 95.56 370 PHE A N 1
ATOM 2805 C CA . PHE A 1 370 ? 1.063 -2.838 -3.368 1.00 95.56 370 PHE A CA 1
ATOM 2806 C C . PHE A 1 370 ? 2.570 -2.592 -3.560 1.00 95.56 370 PHE A C 1
ATOM 2808 O O . PHE A 1 370 ? 3.370 -3.076 -2.763 1.00 95.56 370 PHE A O 1
ATOM 2815 N N . PHE A 1 371 ? 2.957 -1.841 -4.591 1.00 93.31 371 PHE A N 1
ATOM 2816 C CA . PHE A 1 371 ? 4.332 -1.440 -4.894 1.00 93.31 371 PHE A CA 1
ATOM 2817 C C . PHE A 1 371 ? 4.584 0.037 -4.557 1.00 93.31 371 PHE A C 1
ATOM 2819 O O . PHE A 1 371 ? 5.610 0.594 -4.945 1.00 93.31 371 PHE A O 1
ATOM 2826 N N . PHE A 1 372 ? 3.660 0.663 -3.816 1.00 92.62 372 PHE A N 1
ATOM 2827 C CA . PHE A 1 372 ? 3.686 2.080 -3.444 1.00 92.62 372 PHE A CA 1
ATOM 2828 C C . PHE A 1 372 ? 3.642 3.038 -4.648 1.00 92.62 372 PHE A C 1
ATOM 2830 O O . PHE A 1 372 ? 3.988 4.214 -4.520 1.00 92.62 372 PHE A O 1
ATOM 2837 N N . GLY A 1 373 ? 3.212 2.546 -5.812 1.00 90.81 373 GLY A N 1
ATOM 2838 C CA . GLY A 1 373 ? 3.051 3.322 -7.033 1.00 90.81 373 GLY A CA 1
ATOM 2839 C C . GLY A 1 373 ? 1.669 3.961 -7.140 1.00 90.81 373 GLY A C 1
ATOM 2840 O O . GLY A 1 373 ? 0.677 3.452 -6.611 1.00 90.81 373 GLY A O 1
ATOM 2841 N N . ALA A 1 374 ? 1.595 5.079 -7.864 1.00 90.94 374 ALA A N 1
ATOM 2842 C CA . ALA A 1 374 ? 0.315 5.617 -8.307 1.00 90.94 374 ALA A CA 1
ATOM 2843 C C . ALA A 1 374 ? -0.359 4.607 -9.246 1.00 90.94 374 ALA A C 1
ATOM 2845 O O . ALA A 1 374 ? 0.271 4.111 -10.181 1.00 90.94 374 ALA A O 1
ATOM 2846 N N . ALA A 1 375 ? -1.637 4.330 -9.011 1.00 92.56 375 ALA A N 1
ATOM 2847 C CA . ALA A 1 375 ? -2.408 3.370 -9.786 1.00 92.56 375 ALA A CA 1
ATOM 2848 C C . ALA A 1 375 ? -3.819 3.901 -10.060 1.00 92.56 375 ALA A C 1
ATOM 2850 O O . ALA A 1 375 ? -4.234 4.930 -9.519 1.00 92.56 375 ALA A O 1
ATOM 2851 N N . SER A 1 376 ? -4.572 3.199 -10.908 1.00 94.94 376 SER A N 1
ATOM 2852 C CA . SER A 1 376 ? -6.003 3.476 -11.068 1.00 94.94 376 SER A CA 1
ATOM 2853 C C . SER A 1 376 ? -6.736 3.326 -9.722 1.00 94.94 376 SER A C 1
ATOM 2855 O O . SER A 1 376 ? -6.251 2.605 -8.839 1.00 94.94 376 SER A O 1
ATOM 2857 N N . PRO A 1 377 ? -7.900 3.969 -9.517 1.00 95.38 377 PRO A N 1
ATOM 2858 C CA . PRO A 1 377 ? -8.700 3.749 -8.316 1.00 95.38 377 PRO A CA 1
ATOM 2859 C C . PRO A 1 377 ? -8.974 2.265 -8.060 1.00 95.38 377 PRO A C 1
ATOM 2861 O O . PRO A 1 377 ? -8.922 1.826 -6.920 1.00 95.38 377 PRO A O 1
ATOM 2864 N N . GLU A 1 378 ? -9.192 1.456 -9.092 1.00 95.19 378 GLU A N 1
ATOM 2865 C CA . GLU A 1 378 ? -9.452 0.021 -8.979 1.00 95.19 378 GLU A CA 1
ATOM 2866 C C . GLU A 1 378 ? -8.248 -0.751 -8.421 1.00 95.19 378 GLU A C 1
ATOM 2868 O O . GLU A 1 378 ? -8.418 -1.638 -7.581 1.00 95.19 378 GLU A O 1
ATOM 2873 N N . GLU A 1 379 ? -7.038 -0.380 -8.834 1.00 94.62 379 GLU A N 1
ATOM 2874 C CA . GLU A 1 379 ? -5.776 -1.020 -8.437 1.00 94.62 379 GLU A CA 1
ATOM 2875 C C . GLU A 1 379 ? -5.175 -0.431 -7.151 1.00 94.62 379 GLU A C 1
ATOM 2877 O O . GLU A 1 379 ? -4.335 -1.071 -6.518 1.00 94.62 379 GLU A O 1
ATOM 2882 N N . SER A 1 380 ? -5.646 0.746 -6.723 1.00 96.75 380 SER A N 1
ATOM 2883 C CA . SER A 1 380 ? -5.205 1.448 -5.510 1.00 96.75 380 SER A CA 1
ATOM 2884 C C . SER A 1 380 ? -5.764 0.805 -4.230 1.00 96.75 380 SER A C 1
ATOM 2886 O O . SER A 1 380 ? -6.597 1.370 -3.517 1.00 96.75 380 SER A O 1
ATOM 2888 N N . GLN A 1 381 ? -5.352 -0.438 -3.976 1.00 97.44 381 GLN A N 1
ATOM 2889 C CA . GLN A 1 381 ? -5.828 -1.292 -2.881 1.00 97.44 381 GLN A CA 1
ATOM 2890 C C . GLN A 1 381 ? -5.059 -1.093 -1.568 1.00 97.44 381 GLN A C 1
ATOM 2892 O O . GLN A 1 381 ? -5.498 -1.599 -0.533 1.00 97.44 381 GLN A O 1
ATOM 2897 N N . LEU A 1 382 ? -3.948 -0.353 -1.586 1.00 98.19 382 LEU A N 1
ATOM 2898 C CA . LEU A 1 382 ? -3.182 0.015 -0.402 1.00 98.19 382 LEU A CA 1
ATOM 2899 C C . LEU A 1 382 ? -3.514 1.455 0.008 1.00 98.19 382 LEU A C 1
ATOM 2901 O O . LEU A 1 382 ? -3.443 2.384 -0.792 1.00 98.19 382 LEU A O 1
ATOM 2905 N N . ILE A 1 383 ? -3.868 1.645 1.274 1.00 98.25 383 ILE A N 1
ATOM 2906 C CA . ILE A 1 383 ? -4.224 2.942 1.849 1.00 98.25 383 ILE A CA 1
ATOM 2907 C C . ILE A 1 383 ? -3.179 3.305 2.892 1.00 98.25 383 ILE A C 1
ATOM 2909 O O . ILE A 1 383 ? -2.943 2.550 3.840 1.00 98.25 383 ILE A O 1
ATOM 2913 N N . HIS A 1 384 ? -2.594 4.484 2.722 1.00 97.88 384 HIS A N 1
ATOM 2914 C CA . HIS A 1 384 ? -1.627 5.079 3.629 1.00 97.88 384 HIS A CA 1
ATOM 2915 C C . HIS A 1 384 ? -2.373 6.044 4.543 1.00 97.88 384 HIS A C 1
ATOM 2917 O O . HIS A 1 384 ? -3.227 6.803 4.079 1.00 97.88 384 HIS A O 1
ATOM 2923 N N . PHE A 1 385 ? -2.076 6.031 5.836 1.00 96.94 385 PHE A N 1
ATOM 2924 C CA . PHE A 1 385 ? -2.739 6.910 6.797 1.00 96.94 385 PHE A CA 1
ATOM 2925 C C . PHE A 1 385 ? -1.806 7.391 7.903 1.00 96.94 385 PHE A C 1
ATOM 2927 O O . PHE A 1 385 ? -0.754 6.807 8.142 1.00 96.94 385 PHE A O 1
ATOM 2934 N N . SER A 1 386 ? -2.243 8.432 8.615 1.00 96.69 386 SER A N 1
ATOM 2935 C CA . SER A 1 386 ? -1.496 9.074 9.707 1.00 96.69 386 SER A CA 1
ATOM 2936 C C . SER A 1 386 ? -1.803 8.541 11.118 1.00 96.69 386 SER A C 1
ATOM 2938 O O . SER A 1 386 ? -1.323 9.094 12.104 1.00 96.69 386 SER A O 1
ATOM 2940 N N . MET A 1 387 ? -2.677 7.538 11.246 1.00 95.94 387 MET A N 1
ATOM 2941 C CA . MET A 1 387 ? -3.051 6.924 12.528 1.00 95.94 387 MET A CA 1
ATOM 2942 C C . MET A 1 387 ? -1.870 6.136 13.121 1.00 95.94 387 MET A C 1
ATOM 2944 O O . MET A 1 387 ? -1.331 5.276 12.419 1.00 95.94 387 MET A O 1
ATOM 2948 N N . PRO A 1 388 ? -1.482 6.354 14.392 1.00 93.75 388 PRO A N 1
ATOM 2949 C CA . PRO A 1 388 ? -0.456 5.552 15.057 1.00 93.75 388 PRO A CA 1
ATOM 2950 C C . PRO A 1 388 ? -0.832 4.068 15.111 1.00 93.75 388 PRO A C 1
ATOM 2952 O O . PRO A 1 388 ? -1.959 3.721 15.462 1.00 93.75 388 PRO A O 1
ATOM 2955 N N . ALA A 1 389 ? 0.119 3.187 14.803 1.00 92.50 389 ALA A N 1
ATOM 2956 C CA . ALA A 1 389 ? -0.077 1.743 14.825 1.00 92.50 389 ALA A CA 1
ATOM 2957 C C . ALA A 1 389 ? 1.168 1.024 15.365 1.00 92.50 389 ALA A C 1
ATOM 2959 O O . ALA A 1 389 ? 2.298 1.450 15.137 1.00 92.50 389 ALA A O 1
ATOM 2960 N N . THR A 1 390 ? 0.947 -0.083 16.070 1.00 92.50 390 THR A N 1
ATOM 2961 C CA . THR A 1 390 ? 1.976 -1.015 16.560 1.00 92.50 390 THR A CA 1
ATOM 2962 C C . THR A 1 390 ? 1.417 -2.441 16.476 1.00 92.50 390 THR A C 1
ATOM 2964 O O . THR A 1 390 ? 0.225 -2.617 16.193 1.00 92.50 390 THR A O 1
ATOM 2967 N N . GLY A 1 391 ? 2.239 -3.469 16.693 1.00 91.50 391 GLY A N 1
ATOM 2968 C CA . GLY A 1 391 ? 1.784 -4.861 16.715 1.00 91.50 391 GLY A CA 1
ATOM 2969 C C . GLY A 1 391 ? 0.611 -5.084 17.672 1.00 91.50 391 GLY A C 1
ATOM 2970 O O . GLY A 1 391 ? 0.458 -4.390 18.679 1.00 91.50 391 GLY A O 1
ATOM 2971 N N . GLY A 1 392 ? -0.259 -6.028 17.318 1.00 94.81 392 GLY A N 1
ATOM 2972 C CA . GLY A 1 392 ? -1.566 -6.235 17.952 1.00 94.81 392 GLY A CA 1
ATOM 2973 C C . GLY A 1 392 ? -2.710 -5.489 17.252 1.00 94.81 392 GLY A C 1
ATOM 2974 O O . GLY A 1 392 ? -3.821 -6.011 17.162 1.00 94.81 392 GLY A O 1
ATOM 2975 N N . ALA A 1 393 ? -2.442 -4.320 16.652 1.00 97.00 393 ALA A N 1
ATOM 2976 C CA . ALA A 1 393 ? -3.454 -3.589 15.882 1.00 97.00 393 ALA A CA 1
ATOM 2977 C C . ALA A 1 393 ? -3.747 -4.224 14.506 1.00 97.00 393 ALA A C 1
ATOM 2979 O O . ALA A 1 393 ? -4.780 -3.921 13.908 1.00 97.00 393 ALA A O 1
ATOM 2980 N N . SER A 1 394 ? -2.880 -5.110 14.005 1.00 97.69 394 SER A N 1
ATOM 2981 C CA . SER A 1 394 ? -3.092 -5.860 12.760 1.00 97.69 394 SER A CA 1
ATOM 2982 C C . SER A 1 394 ? -4.474 -6.520 12.724 1.00 97.69 394 SER A C 1
ATOM 2984 O O . SER A 1 394 ? -4.847 -7.251 13.641 1.00 97.69 394 SER A O 1
ATOM 2986 N N . GLY A 1 395 ? -5.235 -6.247 11.669 1.00 98.38 395 GLY A N 1
ATOM 2987 C CA . GLY A 1 395 ? -6.572 -6.771 11.412 1.00 98.38 395 GLY A CA 1
ATOM 2988 C C . GLY A 1 395 ? -7.696 -5.845 11.871 1.00 98.38 395 GLY A C 1
ATOM 2989 O O . GLY A 1 395 ? -8.861 -6.138 11.602 1.00 98.38 395 GLY A O 1
ATOM 2990 N N . SER A 1 396 ? -7.370 -4.720 12.517 1.00 98.75 396 SER A N 1
ATOM 2991 C CA . SER A 1 396 ? -8.356 -3.722 12.945 1.00 98.75 396 SER A CA 1
ATOM 2992 C C . SER A 1 396 ? -9.158 -3.174 11.760 1.00 98.75 396 SER A C 1
ATOM 2994 O O . SER A 1 396 ? -8.564 -2.857 10.721 1.00 98.75 396 SER A O 1
ATOM 2996 N N . PRO A 1 397 ? -10.486 -3.009 11.895 1.00 98.81 397 PRO A N 1
ATOM 2997 C CA . PRO A 1 397 ? -11.281 -2.330 10.887 1.00 98.81 397 PRO A CA 1
ATOM 2998 C C . PRO A 1 397 ? -10.938 -0.839 10.872 1.00 98.81 397 PRO A C 1
ATOM 3000 O O . PRO A 1 397 ? -10.899 -0.189 11.918 1.00 98.81 397 PRO A O 1
ATOM 3003 N N . VAL A 1 398 ? -10.735 -0.292 9.677 1.00 98.81 398 VAL A N 1
ATOM 3004 C CA . VAL A 1 398 ? -10.647 1.150 9.434 1.00 98.81 398 VAL A CA 1
ATOM 3005 C C . VAL A 1 398 ? -12.009 1.628 8.947 1.00 98.81 398 VAL A C 1
ATOM 3007 O O . VAL A 1 398 ? -12.509 1.135 7.932 1.00 98.81 398 VAL A O 1
ATOM 3010 N N . LEU A 1 399 ? -12.611 2.570 9.666 1.00 98.81 399 LEU A N 1
ATOM 3011 C CA . LEU A 1 399 ? -13.947 3.101 9.417 1.00 98.81 399 LEU A CA 1
ATOM 3012 C C . LEU A 1 399 ? -13.889 4.540 8.901 1.00 98.81 399 LEU A C 1
ATOM 3014 O O . LEU A 1 399 ? -12.995 5.309 9.258 1.00 98.81 399 LEU A O 1
ATOM 3018 N N . ASP A 1 400 ? -14.873 4.902 8.079 1.00 98.31 400 ASP A N 1
ATOM 3019 C CA . ASP A 1 400 ? -15.152 6.295 7.731 1.00 98.31 400 ASP A CA 1
ATOM 3020 C C . ASP A 1 400 ? -16.280 6.892 8.594 1.00 98.31 400 ASP A C 1
ATOM 3022 O O . ASP A 1 400 ? -16.891 6.213 9.422 1.00 98.31 400 ASP A O 1
ATOM 3026 N N . ALA A 1 401 ? -16.589 8.174 8.379 1.00 97.56 401 ALA A N 1
ATOM 3027 C CA . ALA A 1 401 ? -17.634 8.891 9.115 1.00 97.56 401 ALA A CA 1
ATOM 3028 C C . ALA A 1 401 ? -19.056 8.306 8.954 1.00 97.56 401 ALA A C 1
ATOM 3030 O O . ALA A 1 401 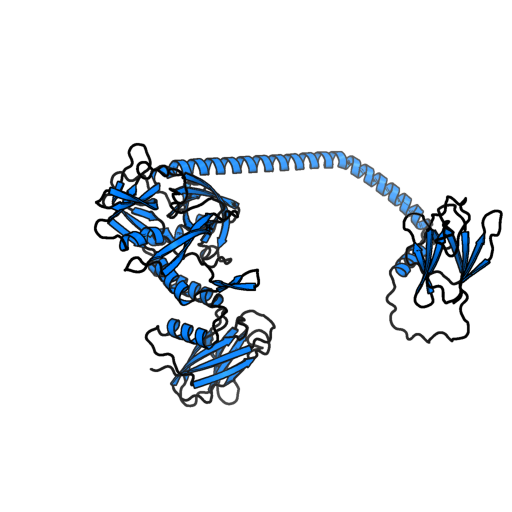? -19.966 8.705 9.676 1.00 97.56 401 ALA A O 1
ATOM 3031 N N . THR A 1 402 ? -19.273 7.367 8.022 1.00 98.00 402 THR A N 1
ATOM 3032 C CA . THR A 1 402 ? -20.556 6.660 7.864 1.00 98.00 402 THR A CA 1
ATOM 3033 C C . THR A 1 402 ? -20.647 5.390 8.713 1.00 98.00 402 THR A C 1
ATOM 3035 O O . THR A 1 402 ? -21.687 4.731 8.714 1.00 98.00 402 THR A O 1
ATOM 3038 N N . GLY A 1 403 ? -19.573 5.026 9.422 1.00 98.19 403 GLY A N 1
ATOM 3039 C CA . GLY A 1 403 ? -19.485 3.790 10.200 1.00 98.19 403 GLY A CA 1
ATOM 3040 C C . GLY A 1 403 ? -19.317 2.536 9.355 1.00 98.19 403 GLY A C 1
ATOM 3041 O O . GLY A 1 403 ? -19.589 1.435 9.831 1.00 98.19 403 GLY A O 1
ATOM 3042 N N . ARG A 1 404 ? -18.866 2.683 8.105 1.00 98.69 404 ARG A N 1
ATOM 3043 C CA . ARG A 1 404 ? -18.566 1.553 7.223 1.00 98.69 404 ARG A CA 1
ATOM 3044 C C . ARG A 1 404 ? -17.072 1.283 7.174 1.00 98.69 404 ARG A C 1
ATOM 3046 O O . ARG A 1 404 ? -16.264 2.209 7.164 1.00 98.69 404 ARG A O 1
ATOM 3053 N N . VAL A 1 405 ? -16.716 0.005 7.095 1.00 98.88 405 VAL A N 1
ATOM 3054 C CA . VAL A 1 405 ? -15.325 -0.443 7.007 1.00 98.88 405 VAL A CA 1
ATOM 3055 C C . VAL A 1 405 ? -14.799 -0.207 5.593 1.00 98.88 405 VAL A C 1
ATOM 3057 O O . VAL A 1 405 ? -15.248 -0.841 4.631 1.00 98.88 405 VAL A O 1
ATOM 3060 N N . VAL A 1 406 ? -13.827 0.693 5.471 1.00 98.81 406 VAL A N 1
ATOM 3061 C CA . VAL A 1 406 ? -13.164 1.039 4.205 1.00 98.81 406 VAL A CA 1
ATOM 3062 C C . VAL A 1 406 ? -11.868 0.258 3.987 1.00 98.81 406 VAL A C 1
ATOM 3064 O O . VAL A 1 406 ? -11.458 0.063 2.844 1.00 98.81 406 VAL A O 1
ATOM 3067 N N . ALA A 1 407 ? -11.230 -0.217 5.061 1.00 98.75 407 ALA A N 1
ATOM 3068 C CA . ALA A 1 407 ? -9.957 -0.932 4.993 1.00 98.75 407 ALA A CA 1
ATOM 3069 C C . ALA A 1 407 ? -9.704 -1.805 6.235 1.00 98.75 407 ALA A C 1
ATOM 3071 O O . ALA A 1 407 ? -10.426 -1.711 7.227 1.00 98.75 407 ALA A O 1
ATOM 3072 N N . LEU A 1 408 ? -8.661 -2.633 6.185 1.00 98.50 408 LEU A N 1
ATOM 3073 C CA . LEU A 1 408 ? -8.121 -3.391 7.315 1.00 98.50 408 LEU A CA 1
ATOM 3074 C C . LEU A 1 408 ? -6.678 -2.959 7.564 1.00 98.50 408 LEU A C 1
ATOM 3076 O O . LEU A 1 408 ? -5.851 -3.039 6.655 1.00 98.50 408 LEU A O 1
ATOM 3080 N N . LEU A 1 409 ? -6.369 -2.515 8.781 1.00 98.25 409 LEU A N 1
ATOM 3081 C CA . LEU A 1 409 ? -5.011 -2.139 9.179 1.00 98.25 409 LEU A CA 1
ATOM 3082 C C . LEU A 1 409 ? -4.090 -3.357 9.071 1.00 98.25 409 LEU A C 1
ATOM 3084 O O . LEU A 1 409 ? -4.389 -4.374 9.685 1.00 98.25 409 LEU A O 1
ATOM 3088 N N . CYS A 1 410 ? -3.014 -3.274 8.285 1.00 96.25 410 CYS A N 1
ATOM 3089 C CA . CYS A 1 410 ? -2.158 -4.428 7.973 1.00 96.25 410 CYS A CA 1
ATOM 3090 C C . CYS A 1 410 ? -0.695 -4.248 8.377 1.00 96.25 410 CYS A C 1
ATOM 3092 O O . CYS A 1 410 ? -0.014 -5.230 8.655 1.00 96.25 410 CYS A O 1
ATOM 3094 N N . ALA A 1 411 ? -0.190 -3.012 8.424 1.00 91.31 411 ALA A N 1
ATOM 3095 C CA . ALA A 1 411 ? 1.202 -2.773 8.779 1.00 91.31 411 ALA A CA 1
ATOM 3096 C C . ALA A 1 411 ? 1.424 -1.388 9.382 1.00 91.31 411 ALA A C 1
ATOM 3098 O O . ALA A 1 411 ? 0.769 -0.413 9.013 1.00 91.31 411 ALA A O 1
ATOM 3099 N N . GLY A 1 412 ? 2.401 -1.313 10.283 1.00 86.50 412 GLY A N 1
ATOM 3100 C CA . GLY A 1 412 ? 2.972 -0.058 10.753 1.00 86.50 412 GLY A CA 1
ATOM 3101 C C . GLY A 1 412 ? 4.384 0.139 10.207 1.00 86.50 412 GLY A C 1
ATOM 3102 O O . GLY A 1 412 ? 5.138 -0.830 10.086 1.00 86.50 412 GLY A O 1
ATOM 3103 N N . ASN A 1 413 ? 4.755 1.383 9.907 1.00 83.62 413 ASN A N 1
ATOM 3104 C CA . ASN A 1 413 ? 6.137 1.738 9.608 1.00 83.62 413 ASN A CA 1
ATOM 3105 C C . ASN A 1 413 ? 6.955 1.703 10.898 1.00 83.62 413 ASN A C 1
ATOM 3107 O O . ASN A 1 413 ? 6.825 2.564 11.769 1.00 83.62 413 ASN A O 1
ATOM 3111 N N . VAL A 1 414 ? 7.805 0.689 11.015 1.00 82.25 414 VAL A N 1
ATOM 3112 C CA . VAL A 1 414 ? 8.629 0.440 12.197 1.00 82.25 414 VAL A CA 1
ATOM 3113 C C . VAL A 1 414 ? 10.094 0.333 11.801 1.00 82.25 414 VAL A C 1
ATOM 3115 O O . VAL A 1 414 ? 10.443 -0.301 10.807 1.00 82.25 414 VAL A O 1
ATOM 3118 N N . GLN A 1 415 ? 10.959 0.921 12.613 1.00 81.00 415 GLN A N 1
ATOM 3119 C CA . GLN A 1 415 ? 12.395 0.715 12.557 1.00 81.00 415 GLN A CA 1
ATOM 3120 C C . GLN A 1 415 ? 12.784 -0.376 13.552 1.00 81.00 415 GLN A C 1
ATOM 3122 O O . GLN A 1 415 ? 12.293 -0.403 14.678 1.00 81.00 415 GLN A O 1
ATOM 3127 N N . GLN A 1 416 ? 13.680 -1.275 13.154 1.00 81.69 416 GLN A N 1
ATOM 3128 C CA . GLN A 1 416 ? 14.332 -2.183 14.092 1.00 81.69 416 GLN A CA 1
ATOM 3129 C C . GLN A 1 416 ? 15.538 -1.471 14.703 1.00 81.69 416 GLN A C 1
ATOM 3131 O O . GLN A 1 416 ? 16.435 -1.034 13.984 1.00 81.69 416 GLN A O 1
ATOM 3136 N N . ILE A 1 417 ? 15.539 -1.336 16.023 1.00 83.75 417 ILE A N 1
ATOM 3137 C CA . ILE A 1 417 ? 16.631 -0.756 16.798 1.00 83.75 417 ILE A CA 1
ATOM 3138 C C . ILE A 1 417 ? 17.314 -1.904 17.534 1.00 83.75 417 ILE A C 1
ATOM 3140 O O . ILE A 1 417 ? 16.640 -2.725 18.153 1.00 83.75 417 ILE A O 1
ATOM 3144 N N . VAL A 1 418 ? 18.642 -1.973 17.458 1.00 84.25 418 VAL A N 1
ATOM 3145 C CA . VAL A 1 418 ? 19.418 -2.923 18.262 1.00 84.25 418 VAL A CA 1
ATOM 3146 C C . VAL A 1 418 ? 19.354 -2.465 19.716 1.00 84.25 418 VAL A C 1
ATOM 3148 O O . VAL A 1 418 ? 19.867 -1.397 20.049 1.00 84.25 418 VAL A O 1
ATOM 3151 N N . THR A 1 419 ? 18.709 -3.250 20.573 1.00 84.69 419 THR A N 1
ATOM 3152 C CA . THR A 1 419 ? 18.557 -2.947 22.007 1.00 84.69 419 THR A CA 1
ATOM 3153 C C . THR A 1 419 ? 19.541 -3.704 22.881 1.00 84.69 419 THR A C 1
ATOM 3155 O O . THR A 1 419 ? 19.734 -3.348 24.042 1.00 84.69 419 THR A O 1
ATOM 3158 N N . GLY A 1 420 ? 20.190 -4.725 22.327 1.00 86.62 420 GLY A N 1
ATOM 3159 C CA . GLY A 1 420 ? 21.153 -5.544 23.041 1.00 86.62 420 GLY A CA 1
ATOM 3160 C C . GLY A 1 420 ? 21.765 -6.617 22.154 1.00 86.62 420 GLY A C 1
ATOM 3161 O O . GLY A 1 420 ? 21.591 -6.626 20.935 1.00 86.62 420 GLY A O 1
ATOM 3162 N N . PHE A 1 421 ? 22.486 -7.530 22.794 1.00 86.31 421 PHE A N 1
ATOM 3163 C CA . PHE A 1 421 ? 23.042 -8.720 22.167 1.00 86.31 421 PHE A CA 1
ATOM 3164 C C . PHE A 1 421 ? 22.738 -9.919 23.061 1.00 86.31 421 PHE A C 1
ATOM 3166 O O . PHE A 1 421 ? 23.088 -9.915 24.244 1.00 86.31 421 PHE A O 1
ATOM 3173 N N . GLN A 1 422 ? 22.101 -10.942 22.503 1.00 85.19 422 GLN A N 1
ATOM 3174 C CA . GLN A 1 422 ? 21.896 -12.218 23.173 1.00 85.19 422 GLN A CA 1
ATOM 3175 C C . GLN A 1 422 ? 23.072 -13.154 22.879 1.00 85.19 422 GLN A C 1
ATOM 3177 O O . GLN A 1 422 ? 23.633 -13.162 21.783 1.00 85.19 422 GLN A O 1
ATOM 3182 N N . LEU A 1 423 ? 23.470 -13.944 23.880 1.00 88.12 423 LEU A N 1
ATOM 3183 C CA . LEU A 1 423 ? 24.495 -14.971 23.706 1.00 88.12 423 LEU A CA 1
ATOM 3184 C C . LEU A 1 423 ? 23.914 -16.120 22.880 1.00 88.12 423 LEU A C 1
ATOM 3186 O O . LEU A 1 423 ? 23.030 -16.833 23.354 1.00 88.12 423 LEU A O 1
ATOM 3190 N N . GLN A 1 424 ? 24.454 -16.337 21.687 1.00 88.06 424 GLN A N 1
ATOM 3191 C CA . GLN A 1 424 ? 24.139 -17.510 20.886 1.00 88.06 424 GLN A CA 1
ATOM 3192 C C . GLN A 1 424 ? 24.840 -18.716 21.513 1.00 88.06 424 GLN A C 1
ATOM 3194 O O . GLN A 1 424 ? 26.058 -18.690 21.718 1.00 88.06 424 GLN A O 1
ATOM 3199 N N . ARG A 1 425 ? 24.083 -19.765 21.844 1.00 91.19 425 ARG A N 1
ATOM 3200 C CA . ARG A 1 425 ? 24.622 -20.999 22.427 1.00 91.19 425 ARG A CA 1
ATOM 3201 C C . ARG A 1 425 ? 24.410 -22.186 21.497 1.00 91.19 425 ARG A C 1
ATOM 3203 O O . ARG A 1 425 ? 23.360 -22.289 20.870 1.00 91.19 425 ARG A O 1
ATOM 3210 N N . ASP A 1 426 ? 25.397 -23.074 21.415 1.00 89.38 426 ASP A N 1
ATOM 3211 C CA . ASP A 1 426 ? 25.239 -24.357 20.725 1.00 89.38 426 ASP A CA 1
ATOM 3212 C C . ASP A 1 426 ? 24.343 -25.325 21.523 1.00 89.38 426 ASP A C 1
ATOM 3214 O O . ASP A 1 426 ? 23.943 -25.056 22.659 1.00 89.38 426 ASP A O 1
ATOM 3218 N N . GLY A 1 427 ? 24.043 -26.491 20.941 1.00 76.06 427 GLY A N 1
ATOM 3219 C CA . GLY A 1 427 ? 23.266 -27.543 21.608 1.00 76.06 427 GLY A CA 1
ATOM 3220 C C . GLY A 1 427 ? 23.924 -28.130 22.868 1.00 76.06 427 GLY A C 1
ATOM 3221 O O . GLY A 1 427 ? 23.258 -28.846 23.611 1.00 76.06 427 GLY A O 1
ATOM 3222 N N . ALA A 1 428 ? 25.202 -27.828 23.129 1.00 89.38 428 ALA A N 1
ATOM 3223 C CA . ALA A 1 428 ? 25.922 -28.187 24.351 1.00 89.38 428 ALA A CA 1
ATOM 3224 C C . ALA A 1 428 ? 25.970 -27.033 25.379 1.00 89.38 428 ALA A C 1
ATOM 3226 O O . ALA A 1 428 ? 26.525 -27.196 26.466 1.00 89.38 428 ALA A O 1
ATOM 3227 N N . GLY A 1 429 ? 25.371 -25.879 25.065 1.00 88.62 429 GLY A N 1
ATOM 3228 C CA . GLY A 1 429 ? 25.315 -24.700 25.924 1.00 88.62 429 GLY A CA 1
ATOM 3229 C C . GLY A 1 429 ? 26.541 -23.781 25.851 1.00 88.62 429 GLY A C 1
ATOM 3230 O O . GLY A 1 429 ? 26.580 -22.793 26.593 1.00 88.62 429 GLY A O 1
ATOM 3231 N N . ASN A 1 430 ? 27.522 -24.042 24.981 1.00 90.88 430 ASN A N 1
ATOM 3232 C CA . ASN A 1 430 ? 28.694 -23.178 24.804 1.00 90.88 430 ASN A CA 1
ATOM 3233 C C . ASN A 1 430 ? 28.315 -21.918 24.029 1.00 90.88 430 ASN A C 1
ATOM 3235 O O . ASN A 1 430 ? 27.547 -21.990 23.076 1.00 90.88 430 ASN A O 1
ATOM 3239 N N . VAL A 1 431 ? 28.880 -20.766 24.399 1.00 91.00 431 VAL A N 1
ATOM 3240 C CA . VAL A 1 431 ? 28.685 -19.521 23.642 1.00 91.00 431 VAL A CA 1
ATOM 3241 C C . VAL A 1 431 ? 29.441 -19.618 22.317 1.00 91.00 431 VAL A C 1
ATOM 3243 O O . VAL A 1 431 ? 30.665 -19.726 22.315 1.00 91.00 431 VAL A O 1
ATOM 3246 N N . VAL A 1 432 ? 28.713 -19.558 21.205 1.00 92.19 432 VAL A N 1
ATOM 3247 C CA . VAL A 1 432 ? 29.259 -19.611 19.837 1.00 92.19 432 VAL A CA 1
ATOM 3248 C C . VAL A 1 432 ? 29.197 -18.268 19.114 1.00 92.19 432 VAL A C 1
ATOM 3250 O O . VAL A 1 432 ? 29.829 -18.102 18.075 1.00 92.19 432 VAL A O 1
ATOM 3253 N N . GLY A 1 433 ? 28.485 -17.291 19.676 1.00 88.50 433 GLY A N 1
ATOM 3254 C CA . GLY A 1 433 ? 28.355 -15.974 19.075 1.00 88.50 433 GLY A CA 1
ATOM 3255 C C . GLY A 1 433 ? 27.488 -15.021 19.884 1.00 88.50 433 GLY A C 1
ATOM 3256 O O . GLY A 1 433 ? 27.031 -15.333 20.986 1.00 88.50 433 GLY A O 1
ATOM 3257 N N . PHE A 1 434 ? 27.266 -13.849 19.302 1.00 86.75 434 PHE A N 1
ATOM 3258 C CA . PHE A 1 434 ? 26.318 -12.854 19.780 1.00 86.75 434 PHE A CA 1
ATOM 3259 C C . PHE A 1 434 ? 25.304 -12.606 18.669 1.00 86.75 434 PHE A C 1
ATOM 3261 O O . PHE A 1 434 ? 25.693 -12.271 17.550 1.00 86.75 434 PHE A O 1
ATOM 3268 N N . GLU A 1 435 ? 24.021 -12.754 18.975 1.00 79.75 435 GLU A N 1
ATOM 3269 C CA . GLU A 1 435 ? 22.941 -12.360 18.076 1.00 79.75 435 GLU A CA 1
ATOM 3270 C C . GLU A 1 435 ? 22.385 -11.007 18.533 1.00 79.75 435 GLU A C 1
ATOM 3272 O O . GLU A 1 435 ? 22.071 -10.845 19.715 1.00 79.75 435 GLU A O 1
ATOM 3277 N N . PRO A 1 436 ? 22.296 -10.002 17.647 1.00 80.75 436 PRO A N 1
ATOM 3278 C CA . PRO A 1 436 ? 21.683 -8.731 17.999 1.00 80.75 436 PRO A CA 1
ATOM 3279 C C . PRO A 1 436 ? 20.212 -8.939 18.368 1.00 80.75 436 PRO A C 1
ATOM 3281 O O . PRO A 1 436 ? 19.452 -9.582 17.646 1.00 80.75 436 PRO A O 1
ATOM 3284 N N . GLU A 1 437 ? 19.811 -8.359 19.493 1.00 83.88 437 GLU A N 1
ATOM 3285 C CA . GLU A 1 437 ? 18.414 -8.268 19.892 1.00 83.88 437 GLU A CA 1
ATOM 3286 C C . GLU A 1 437 ? 17.816 -7.008 19.271 1.00 83.88 437 GLU A C 1
ATOM 3288 O O . GLU A 1 437 ? 18.339 -5.904 19.454 1.00 83.88 437 GLU A O 1
ATOM 3293 N N . PHE A 1 438 ? 16.730 -7.173 18.521 1.00 84.06 438 PHE A N 1
ATOM 3294 C CA . PHE A 1 438 ? 16.057 -6.071 17.848 1.00 84.06 438 PHE A CA 1
ATOM 3295 C C . PHE A 1 438 ? 14.724 -5.765 18.519 1.00 84.06 438 PHE A C 1
ATOM 3297 O O . PHE A 1 438 ? 13.864 -6.638 18.629 1.00 84.06 438 PHE A O 1
ATOM 3304 N N . GLN A 1 439 ? 14.505 -4.498 18.858 1.00 83.56 439 GLN A N 1
ATOM 3305 C CA . GLN A 1 439 ? 13.189 -3.983 19.213 1.00 83.56 439 GLN A CA 1
ATOM 3306 C C . GLN A 1 439 ? 12.614 -3.181 18.047 1.00 83.56 439 GLN A C 1
ATOM 3308 O O . GLN A 1 439 ? 13.308 -2.396 17.399 1.00 83.56 439 GLN A O 1
ATOM 3313 N N . ARG A 1 440 ? 11.322 -3.366 17.774 1.00 82.12 440 ARG A N 1
ATOM 3314 C CA . ARG A 1 440 ? 10.591 -2.579 16.774 1.00 82.12 440 ARG A CA 1
ATOM 3315 C C . ARG A 1 440 ? 10.120 -1.270 17.404 1.00 82.12 440 ARG A C 1
ATOM 3317 O O . ARG A 1 440 ? 9.388 -1.291 18.387 1.00 82.12 440 ARG A O 1
ATOM 3324 N N . SER A 1 441 ? 10.522 -0.143 16.831 1.00 80.75 441 SER A N 1
ATOM 3325 C CA . SER A 1 441 ? 10.097 1.196 17.238 1.00 80.75 441 SER A CA 1
ATOM 3326 C C . SER A 1 441 ? 9.317 1.863 16.101 1.00 80.75 441 SER A C 1
ATOM 3328 O O . SER A 1 441 ? 9.797 1.844 14.965 1.00 80.75 441 SER A O 1
ATOM 3330 N N . PRO A 1 442 ? 8.126 2.436 16.345 1.00 80.56 442 PRO A N 1
ATOM 3331 C CA . PRO A 1 442 ? 7.390 3.180 15.325 1.00 80.56 442 PRO A CA 1
ATOM 3332 C C . PRO A 1 442 ? 8.214 4.335 14.740 1.00 80.56 442 PRO A C 1
ATOM 3334 O O . PRO A 1 442 ? 8.885 5.068 15.468 1.00 80.56 442 PRO A O 1
ATOM 3337 N N . LEU A 1 443 ? 8.149 4.524 13.421 1.00 78.44 443 LEU A N 1
ATOM 3338 C CA . LEU A 1 443 ? 8.784 5.661 12.756 1.00 78.44 443 LEU A CA 1
ATOM 3339 C C . LEU A 1 443 ? 8.009 6.958 13.030 1.00 78.44 443 LEU A C 1
ATOM 3341 O O . LEU A 1 443 ? 6.784 7.006 12.925 1.00 78.44 443 LEU A O 1
ATOM 3345 N N . ALA A 1 444 ? 8.740 8.045 13.294 1.00 74.12 444 ALA A N 1
ATOM 3346 C CA . ALA A 1 444 ? 8.167 9.354 13.632 1.00 74.12 444 ALA A CA 1
ATOM 3347 C C . ALA A 1 444 ? 7.318 9.987 12.511 1.00 74.12 444 ALA A C 1
ATOM 3349 O O . ALA A 1 444 ? 6.522 10.882 12.777 1.00 74.12 444 ALA A O 1
ATOM 3350 N N . VAL A 1 445 ? 7.470 9.525 11.265 1.00 78.19 445 VAL A N 1
ATOM 3351 C CA . VAL A 1 445 ? 6.709 10.028 10.107 1.00 78.19 445 VAL A CA 1
ATOM 3352 C C . VAL A 1 445 ? 5.228 9.622 10.181 1.00 78.19 445 VAL A C 1
ATOM 3354 O O . VAL A 1 445 ? 4.387 10.267 9.564 1.00 78.19 445 VAL A O 1
ATOM 3357 N N . GLY A 1 446 ? 4.886 8.581 10.954 1.00 82.94 446 GLY A N 1
ATOM 3358 C CA . GLY A 1 446 ? 3.494 8.227 11.252 1.00 82.94 446 GLY A CA 1
ATOM 3359 C C . GLY A 1 446 ? 2.674 7.717 10.062 1.00 82.94 446 GLY A C 1
ATOM 3360 O O . GLY A 1 446 ? 1.459 7.618 10.181 1.00 82.94 446 GLY A O 1
ATOM 3361 N N . ILE A 1 447 ? 3.309 7.391 8.930 1.00 91.50 447 ILE A N 1
ATOM 3362 C CA . ILE A 1 447 ? 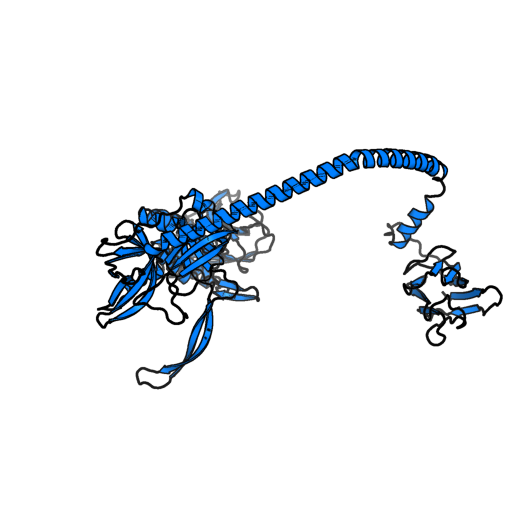2.640 6.778 7.776 1.00 91.50 447 ILE A CA 1
ATOM 3363 C C . ILE A 1 447 ? 2.511 5.283 8.036 1.00 91.50 447 ILE A C 1
ATOM 3365 O O . ILE A 1 447 ? 3.516 4.593 8.112 1.00 91.50 447 ILE A O 1
ATOM 3369 N N . ASN A 1 448 ? 1.294 4.780 8.151 1.00 95.94 448 ASN A N 1
ATOM 3370 C CA . ASN A 1 448 ? 0.995 3.366 8.355 1.00 95.94 448 ASN A CA 1
ATOM 3371 C C . ASN A 1 448 ? 0.018 2.888 7.273 1.00 95.94 448 ASN A C 1
ATOM 3373 O O . ASN A 1 448 ? -0.465 3.691 6.471 1.00 95.94 448 ASN A O 1
ATOM 3377 N N . PHE A 1 449 ? -0.252 1.584 7.220 1.00 97.56 449 PHE A N 1
ATOM 3378 C CA . PHE A 1 449 ? -0.875 0.971 6.052 1.00 97.56 449 PHE A CA 1
ATOM 3379 C C . PHE A 1 449 ? -2.089 0.113 6.388 1.00 97.56 449 PHE A C 1
ATOM 3381 O O . PHE A 1 449 ? -2.133 -0.620 7.382 1.00 97.56 449 PHE A O 1
ATOM 3388 N N . SER A 1 450 ? -3.073 0.175 5.496 1.00 98.38 450 SER A N 1
ATOM 3389 C CA . SER A 1 450 ? -4.228 -0.717 5.463 1.00 98.38 450 SER A CA 1
ATOM 3390 C C . SER A 1 450 ? -4.496 -1.181 4.045 1.00 98.38 450 SER A C 1
ATOM 3392 O O . SER A 1 450 ? -4.140 -0.500 3.086 1.00 98.38 450 SER A O 1
ATOM 3394 N N . GLN A 1 451 ? -5.162 -2.321 3.917 1.00 98.62 451 GLN A N 1
ATOM 3395 C CA . GLN A 1 451 ? -5.646 -2.802 2.629 1.00 98.62 451 GLN A CA 1
ATOM 3396 C C . GLN A 1 451 ? -7.146 -2.606 2.531 1.00 98.62 451 GLN A C 1
ATOM 3398 O O . GLN A 1 451 ? -7.883 -2.845 3.490 1.00 98.62 451 GLN A O 1
ATOM 3403 N N . ARG A 1 452 ? -7.591 -2.135 1.373 1.00 98.50 452 ARG A N 1
ATOM 3404 C CA . ARG A 1 452 ? -8.977 -1.761 1.124 1.00 98.50 452 ARG A CA 1
ATOM 3405 C C . ARG A 1 452 ? -9.923 -2.955 1.288 1.00 98.50 452 ARG A C 1
ATOM 3407 O O . ARG A 1 452 ? -9.581 -4.105 1.005 1.00 98.50 452 ARG A O 1
ATOM 3414 N N . SER A 1 453 ? -11.122 -2.686 1.802 1.00 98.62 453 SER A N 1
ATOM 3415 C CA . SER A 1 453 ? -12.051 -3.738 2.228 1.00 98.62 453 SER A CA 1
ATOM 3416 C C . SER A 1 453 ? -12.732 -4.493 1.079 1.00 98.62 453 SER A C 1
ATOM 3418 O O . SER A 1 453 ? -13.389 -5.506 1.325 1.00 98.62 453 SER A O 1
ATOM 3420 N N . ASP A 1 454 ? -12.529 -4.087 -0.178 1.00 98.38 454 ASP A N 1
ATOM 3421 C CA . ASP A 1 454 ? -12.967 -4.849 -1.352 1.00 98.38 454 ASP A CA 1
ATOM 3422 C C . ASP A 1 454 ? -12.289 -6.223 -1.431 1.00 98.38 454 ASP A C 1
ATOM 3424 O O . ASP A 1 454 ? -12.955 -7.190 -1.793 1.00 98.38 454 ASP A O 1
ATOM 3428 N N . LEU A 1 455 ? -11.031 -6.351 -0.993 1.00 98.44 455 LEU A N 1
ATOM 3429 C CA . LEU A 1 455 ? -10.337 -7.646 -0.894 1.00 98.44 455 LEU A CA 1
ATOM 3430 C C . LEU A 1 455 ? -11.041 -8.606 0.078 1.00 98.44 455 LEU A C 1
ATOM 3432 O O . LEU A 1 455 ? -11.163 -9.803 -0.176 1.00 98.44 455 LEU A O 1
ATOM 3436 N N . LEU A 1 456 ? -11.548 -8.083 1.196 1.00 98.56 456 LEU A N 1
ATOM 3437 C CA . LEU A 1 456 ? -12.338 -8.866 2.145 1.00 98.56 456 LEU A CA 1
ATOM 3438 C C . LEU A 1 456 ? -13.723 -9.200 1.576 1.00 98.56 456 LEU A C 1
ATOM 3440 O O . LEU A 1 456 ? -14.210 -10.319 1.739 1.00 98.56 456 LEU A O 1
ATOM 3444 N N . ALA A 1 457 ? -14.351 -8.248 0.882 1.00 98.44 457 ALA A N 1
ATOM 3445 C CA . ALA A 1 457 ? -15.636 -8.469 0.229 1.00 98.44 457 ALA A CA 1
ATOM 3446 C C . ALA A 1 457 ? -15.561 -9.613 -0.799 1.00 98.44 457 ALA A C 1
ATOM 3448 O O . ALA A 1 457 ? -16.529 -10.351 -0.973 1.00 98.44 457 ALA A O 1
ATOM 3449 N N . GLU A 1 458 ? -14.412 -9.791 -1.451 1.00 97.94 458 GLU A N 1
ATOM 3450 C CA . GLU A 1 458 ? -14.170 -10.900 -2.376 1.00 97.94 458 GLU A CA 1
ATOM 3451 C C . GLU A 1 458 ? -14.130 -12.268 -1.695 1.00 97.94 458 GLU A C 1
ATOM 3453 O O . GLU A 1 458 ? -14.696 -13.238 -2.205 1.00 97.94 458 GLU A O 1
ATOM 3458 N N . LEU A 1 459 ? -13.517 -12.348 -0.510 1.00 98.06 459 LEU A N 1
ATOM 3459 C CA . LEU A 1 459 ? -13.558 -13.556 0.313 1.00 98.06 459 LEU A CA 1
ATOM 3460 C C . LEU A 1 459 ? -14.984 -13.888 0.750 1.00 98.06 459 LEU A C 1
ATOM 3462 O O . LEU A 1 459 ? -15.402 -15.038 0.641 1.00 98.06 459 LEU A O 1
ATOM 3466 N N . LEU A 1 460 ? -15.737 -12.886 1.210 1.00 98.25 460 LEU A N 1
ATOM 3467 C CA . LEU A 1 460 ? -17.119 -13.069 1.662 1.00 98.25 460 LEU A CA 1
ATOM 3468 C C . LEU A 1 460 ? -18.052 -13.518 0.526 1.00 98.25 460 LEU A C 1
ATOM 3470 O O . LEU A 1 460 ? -18.953 -14.319 0.763 1.00 98.25 460 LEU A O 1
ATOM 3474 N N . ARG A 1 461 ? -17.831 -13.038 -0.706 1.00 98.00 461 ARG A N 1
ATOM 3475 C CA . ARG A 1 461 ? -18.586 -13.468 -1.898 1.00 98.00 461 ARG A CA 1
ATOM 3476 C C . ARG A 1 461 ? -18.078 -14.772 -2.520 1.00 98.00 461 ARG A C 1
ATOM 3478 O O . ARG A 1 461 ? -18.765 -15.332 -3.368 1.00 98.00 461 ARG A O 1
ATOM 3485 N N . GLY A 1 462 ? -16.889 -15.240 -2.138 1.00 97.75 462 GLY A N 1
ATOM 3486 C CA . GLY A 1 462 ? -16.250 -16.417 -2.732 1.00 97.75 462 GLY A CA 1
ATOM 3487 C C . GLY A 1 462 ? -15.688 -16.193 -4.143 1.00 97.75 462 GLY A C 1
ATOM 3488 O O . GLY A 1 462 ? -15.444 -17.163 -4.855 1.00 97.75 462 GLY A O 1
ATOM 3489 N N . ASP A 1 463 ? -15.468 -14.942 -4.562 1.00 97.56 463 ASP A N 1
ATOM 3490 C CA . ASP A 1 463 ? -14.982 -14.594 -5.910 1.00 97.56 463 ASP A CA 1
ATOM 3491 C C . ASP A 1 463 ? -13.470 -14.264 -5.962 1.00 97.56 463 ASP A C 1
ATOM 3493 O O . ASP A 1 463 ? -12.912 -14.075 -7.047 1.00 97.56 463 ASP A O 1
ATOM 3497 N N . ALA A 1 464 ? -12.776 -14.276 -4.815 1.00 97.56 464 ALA A N 1
ATOM 3498 C CA . ALA A 1 464 ? -11.351 -13.935 -4.699 1.00 97.56 464 ALA A CA 1
ATOM 3499 C C . ALA A 1 464 ? -10.434 -14.736 -5.646 1.00 97.56 464 ALA A C 1
ATOM 3501 O O . ALA A 1 464 ? -9.495 -14.187 -6.224 1.00 97.56 464 ALA A O 1
ATOM 3502 N N . ALA A 1 465 ? -10.713 -16.031 -5.843 1.00 96.75 465 ALA A N 1
ATOM 3503 C CA . ALA A 1 465 ? -9.927 -16.889 -6.732 1.00 96.75 465 ALA A CA 1
ATOM 3504 C C . ALA A 1 465 ? -10.064 -16.487 -8.211 1.00 96.75 465 ALA A C 1
ATOM 3506 O O . ALA A 1 465 ? -9.075 -16.480 -8.940 1.00 96.75 465 ALA A O 1
ATOM 3507 N N . ALA A 1 466 ? -11.264 -16.090 -8.650 1.00 96.31 466 ALA A N 1
ATOM 3508 C CA . ALA A 1 466 ? -11.513 -15.680 -10.034 1.00 96.31 466 ALA A CA 1
ATOM 3509 C C . ALA A 1 466 ? -10.786 -14.374 -10.394 1.00 96.31 466 ALA A C 1
ATOM 3511 O O . ALA A 1 466 ? -10.425 -14.152 -11.549 1.00 96.31 466 ALA A O 1
ATOM 3512 N N . LYS A 1 467 ? -10.527 -13.521 -9.398 1.00 96.06 467 LYS A N 1
ATOM 3513 C CA . LYS A 1 467 ? -9.791 -12.262 -9.562 1.00 96.06 467 LYS A CA 1
ATOM 3514 C C . LYS A 1 467 ? -8.273 -12.403 -9.415 1.00 96.06 467 LYS A C 1
ATOM 3516 O O . LYS A 1 467 ? -7.553 -11.420 -9.586 1.00 96.06 467 LYS A O 1
ATOM 3521 N N . LEU A 1 468 ? -7.773 -13.595 -9.090 1.00 94.38 468 LEU A N 1
ATOM 3522 C CA . LEU A 1 468 ? -6.355 -13.807 -8.810 1.00 94.38 468 LEU A CA 1
ATOM 3523 C C . LEU A 1 468 ? -5.488 -13.706 -10.067 1.00 94.38 468 LEU A C 1
ATOM 3525 O O . LEU A 1 468 ? -4.443 -13.069 -10.028 1.00 94.38 468 LEU A O 1
ATOM 3529 N N . GLU A 1 469 ? -5.922 -14.296 -11.181 1.00 90.88 469 GLU A N 1
ATOM 3530 C CA . GLU A 1 469 ? -5.106 -14.349 -12.401 1.00 90.88 469 GLU A CA 1
ATOM 3531 C C . GLU A 1 469 ? -4.858 -12.957 -13.021 1.00 90.88 469 GLU A C 1
ATOM 3533 O O . GLU A 1 469 ? -3.701 -12.637 -13.312 1.00 90.88 469 GLU A O 1
ATOM 3538 N N . PRO A 1 470 ? -5.863 -12.061 -13.145 1.00 91.69 470 PRO A N 1
ATOM 3539 C CA . PRO A 1 470 ? -5.611 -10.682 -13.568 1.00 91.69 470 PRO A CA 1
ATOM 3540 C C . PRO A 1 470 ? -4.638 -9.935 -12.643 1.00 91.69 470 PRO A C 1
ATOM 3542 O O . PRO A 1 470 ? -3.739 -9.248 -13.129 1.00 91.69 470 PRO A O 1
ATOM 3545 N N . ARG A 1 471 ? -4.772 -10.105 -11.317 1.00 93.88 471 ARG A N 1
ATOM 3546 C CA . ARG A 1 471 ? -3.856 -9.500 -10.334 1.00 93.88 471 ARG A CA 1
ATOM 3547 C C . ARG A 1 471 ? -2.441 -10.024 -10.482 1.00 93.88 471 ARG A C 1
ATOM 3549 O O . ARG A 1 471 ? -1.515 -9.227 -10.529 1.00 93.88 471 ARG A O 1
ATOM 3556 N N . ARG A 1 472 ? -2.283 -11.342 -10.605 1.00 92.44 472 ARG A N 1
ATOM 3557 C CA . ARG A 1 472 ? -0.987 -11.986 -10.817 1.00 92.44 472 ARG A CA 1
ATOM 3558 C C . ARG A 1 472 ? -0.275 -11.389 -12.022 1.00 92.44 472 ARG A C 1
ATOM 3560 O O . ARG A 1 472 ? 0.876 -10.998 -11.902 1.00 92.44 472 ARG A O 1
ATOM 3567 N N . LYS A 1 473 ? -0.972 -11.255 -13.153 1.00 86.19 473 LYS A N 1
ATOM 3568 C CA . LYS A 1 473 ? -0.400 -10.657 -14.365 1.00 86.19 473 LYS A CA 1
ATOM 3569 C C . LYS A 1 473 ? 0.078 -9.218 -14.134 1.00 86.19 473 LYS A C 1
ATOM 3571 O O . LYS A 1 473 ? 1.133 -8.849 -14.647 1.00 86.19 473 LYS A O 1
ATOM 3576 N N . SER A 1 474 ? -0.682 -8.422 -13.379 1.00 89.12 474 SER A N 1
ATOM 3577 C CA . SER A 1 474 ? -0.282 -7.063 -12.989 1.00 89.12 474 SER A CA 1
ATOM 3578 C C . SER A 1 474 ? 0.950 -7.081 -12.072 1.00 89.12 474 SER A C 1
ATOM 3580 O O . SER A 1 474 ? 1.951 -6.425 -12.362 1.00 89.12 474 SER A O 1
ATOM 3582 N N . TRP A 1 475 ? 0.938 -7.915 -11.028 1.00 92.62 475 TRP A N 1
ATOM 3583 C CA . TRP A 1 475 ? 2.051 -8.066 -10.089 1.00 92.62 475 TRP A CA 1
ATOM 3584 C C . TRP A 1 475 ? 3.333 -8.554 -10.759 1.00 92.62 475 TRP A C 1
ATOM 3586 O O . TRP A 1 475 ? 4.381 -7.980 -10.498 1.00 92.62 475 TRP A O 1
ATOM 3596 N N . ASP A 1 476 ? 3.269 -9.545 -11.650 1.00 85.56 476 ASP A N 1
ATOM 3597 C CA . ASP A 1 476 ? 4.430 -10.033 -12.407 1.00 85.56 476 ASP A CA 1
ATOM 3598 C C . ASP A 1 476 ? 5.074 -8.900 -13.223 1.00 85.56 476 ASP A C 1
ATOM 3600 O O . ASP A 1 476 ? 6.300 -8.784 -13.277 1.00 85.56 476 ASP A O 1
ATOM 3604 N N . GLY A 1 477 ? 4.254 -8.034 -13.832 1.00 81.56 477 GLY A N 1
ATOM 3605 C CA . GLY A 1 477 ? 4.727 -6.847 -14.545 1.00 81.56 477 GLY A CA 1
ATOM 3606 C C . GLY A 1 477 ? 5.412 -5.838 -13.621 1.00 81.56 477 GLY A C 1
ATOM 3607 O O . GLY A 1 477 ? 6.463 -5.308 -13.970 1.00 81.56 477 GLY A O 1
ATOM 3608 N N . MET A 1 478 ? 4.858 -5.608 -12.430 1.00 86.31 478 MET A N 1
ATOM 3609 C CA . MET A 1 478 ? 5.439 -4.696 -11.441 1.00 86.31 478 MET A CA 1
ATOM 3610 C C . MET A 1 478 ? 6.729 -5.250 -10.836 1.00 86.31 478 MET A C 1
ATOM 3612 O O . MET A 1 478 ? 7.750 -4.570 -10.853 1.00 86.31 478 MET A O 1
ATOM 3616 N N . PHE A 1 479 ? 6.741 -6.503 -10.383 1.00 85.31 479 PHE A N 1
ATOM 3617 C CA . PHE A 1 479 ? 7.939 -7.165 -9.869 1.00 85.31 479 PHE A CA 1
ATOM 3618 C C . PHE A 1 479 ? 9.081 -7.192 -10.889 1.00 85.31 479 PHE A C 1
ATOM 3620 O O . PHE A 1 479 ? 10.235 -6.980 -10.518 1.00 85.31 479 PHE A O 1
ATOM 3627 N N . ALA A 1 480 ? 8.775 -7.382 -12.177 1.00 75.31 480 ALA A N 1
ATOM 3628 C CA . ALA A 1 480 ? 9.775 -7.332 -13.242 1.00 75.31 480 ALA A CA 1
ATOM 3629 C C . ALA A 1 480 ? 10.494 -5.972 -13.343 1.00 75.31 480 ALA A C 1
ATOM 3631 O O . ALA A 1 480 ? 11.643 -5.939 -13.791 1.00 75.31 480 ALA A O 1
ATOM 3632 N N . ARG A 1 481 ? 9.863 -4.873 -12.900 1.00 74.31 481 ARG A N 1
ATOM 3633 C CA . ARG A 1 481 ? 10.488 -3.539 -12.824 1.00 74.31 481 ARG A CA 1
ATOM 3634 C C . ARG A 1 481 ? 11.472 -3.415 -11.666 1.00 74.31 481 ARG A C 1
ATOM 3636 O O . ARG A 1 481 ? 12.457 -2.701 -11.795 1.00 74.31 481 ARG A O 1
ATOM 3643 N N . TYR A 1 482 ? 11.219 -4.120 -10.567 1.00 73.62 482 TYR A N 1
ATOM 3644 C CA . TYR A 1 482 ? 12.032 -4.058 -9.352 1.00 73.62 482 TYR A CA 1
ATOM 3645 C C . TYR A 1 482 ? 13.106 -5.148 -9.272 1.00 73.62 482 TYR A C 1
ATOM 3647 O O . TYR A 1 482 ? 13.730 -5.293 -8.228 1.00 73.62 482 TYR A O 1
ATOM 3655 N N . LEU A 1 483 ? 13.331 -5.950 -10.317 1.00 67.62 483 LEU A N 1
ATOM 3656 C CA . LEU A 1 483 ? 14.313 -7.038 -10.251 1.00 67.62 483 LEU A CA 1
ATOM 3657 C C . LEU A 1 483 ? 15.693 -6.556 -9.783 1.00 67.62 483 LEU A C 1
ATOM 3659 O O . LEU A 1 483 ? 16.249 -5.583 -10.297 1.00 67.62 483 LEU A O 1
ATOM 3663 N N . ASN A 1 484 ? 16.228 -7.310 -8.826 1.00 63.12 484 ASN A N 1
ATOM 3664 C CA . ASN A 1 484 ? 17.469 -7.097 -8.095 1.00 63.12 484 ASN A CA 1
ATOM 3665 C C . ASN A 1 484 ? 18.585 -6.429 -8.925 1.00 63.12 484 ASN A C 1
ATOM 3667 O O . ASN A 1 484 ? 18.995 -6.985 -9.945 1.00 63.12 484 ASN A O 1
ATOM 3671 N N . ALA A 1 485 ? 19.079 -5.265 -8.478 1.00 60.28 485 ALA A N 1
ATOM 3672 C CA . ALA A 1 485 ? 20.125 -4.427 -9.089 1.00 60.28 485 ALA A CA 1
ATOM 3673 C C . ALA A 1 485 ? 21.459 -5.159 -9.336 1.00 60.28 485 ALA A C 1
ATOM 3675 O O . ALA A 1 485 ? 22.191 -4.847 -10.280 1.00 60.28 485 ALA A O 1
ATOM 3676 N N . SER A 1 486 ? 21.735 -6.188 -8.535 1.00 61.19 486 SER A N 1
ATOM 3677 C CA . SER A 1 486 ? 22.951 -7.001 -8.626 1.00 61.19 486 SER A CA 1
ATOM 3678 C C . SER A 1 486 ? 22.867 -8.166 -9.616 1.00 61.19 486 SER A C 1
ATOM 3680 O O . SER A 1 486 ? 23.893 -8.764 -9.932 1.00 61.19 486 SER A O 1
ATOM 3682 N N . TRP A 1 487 ? 21.679 -8.503 -10.128 1.00 70.00 487 TRP A N 1
ATOM 3683 C CA . TRP A 1 487 ? 21.547 -9.599 -11.092 1.00 70.00 487 TRP A CA 1
ATOM 3684 C C . TRP A 1 487 ? 22.158 -9.219 -12.442 1.00 70.00 487 TRP A C 1
ATOM 3686 O O . TRP A 1 487 ? 21.786 -8.217 -13.057 1.00 70.00 487 TRP A O 1
ATOM 3696 N N . GLY A 1 488 ? 23.097 -10.032 -12.916 1.00 73.50 488 GLY A N 1
ATOM 3697 C CA . GLY A 1 488 ? 23.562 -9.977 -14.290 1.00 73.50 488 GLY A CA 1
ATOM 3698 C C . GLY A 1 488 ? 22.533 -10.591 -15.247 1.00 73.50 488 GLY A C 1
ATOM 3699 O O . GLY A 1 488 ? 21.503 -11.132 -14.826 1.00 73.50 488 GLY A O 1
ATOM 3700 N N . PRO A 1 489 ? 22.798 -10.545 -16.565 1.00 76.38 489 PRO A N 1
ATOM 3701 C CA . PRO A 1 489 ? 21.926 -11.167 -17.555 1.00 76.38 489 PRO A CA 1
ATOM 3702 C C . PRO A 1 489 ? 21.659 -12.648 -17.267 1.00 76.38 489 PRO A C 1
ATOM 3704 O O . PRO A 1 489 ? 20.543 -13.118 -17.458 1.00 76.38 489 PRO A O 1
ATOM 3707 N N . ASP A 1 490 ? 22.660 -13.379 -16.773 1.00 79.75 490 ASP A N 1
ATOM 3708 C CA . ASP A 1 490 ? 22.537 -14.795 -16.437 1.00 79.75 490 ASP A CA 1
ATOM 3709 C C . ASP A 1 490 ? 21.510 -15.051 -15.329 1.00 79.75 490 ASP A C 1
ATOM 3711 O O . ASP A 1 490 ? 20.625 -15.887 -15.509 1.00 79.75 490 ASP A O 1
ATOM 3715 N N . GLU A 1 491 ? 21.568 -14.323 -14.215 1.00 80.12 491 GLU A N 1
ATOM 3716 C CA . GLU A 1 491 ? 20.612 -14.465 -13.114 1.00 80.12 491 GLU A CA 1
ATOM 3717 C C . GLU A 1 491 ? 19.189 -14.093 -13.549 1.00 80.12 491 GLU A C 1
ATOM 3719 O O . GLU A 1 491 ? 18.247 -14.840 -13.262 1.00 80.12 491 GLU A O 1
ATOM 3724 N N . VAL A 1 492 ? 19.039 -13.001 -14.313 1.00 77.69 492 VAL A N 1
ATOM 3725 C CA . VAL A 1 492 ? 17.748 -12.580 -14.889 1.00 77.69 492 VAL A CA 1
ATOM 3726 C C . VAL A 1 492 ? 17.164 -13.684 -15.766 1.00 77.69 492 VAL A C 1
ATOM 3728 O O . VAL A 1 492 ? 15.999 -14.050 -15.618 1.00 77.69 492 VAL A O 1
ATOM 3731 N N . ILE A 1 493 ? 17.977 -14.277 -16.639 1.00 81.81 493 ILE A N 1
ATOM 3732 C CA . ILE A 1 493 ? 17.557 -15.365 -17.523 1.00 81.81 493 ILE A CA 1
ATOM 3733 C C . ILE A 1 493 ? 17.173 -16.613 -16.727 1.00 81.81 493 ILE A C 1
ATOM 3735 O O . ILE A 1 493 ? 16.154 -17.240 -17.022 1.00 81.81 493 ILE A O 1
ATOM 3739 N N . GLN A 1 494 ? 17.965 -16.995 -15.724 1.00 81.88 494 GLN A N 1
ATOM 3740 C CA . GLN A 1 494 ? 17.650 -18.156 -14.895 1.00 81.88 494 GLN A CA 1
ATOM 3741 C C . GLN A 1 494 ? 16.312 -17.981 -14.180 1.00 81.88 494 GLN A C 1
ATOM 3743 O O . GLN A 1 494 ? 15.503 -18.909 -14.137 1.00 81.88 494 GLN A O 1
ATOM 3748 N N . HIS A 1 495 ? 16.070 -16.792 -13.636 1.00 78.50 495 HIS A N 1
ATOM 3749 C CA . HIS A 1 495 ? 14.806 -16.459 -13.004 1.00 78.50 495 HIS A CA 1
ATOM 3750 C C . HIS A 1 495 ? 13.651 -16.482 -14.012 1.00 78.50 495 HIS A C 1
ATOM 3752 O O . HIS A 1 495 ? 12.671 -17.196 -13.798 1.00 78.50 495 HIS A O 1
ATOM 3758 N N . ALA A 1 496 ? 13.799 -15.796 -15.148 1.00 80.06 496 ALA A N 1
ATOM 3759 C CA . ALA A 1 496 ? 12.817 -15.766 -16.227 1.00 80.06 496 ALA A CA 1
ATOM 3760 C C . ALA A 1 496 ? 12.422 -17.174 -16.704 1.00 80.06 496 ALA A C 1
ATOM 3762 O O . ALA A 1 496 ? 11.237 -17.456 -16.901 1.00 80.06 496 ALA A O 1
ATOM 3763 N N . TRP A 1 497 ? 13.399 -18.080 -16.825 1.00 84.06 497 TRP A N 1
ATOM 3764 C CA . TRP A 1 497 ? 13.160 -19.481 -17.162 1.00 84.06 497 TRP A CA 1
ATOM 3765 C C . TRP A 1 497 ? 12.322 -20.195 -16.101 1.00 84.06 497 TRP A C 1
ATOM 3767 O O . TRP A 1 497 ? 11.321 -20.828 -16.434 1.00 84.06 497 TRP A O 1
ATOM 3777 N N . ARG A 1 498 ? 12.693 -20.076 -14.819 1.00 81.69 498 ARG A N 1
ATOM 3778 C CA . ARG A 1 498 ? 11.965 -20.728 -13.716 1.00 81.69 498 ARG A CA 1
ATOM 3779 C C . ARG A 1 498 ? 10.538 -20.203 -13.587 1.00 81.69 498 ARG A C 1
ATOM 3781 O O . ARG A 1 498 ? 9.631 -21.002 -13.378 1.00 81.69 498 ARG A O 1
ATOM 3788 N N . VAL A 1 499 ? 10.333 -18.895 -13.748 1.00 72.00 499 VAL A N 1
ATOM 3789 C CA . VAL A 1 499 ? 8.996 -18.278 -13.731 1.00 72.00 499 VAL A CA 1
ATOM 3790 C C . VAL A 1 499 ? 8.144 -18.809 -14.882 1.00 72.00 499 VAL A C 1
ATOM 3792 O O . VAL A 1 499 ? 6.982 -19.156 -14.681 1.00 72.00 499 VAL A O 1
ATOM 3795 N N . ARG A 1 500 ? 8.717 -18.911 -16.087 1.00 80.00 500 ARG A N 1
ATOM 3796 C CA . ARG A 1 500 ? 7.967 -19.296 -17.288 1.00 80.00 500 ARG A CA 1
ATOM 3797 C C . ARG A 1 500 ? 7.717 -20.798 -17.409 1.00 80.00 500 ARG A C 1
ATOM 3799 O O . ARG A 1 500 ? 6.634 -21.196 -17.827 1.00 80.00 500 ARG A O 1
ATOM 3806 N N . PHE A 1 501 ? 8.711 -21.624 -17.098 1.00 81.50 501 PHE A N 1
ATOM 3807 C CA . PHE A 1 501 ? 8.685 -23.065 -17.369 1.00 81.50 501 PHE A CA 1
ATOM 3808 C C . PHE A 1 501 ? 8.721 -23.941 -16.106 1.00 81.50 501 PHE A C 1
ATOM 3810 O O . PHE A 1 501 ? 8.652 -25.168 -16.215 1.00 81.50 501 PHE A O 1
ATOM 3817 N N . GLY A 1 502 ? 8.794 -23.331 -14.920 1.00 76.69 502 GLY A N 1
ATOM 3818 C CA . GLY A 1 502 ? 8.864 -24.009 -13.627 1.00 76.69 502 GLY A CA 1
ATOM 3819 C C . GLY A 1 502 ? 10.297 -24.298 -13.164 1.00 76.69 502 GLY A C 1
ATOM 3820 O O . GLY A 1 502 ? 11.213 -24.488 -13.963 1.00 76.69 502 GLY A O 1
ATOM 3821 N N . SER A 1 503 ? 10.491 -24.371 -11.844 1.00 75.69 503 SER A N 1
ATOM 3822 C CA . SER A 1 503 ? 11.800 -24.597 -11.207 1.00 75.69 503 SER A CA 1
ATOM 3823 C C . SER A 1 503 ? 12.386 -25.994 -11.432 1.00 75.69 503 SER A C 1
ATOM 3825 O O . SER A 1 503 ? 13.596 -26.166 -11.325 1.00 75.69 503 SER A O 1
ATOM 3827 N N . ALA A 1 504 ? 11.548 -26.983 -11.757 1.00 80.00 504 ALA A N 1
ATOM 3828 C CA . ALA A 1 504 ? 11.968 -28.367 -11.973 1.00 80.00 504 ALA A CA 1
ATOM 3829 C C . ALA A 1 504 ? 12.645 -28.602 -13.336 1.00 80.00 504 ALA A C 1
ATOM 3831 O O . ALA A 1 504 ? 13.266 -29.646 -13.535 1.00 80.00 504 ALA A O 1
ATOM 3832 N N . ARG A 1 505 ? 12.520 -27.670 -14.292 1.00 82.75 505 ARG A N 1
ATOM 3833 C CA . ARG A 1 505 ? 13.131 -27.831 -15.616 1.00 82.75 505 ARG A CA 1
ATOM 3834 C C . ARG A 1 505 ? 14.594 -27.382 -15.599 1.00 82.75 505 ARG A C 1
ATOM 3836 O O . ARG A 1 505 ? 14.879 -26.304 -15.073 1.00 82.75 505 ARG A O 1
ATOM 3843 N N . PRO A 1 506 ? 15.516 -28.149 -16.215 1.00 83.31 506 PRO A N 1
ATOM 3844 C CA . PRO A 1 506 ? 16.904 -27.727 -16.335 1.00 83.31 506 PRO A CA 1
ATOM 3845 C C . PRO A 1 506 ? 16.990 -26.412 -17.109 1.00 83.31 506 PRO A C 1
ATOM 3847 O O . PRO A 1 506 ? 16.173 -26.142 -17.993 1.00 83.31 506 PRO A O 1
ATOM 3850 N N . LEU A 1 507 ? 17.981 -25.593 -16.762 1.00 78.44 507 LEU A N 1
ATOM 3851 C CA . LEU A 1 507 ? 18.250 -24.355 -17.480 1.00 78.44 507 LEU A CA 1
ATOM 3852 C C . LEU A 1 507 ? 18.657 -24.676 -18.922 1.00 78.44 507 LEU A C 1
ATOM 3854 O O . LEU A 1 507 ? 19.471 -25.579 -19.140 1.00 78.44 507 LEU A O 1
ATOM 3858 N N . PRO A 1 508 ? 18.125 -23.949 -19.911 1.00 83.56 508 PRO A N 1
ATOM 3859 C CA . PRO A 1 508 ? 18.446 -24.201 -21.298 1.00 83.56 508 PRO A CA 1
ATOM 3860 C C . PRO A 1 508 ? 19.872 -23.728 -21.592 1.00 83.56 508 PRO A C 1
ATOM 3862 O O . PRO A 1 508 ? 20.333 -22.705 -21.079 1.00 83.56 508 PRO A O 1
ATOM 3865 N N . THR A 1 509 ? 20.576 -24.446 -22.462 1.00 84.00 509 THR A N 1
ATOM 3866 C CA . THR A 1 509 ? 21.877 -23.997 -22.970 1.00 84.00 509 THR A CA 1
ATOM 3867 C C . THR A 1 509 ? 21.658 -22.929 -24.047 1.00 84.00 509 THR A C 1
ATOM 3869 O O . THR A 1 509 ? 20.832 -23.140 -24.944 1.00 84.00 509 THR A O 1
ATOM 3872 N N . PRO A 1 510 ? 22.350 -21.775 -23.989 1.00 89.50 510 PRO A N 1
ATOM 3873 C CA . PRO A 1 510 ? 22.202 -20.753 -25.015 1.00 89.50 510 PRO A CA 1
ATOM 3874 C C . PRO A 1 510 ? 22.742 -21.285 -26.346 1.00 89.50 510 PRO A C 1
ATOM 3876 O O . PRO A 1 510 ? 23.897 -21.692 -26.437 1.00 89.50 510 PRO A O 1
ATOM 3879 N N . VAL A 1 511 ? 21.909 -21.260 -27.386 1.00 94.31 511 VAL A N 1
ATOM 3880 C CA . VAL A 1 511 ? 22.316 -21.582 -28.764 1.00 94.31 511 VAL A CA 1
ATOM 3881 C C . VAL A 1 511 ? 22.885 -20.361 -29.484 1.00 94.31 511 VAL A C 1
ATOM 3883 O O . VAL A 1 511 ? 23.592 -20.497 -30.479 1.00 94.31 511 VAL A O 1
ATOM 3886 N N . ARG A 1 512 ? 22.584 -19.154 -28.985 1.00 94.00 512 ARG A N 1
ATOM 3887 C CA . ARG A 1 512 ? 23.136 -17.894 -29.487 1.00 94.00 512 ARG A CA 1
ATOM 3888 C C . ARG A 1 512 ? 23.163 -16.832 -28.393 1.00 94.00 512 ARG A C 1
ATOM 3890 O O . ARG A 1 512 ? 22.236 -16.748 -27.588 1.00 94.00 512 ARG A O 1
ATOM 3897 N N . LYS A 1 513 ? 24.201 -15.999 -28.424 1.00 94.25 513 LYS A N 1
ATOM 3898 C CA . LYS A 1 513 ? 24.372 -14.801 -27.598 1.00 94.25 513 LYS A CA 1
ATOM 3899 C C . LYS A 1 513 ? 24.894 -13.668 -28.481 1.00 94.25 513 LYS A C 1
ATOM 3901 O O . LYS A 1 513 ? 25.827 -13.886 -29.250 1.00 94.25 513 LYS A O 1
ATOM 3906 N N . GLU A 1 514 ? 24.293 -12.488 -28.387 1.00 94.75 514 GLU A N 1
ATOM 3907 C CA . GLU A 1 514 ? 24.663 -11.318 -29.186 1.00 94.75 514 GLU A CA 1
ATOM 3908 C C . GLU A 1 514 ? 24.440 -10.033 -28.390 1.00 94.75 514 GLU A C 1
ATOM 3910 O O . GLU A 1 514 ? 23.395 -9.863 -27.773 1.00 94.75 514 GLU A O 1
ATOM 3915 N N . SER A 1 515 ? 25.409 -9.122 -28.403 1.00 94.62 515 SER A N 1
ATOM 3916 C CA . SER A 1 515 ? 25.284 -7.812 -27.758 1.00 94.62 515 SER A CA 1
ATOM 3917 C C . SER A 1 515 ? 25.094 -6.733 -28.815 1.00 94.62 515 SER A C 1
ATOM 3919 O O . SER A 1 515 ? 25.795 -6.723 -29.826 1.00 94.62 515 SER A O 1
ATOM 3921 N N . ALA A 1 516 ? 24.167 -5.811 -28.579 1.00 94.62 516 ALA A N 1
ATOM 3922 C CA . ALA A 1 516 ? 23.868 -4.721 -29.500 1.00 94.62 516 ALA A CA 1
ATOM 3923 C C . ALA A 1 516 ? 23.460 -3.447 -28.746 1.00 94.62 516 ALA A C 1
ATOM 3925 O O . ALA A 1 516 ? 23.316 -3.438 -27.524 1.00 94.62 516 ALA A O 1
ATOM 3926 N N . GLN A 1 517 ? 23.316 -2.346 -29.482 1.00 94.56 517 GLN A N 1
ATOM 3927 C CA . GLN A 1 517 ? 22.842 -1.066 -28.957 1.00 94.56 517 GLN A CA 1
ATOM 3928 C C . GLN A 1 517 ? 21.646 -0.576 -29.767 1.00 94.56 517 GLN A C 1
ATOM 3930 O O . GLN A 1 517 ? 21.636 -0.684 -30.998 1.00 94.56 517 GLN A O 1
ATOM 3935 N N . LEU A 1 518 ? 20.661 -0.011 -29.073 1.00 93.62 518 LEU A N 1
ATOM 3936 C CA . LEU A 1 518 ? 19.550 0.696 -29.697 1.00 93.62 518 LEU A CA 1
ATOM 3937 C C . LEU A 1 518 ? 20.051 1.959 -30.402 1.00 93.62 518 LEU A C 1
ATOM 3939 O O . LEU A 1 518 ? 20.986 2.625 -29.947 1.00 93.62 518 LEU A O 1
ATOM 3943 N N . ARG A 1 519 ? 19.422 2.287 -31.533 1.00 91.50 519 ARG A N 1
ATOM 3944 C CA . ARG A 1 519 ? 19.796 3.436 -32.374 1.00 91.50 519 ARG A CA 1
ATOM 3945 C C . ARG A 1 519 ? 19.009 4.700 -32.040 1.00 91.50 519 ARG A C 1
ATOM 3947 O O . ARG A 1 519 ? 19.402 5.781 -32.467 1.00 91.50 519 ARG A O 1
ATOM 3954 N N . GLY A 1 520 ? 17.912 4.564 -31.306 1.00 87.69 520 GLY A N 1
ATOM 3955 C CA . GLY A 1 520 ? 17.021 5.652 -30.925 1.00 87.69 520 GLY A CA 1
ATOM 3956 C C . GLY A 1 520 ? 15.758 5.122 -30.242 1.00 87.69 520 GLY A C 1
ATOM 3957 O O . GLY A 1 520 ? 15.680 3.921 -29.966 1.00 87.69 520 GLY A O 1
ATOM 3958 N N . PRO A 1 521 ? 14.773 5.996 -29.990 1.00 87.81 521 PRO A N 1
ATOM 3959 C CA . PRO A 1 521 ? 13.553 5.620 -29.298 1.00 87.81 521 PRO A CA 1
ATOM 3960 C C . PRO A 1 521 ? 12.588 4.828 -30.191 1.00 87.81 521 PRO A C 1
ATOM 3962 O O . PRO A 1 521 ? 12.484 5.052 -31.403 1.00 87.81 521 PRO A O 1
ATOM 3965 N N . GLY A 1 522 ? 11.835 3.935 -29.553 1.00 88.62 522 GLY A N 1
ATOM 3966 C CA . GLY A 1 522 ? 10.770 3.137 -30.151 1.00 88.62 522 GLY A CA 1
ATOM 3967 C C . GLY A 1 522 ? 11.240 2.233 -31.293 1.00 88.62 522 GLY A C 1
ATOM 3968 O O . GLY A 1 522 ? 12.433 2.060 -31.551 1.00 88.62 522 GLY A O 1
ATOM 3969 N N . ILE A 1 523 ? 10.281 1.658 -32.018 1.00 89.38 523 ILE A N 1
ATOM 3970 C CA . ILE A 1 523 ? 10.557 0.684 -33.085 1.00 89.38 523 ILE A CA 1
ATOM 3971 C C . ILE A 1 523 ? 11.425 1.253 -34.225 1.00 89.38 523 ILE A C 1
ATOM 3973 O O . ILE A 1 523 ? 12.174 0.518 -34.862 1.00 89.38 523 ILE A O 1
ATOM 3977 N N . ALA A 1 524 ? 11.380 2.568 -34.470 1.00 89.00 524 ALA A N 1
ATOM 3978 C CA . ALA A 1 524 ? 12.210 3.225 -35.484 1.00 89.00 524 ALA A CA 1
ATOM 3979 C C . ALA A 1 524 ? 13.710 3.193 -35.133 1.00 89.00 524 ALA A C 1
ATOM 3981 O O . ALA A 1 524 ? 14.558 3.177 -36.026 1.00 89.00 524 ALA A O 1
ATOM 3982 N N . GLY A 1 525 ? 14.035 3.160 -33.838 1.00 89.19 525 GLY A N 1
ATOM 3983 C CA . GLY A 1 525 ? 15.390 3.003 -33.318 1.00 89.19 525 GLY A CA 1
ATOM 3984 C C . GLY A 1 525 ? 15.781 1.557 -33.010 1.00 89.19 525 GLY A C 1
ATOM 3985 O O . GLY A 1 525 ? 16.831 1.343 -32.396 1.00 89.19 525 GLY A O 1
ATOM 3986 N N . ALA A 1 526 ? 14.965 0.576 -33.416 1.00 93.06 526 ALA A N 1
ATOM 3987 C CA . ALA A 1 526 ? 15.174 -0.820 -33.067 1.00 93.06 526 ALA A CA 1
ATOM 3988 C C . ALA A 1 526 ? 16.512 -1.370 -33.581 1.00 93.06 526 ALA A C 1
ATOM 3990 O O . ALA A 1 526 ? 16.942 -1.112 -34.711 1.00 93.06 526 ALA A O 1
ATOM 3991 N N . ALA A 1 527 ? 17.143 -2.204 -32.761 1.00 94.75 527 ALA A N 1
ATOM 3992 C CA . ALA A 1 527 ? 18.208 -3.088 -33.197 1.00 94.75 527 ALA A CA 1
ATOM 3993 C C . ALA A 1 527 ? 17.585 -4.381 -33.730 1.00 94.75 527 ALA A C 1
ATOM 3995 O O . ALA A 1 527 ? 16.856 -5.077 -33.021 1.00 94.75 527 ALA A O 1
ATOM 3996 N N . LEU A 1 528 ? 17.871 -4.691 -34.992 1.00 94.94 528 LEU A N 1
ATOM 3997 C CA . LEU A 1 528 ? 17.332 -5.858 -35.671 1.00 94.94 528 LEU A CA 1
ATOM 3998 C C . LEU A 1 528 ? 18.373 -6.977 -35.719 1.00 94.94 528 LEU A C 1
ATOM 4000 O O . LEU A 1 528 ? 19.429 -6.811 -36.329 1.00 94.94 528 LEU A O 1
ATOM 4004 N N . VAL A 1 529 ? 18.049 -8.122 -35.123 1.00 94.94 529 VAL A N 1
ATOM 4005 C CA . VAL A 1 529 ? 18.926 -9.295 -35.059 1.00 94.94 529 VAL A CA 1
ATOM 4006 C C . VAL A 1 529 ? 18.307 -10.445 -35.847 1.00 94.94 529 VAL A C 1
ATOM 4008 O O . VAL A 1 529 ? 17.269 -10.992 -35.474 1.00 94.94 529 VAL A O 1
ATOM 4011 N N . ALA A 1 530 ? 18.940 -10.822 -36.959 1.00 94.81 530 ALA A N 1
ATOM 4012 C CA . ALA A 1 530 ? 18.470 -11.913 -37.811 1.00 94.81 530 ALA A CA 1
ATOM 4013 C C . ALA A 1 530 ? 18.763 -13.282 -37.178 1.00 94.81 530 ALA A C 1
ATOM 4015 O O . ALA A 1 530 ? 19.905 -13.570 -36.826 1.00 94.81 530 ALA A O 1
ATOM 4016 N N . LEU A 1 531 ? 17.760 -14.158 -37.107 1.00 94.12 531 LEU A N 1
ATOM 4017 C CA . LEU A 1 531 ? 17.816 -15.515 -36.540 1.00 94.12 531 LEU A CA 1
ATOM 4018 C C . LEU A 1 531 ? 17.906 -16.604 -37.629 1.00 94.12 531 LEU A C 1
ATOM 4020 O O . LEU A 1 531 ? 17.319 -17.684 -37.523 1.00 94.12 531 LEU A O 1
ATOM 4024 N N . GLU A 1 532 ? 18.602 -16.309 -38.725 1.00 89.69 532 GLU A N 1
ATOM 4025 C CA . GLU A 1 532 ? 18.683 -17.198 -39.893 1.00 89.69 532 GLU A CA 1
ATOM 4026 C C . GLU A 1 532 ? 19.533 -18.445 -39.644 1.00 89.69 532 GLU A C 1
ATOM 4028 O O . GLU A 1 532 ? 19.233 -19.494 -40.201 1.00 89.69 532 GLU A O 1
ATOM 4033 N N . SER A 1 533 ? 20.530 -18.356 -38.760 1.00 90.56 533 SER A N 1
ATOM 4034 C CA . SER A 1 533 ? 21.434 -19.462 -38.422 1.00 90.56 533 SER A CA 1
ATOM 4035 C C . SER A 1 533 ? 20.808 -20.562 -37.559 1.00 90.56 533 SER A C 1
ATOM 4037 O O . SER A 1 533 ? 21.454 -21.577 -37.309 1.00 90.56 533 SER A O 1
ATOM 4039 N N . LEU A 1 534 ? 19.576 -20.377 -37.076 1.00 93.88 534 LEU A N 1
ATOM 4040 C CA . LEU A 1 534 ? 18.893 -21.378 -36.259 1.00 93.88 534 LEU A CA 1
ATOM 4041 C C . LEU A 1 534 ? 18.310 -22.494 -37.140 1.00 93.88 534 LEU A C 1
ATOM 4043 O O . LEU A 1 534 ? 17.798 -22.236 -38.230 1.00 93.88 534 LEU A O 1
ATOM 4047 N N . GLY A 1 535 ? 18.352 -23.734 -36.654 1.00 94.69 535 GLY A N 1
ATOM 4048 C CA . GLY A 1 535 ? 17.635 -24.851 -37.271 1.00 94.69 535 GLY A CA 1
ATOM 4049 C C . GLY A 1 535 ? 16.114 -24.754 -37.073 1.00 94.69 535 GLY A C 1
ATOM 4050 O O . GLY A 1 535 ? 15.626 -23.815 -36.440 1.00 94.69 535 GLY A O 1
ATOM 4051 N N . PRO A 1 536 ? 15.333 -25.702 -37.620 1.00 94.81 536 PRO A N 1
ATOM 4052 C CA . PRO A 1 536 ? 13.945 -25.868 -37.211 1.00 94.81 536 PRO A CA 1
ATOM 4053 C C . PRO A 1 536 ? 13.877 -26.302 -35.738 1.00 94.81 536 PRO A C 1
ATOM 4055 O O . PRO A 1 536 ? 14.709 -27.088 -35.286 1.00 94.81 536 PRO A O 1
ATOM 4058 N N . GLY A 1 537 ? 12.893 -25.799 -34.997 1.00 94.62 537 GLY A N 1
ATOM 4059 C CA . GLY A 1 537 ? 12.719 -26.120 -33.580 1.00 94.62 537 GLY A CA 1
ATOM 4060 C C . GLY A 1 537 ? 12.014 -25.027 -32.784 1.00 94.62 537 GLY A C 1
ATOM 4061 O O . GLY A 1 537 ? 11.612 -23.993 -33.327 1.00 94.62 537 GLY A O 1
ATOM 4062 N N . ARG A 1 538 ? 11.872 -25.268 -31.479 1.00 94.44 538 ARG A N 1
ATOM 4063 C CA . ARG A 1 538 ? 11.287 -24.323 -30.524 1.00 94.44 538 ARG A CA 1
ATOM 4064 C C . ARG A 1 538 ? 12.399 -23.586 -29.791 1.00 94.44 538 ARG A C 1
ATOM 4066 O O . ARG A 1 538 ? 13.327 -24.194 -29.259 1.00 94.44 538 ARG A O 1
ATOM 4073 N N . TYR A 1 539 ? 12.300 -22.266 -29.767 1.00 95.00 539 TYR A N 1
ATOM 4074 C CA . TYR A 1 539 ? 13.298 -21.383 -29.190 1.00 95.00 539 TYR A CA 1
ATOM 4075 C C . TYR A 1 539 ? 12.660 -20.399 -28.220 1.00 95.00 539 TYR A C 1
ATOM 4077 O O . TYR A 1 539 ? 11.578 -19.867 -28.465 1.00 95.00 539 TYR A O 1
ATOM 4085 N N . TRP A 1 540 ? 13.366 -20.120 -27.134 1.00 95.19 540 TRP A N 1
ATOM 4086 C CA . TRP A 1 540 ? 13.066 -19.030 -26.224 1.00 95.19 540 TRP A CA 1
ATOM 4087 C C . TRP A 1 540 ? 14.074 -17.912 -26.464 1.00 95.19 540 TRP A C 1
ATOM 4089 O O . TRP A 1 540 ? 15.286 -18.123 -26.392 1.00 95.19 540 TRP A O 1
ATOM 4099 N N . VAL A 1 541 ? 13.567 -16.740 -26.822 1.00 95.81 541 VAL A N 1
ATOM 4100 C CA . VAL A 1 541 ? 14.365 -15.561 -27.148 1.00 95.81 541 VAL A CA 1
ATOM 4101 C C . VAL A 1 541 ? 14.146 -14.537 -26.050 1.00 95.81 541 VAL A C 1
ATOM 4103 O O . VAL A 1 541 ? 13.003 -14.210 -25.743 1.00 95.81 541 VAL A O 1
ATOM 4106 N N . ILE A 1 542 ? 15.232 -14.018 -25.491 1.00 94.31 542 ILE A N 1
ATOM 4107 C CA . ILE A 1 542 ? 15.216 -13.008 -24.435 1.00 94.31 542 ILE A CA 1
ATOM 4108 C C . ILE A 1 542 ? 16.275 -11.951 -24.737 1.00 94.31 542 ILE A C 1
ATOM 4110 O O . ILE A 1 542 ? 17.403 -12.289 -25.095 1.00 94.31 542 ILE A O 1
ATOM 4114 N N . ALA A 1 543 ? 15.920 -10.677 -24.627 1.00 94.44 543 ALA A N 1
ATOM 4115 C CA . ALA A 1 543 ? 16.892 -9.586 -24.573 1.00 94.44 543 ALA A CA 1
ATOM 4116 C C . ALA A 1 543 ? 17.039 -9.143 -23.121 1.00 94.44 543 ALA A C 1
ATOM 4118 O O . ALA A 1 543 ? 16.071 -9.242 -22.390 1.00 94.44 543 ALA A O 1
ATOM 4119 N N . VAL A 1 544 ? 18.211 -8.666 -22.702 1.00 91.50 544 VAL A N 1
ATOM 4120 C CA . VAL A 1 544 ? 18.434 -8.066 -21.376 1.00 91.50 544 VAL A CA 1
ATOM 4121 C C . VAL A 1 544 ? 19.184 -6.751 -21.548 1.00 91.50 544 VAL A C 1
ATOM 4123 O O . VAL A 1 544 ? 20.281 -6.732 -22.104 1.00 91.50 544 VAL A O 1
ATOM 4126 N N . SER A 1 545 ? 18.603 -5.648 -21.089 1.00 89.50 545 SER A N 1
ATOM 4127 C CA . SER A 1 545 ? 19.215 -4.320 -21.133 1.00 89.50 545 SER A CA 1
ATOM 4128 C C . SER A 1 545 ? 20.404 -4.233 -20.173 1.00 89.50 545 SER A C 1
ATOM 4130 O O . SER A 1 545 ? 20.276 -4.515 -18.983 1.00 89.50 545 SER A O 1
ATOM 4132 N N . ALA A 1 546 ? 21.562 -3.803 -20.674 1.00 84.50 546 ALA A N 1
ATOM 4133 C CA . ALA A 1 546 ? 22.798 -3.692 -19.900 1.00 84.50 546 ALA A CA 1
ATOM 4134 C C . ALA A 1 546 ? 22.713 -2.620 -18.802 1.00 84.50 546 ALA A C 1
ATOM 4136 O O . ALA A 1 546 ? 23.335 -2.765 -17.755 1.00 84.50 546 ALA A O 1
ATOM 4137 N N . GLY A 1 547 ? 21.945 -1.551 -19.038 1.00 78.75 547 GLY A N 1
ATOM 4138 C CA . GLY A 1 547 ? 21.699 -0.483 -18.066 1.00 78.75 547 GLY A CA 1
ATOM 4139 C C . GLY A 1 547 ? 20.311 -0.549 -17.432 1.00 78.75 547 GLY A C 1
ATOM 4140 O O . GLY A 1 547 ? 19.879 0.439 -16.845 1.00 78.75 547 GLY A O 1
ATOM 4141 N N . ARG A 1 548 ? 19.606 -1.681 -17.582 1.00 76.69 548 ARG A N 1
ATOM 4142 C CA . ARG A 1 548 ? 18.269 -1.928 -17.011 1.00 76.69 548 ARG A CA 1
ATOM 4143 C C . ARG A 1 548 ? 17.191 -0.942 -17.464 1.00 76.69 548 ARG A C 1
ATOM 4145 O O . ARG A 1 548 ? 16.156 -0.812 -16.819 1.00 76.69 548 ARG A O 1
ATOM 4152 N N . GLN A 1 549 ? 17.419 -0.258 -18.582 1.00 85.62 549 GLN A N 1
ATOM 4153 C CA . GLN A 1 549 ? 16.387 0.552 -19.211 1.00 85.62 549 GLN A CA 1
ATOM 4154 C C . GLN A 1 549 ? 15.289 -0.341 -19.786 1.00 85.62 549 GLN A C 1
ATOM 4156 O O . GLN A 1 549 ? 15.571 -1.449 -20.250 1.00 85.62 549 GLN A O 1
ATOM 4161 N N . ASP A 1 550 ? 14.067 0.184 -19.778 1.00 86.38 550 ASP A N 1
ATOM 4162 C CA . ASP A 1 550 ? 12.895 -0.449 -20.369 1.00 86.38 550 ASP A CA 1
ATOM 4163 C C . ASP A 1 550 ? 13.094 -0.689 -21.871 1.00 86.38 550 ASP A C 1
ATOM 4165 O O . ASP A 1 550 ? 13.340 0.248 -22.645 1.00 86.38 550 ASP A O 1
ATOM 4169 N N . ILE A 1 551 ? 13.019 -1.954 -22.276 1.00 91.06 551 ILE A N 1
ATOM 4170 C CA . ILE A 1 551 ? 13.153 -2.372 -23.667 1.00 91.06 551 ILE A CA 1
ATOM 4171 C C . ILE A 1 551 ? 12.053 -3.372 -24.017 1.00 91.06 551 ILE A C 1
ATOM 4173 O O . ILE A 1 551 ? 11.694 -4.234 -23.224 1.00 91.06 551 ILE A O 1
ATOM 4177 N N . ASP A 1 552 ? 11.593 -3.294 -25.254 1.00 93.81 552 ASP A N 1
ATOM 4178 C CA . ASP A 1 552 ? 10.591 -4.164 -25.844 1.00 93.81 552 ASP A CA 1
ATOM 4179 C C . ASP A 1 552 ? 11.233 -5.103 -26.862 1.00 93.81 552 ASP A C 1
ATOM 4181 O O . ASP A 1 552 ? 12.300 -4.828 -27.429 1.00 93.81 552 ASP A O 1
ATOM 4185 N N . LEU A 1 553 ? 10.548 -6.211 -27.139 1.00 96.12 553 LEU A N 1
ATOM 4186 C CA . LEU A 1 553 ? 10.983 -7.205 -28.110 1.00 96.12 553 LEU A CA 1
ATOM 4187 C C . LEU A 1 553 ? 9.836 -7.611 -29.032 1.00 96.12 553 LEU A C 1
ATOM 4189 O O . LEU A 1 553 ? 8.768 -8.019 -28.582 1.00 96.12 553 LEU A O 1
ATOM 4193 N N . GLN A 1 554 ? 10.080 -7.571 -30.342 1.00 96.94 554 GLN A N 1
ATOM 4194 C CA . GLN A 1 554 ? 9.170 -8.074 -31.371 1.00 96.94 554 GLN A CA 1
ATOM 4195 C C . GLN A 1 554 ? 9.829 -9.179 -32.196 1.00 96.94 554 GLN A C 1
ATOM 4197 O O . GLN A 1 554 ? 10.931 -9.013 -32.721 1.00 96.94 554 GLN A O 1
ATOM 4202 N N . LEU A 1 555 ? 9.127 -10.302 -32.345 1.00 97.12 555 LEU A N 1
ATOM 4203 C CA . LEU A 1 555 ? 9.497 -11.389 -33.245 1.00 97.12 555 LEU A CA 1
ATOM 4204 C C . LEU A 1 555 ? 8.883 -11.147 -34.622 1.00 97.12 555 LEU A C 1
ATOM 4206 O O . LEU A 1 555 ? 7.664 -11.013 -34.751 1.00 97.12 555 LEU A O 1
ATOM 4210 N N . LEU A 1 556 ? 9.727 -11.128 -35.647 1.00 96.00 556 LEU A N 1
ATOM 4211 C CA . LEU A 1 556 ? 9.358 -10.819 -37.022 1.00 96.00 556 LEU A CA 1
ATOM 4212 C C . LEU A 1 556 ? 9.615 -12.014 -37.944 1.00 96.00 556 LEU A C 1
ATOM 4214 O O . LEU A 1 556 ? 10.655 -12.669 -37.835 1.00 96.00 556 LEU A O 1
ATOM 4218 N N . GLN A 1 557 ? 8.716 -12.245 -38.900 1.00 94.88 557 GLN A N 1
ATOM 4219 C CA . GLN A 1 557 ? 8.899 -13.196 -39.998 1.00 94.88 557 GLN A CA 1
ATOM 4220 C C . GLN A 1 557 ? 9.183 -12.466 -41.318 1.00 94.88 557 GLN A C 1
ATOM 4222 O O . GLN A 1 557 ? 8.571 -11.441 -41.650 1.00 94.88 557 GLN A O 1
ATOM 4227 N N . GLY A 1 558 ? 10.152 -12.980 -42.074 1.00 90.50 558 GLY A N 1
ATOM 4228 C CA . GLY A 1 558 ? 10.514 -12.471 -43.395 1.00 90.50 558 GLY A CA 1
ATOM 4229 C C . GLY A 1 558 ? 9.756 -13.194 -44.508 1.00 90.50 558 GLY A C 1
ATOM 4230 O O . GLY A 1 558 ? 9.687 -14.420 -44.507 1.00 90.50 558 GLY A O 1
ATOM 4231 N N . SER A 1 559 ? 9.260 -12.449 -45.503 1.00 77.19 559 SER A N 1
ATOM 4232 C CA . SER A 1 559 ? 8.706 -13.010 -46.746 1.00 77.19 559 SER A CA 1
ATOM 4233 C C . SER A 1 559 ? 9.587 -12.629 -47.944 1.00 77.19 559 SER A C 1
ATOM 4235 O O . SER A 1 559 ? 9.570 -11.502 -48.443 1.00 77.19 559 SER A O 1
ATOM 4237 N N . GLY A 1 560 ? 10.402 -13.580 -48.409 1.00 71.38 560 GLY A N 1
ATOM 4238 C CA . GLY A 1 560 ? 11.224 -13.422 -49.615 1.00 71.38 560 GLY A CA 1
ATOM 4239 C C . GLY A 1 560 ? 12.310 -12.336 -49.526 1.00 71.38 560 GLY A C 1
ATOM 4240 O O . GLY A 1 560 ? 12.921 -12.122 -48.478 1.00 71.38 560 GLY A O 1
ATOM 4241 N N . ALA A 1 561 ? 12.587 -11.679 -50.659 1.00 65.12 561 ALA A N 1
ATOM 4242 C CA . ALA A 1 561 ? 13.650 -10.675 -50.810 1.00 65.12 561 ALA A CA 1
ATOM 4243 C C . ALA A 1 561 ? 13.283 -9.275 -50.266 1.00 65.12 561 ALA A C 1
ATOM 4245 O O . ALA A 1 561 ? 14.145 -8.405 -50.191 1.00 65.12 561 ALA A O 1
ATOM 4246 N N . SER A 1 562 ? 12.020 -9.043 -49.884 1.00 53.84 562 SER A N 1
ATOM 4247 C CA . SER A 1 562 ? 11.451 -7.697 -49.686 1.00 53.84 562 SER A CA 1
ATOM 4248 C C . SER A 1 562 ? 11.258 -7.246 -48.226 1.00 53.84 562 SER A C 1
ATOM 4250 O O . SER A 1 562 ? 10.471 -6.334 -47.975 1.00 53.84 562 SER A O 1
ATOM 4252 N N . GLY A 1 563 ? 11.965 -7.855 -47.268 1.00 75.69 563 GLY A N 1
ATOM 4253 C CA . GLY A 1 563 ? 12.024 -7.400 -45.869 1.00 75.69 563 GLY A CA 1
ATOM 4254 C C . GLY A 1 563 ? 11.145 -8.168 -44.870 1.00 75.69 563 GLY A C 1
ATOM 4255 O O . GLY A 1 563 ? 10.468 -9.140 -45.206 1.00 75.69 563 GLY A O 1
ATOM 4256 N N . TRP A 1 564 ? 11.204 -7.733 -43.610 1.00 82.31 564 TRP A N 1
ATOM 4257 C CA . TRP A 1 564 ? 10.464 -8.277 -42.465 1.00 82.31 564 TRP A CA 1
ATOM 4258 C C . TRP A 1 564 ? 9.058 -7.679 -42.448 1.00 82.31 564 TRP A C 1
ATOM 4260 O O . TRP A 1 564 ? 8.935 -6.456 -42.429 1.00 82.31 564 TRP A O 1
ATOM 4270 N N . ARG A 1 565 ? 8.006 -8.502 -42.531 1.00 71.81 565 ARG A N 1
ATOM 4271 C CA . ARG A 1 565 ? 6.639 -7.995 -42.772 1.00 71.81 565 ARG A CA 1
ATOM 4272 C C . ARG A 1 565 ? 5.624 -8.366 -41.705 1.00 71.81 565 ARG A C 1
ATOM 4274 O O . ARG A 1 565 ? 4.674 -7.616 -41.520 1.00 71.81 565 ARG A O 1
ATOM 4281 N N . GLU A 1 566 ? 5.813 -9.484 -41.016 1.00 85.31 566 GLU A N 1
ATOM 4282 C CA . GLU A 1 566 ? 4.800 -10.002 -40.100 1.00 85.31 566 GLU A CA 1
ATOM 4283 C C . GLU A 1 566 ? 5.332 -10.070 -38.672 1.00 85.31 566 GLU A C 1
ATOM 4285 O O . GLU A 1 566 ? 6.376 -10.673 -38.421 1.00 85.31 566 GLU A O 1
ATOM 4290 N N . ARG A 1 567 ? 4.613 -9.436 -37.739 1.00 94.00 567 ARG A N 1
ATOM 4291 C CA . ARG A 1 567 ? 4.866 -9.549 -36.301 1.00 94.00 567 ARG A CA 1
ATOM 4292 C C . ARG A 1 567 ? 4.205 -10.827 -35.796 1.00 94.00 567 ARG A C 1
ATOM 4294 O O . ARG A 1 567 ? 2.983 -10.881 -35.710 1.00 94.00 567 ARG A O 1
ATOM 4301 N N . LEU A 1 568 ? 5.014 -11.820 -35.438 1.00 94.75 568 LEU A N 1
ATOM 4302 C CA . LEU A 1 568 ? 4.534 -13.106 -34.924 1.00 94.75 568 LEU A CA 1
ATOM 4303 C C . LEU A 1 568 ? 4.205 -13.051 -33.431 1.00 94.75 568 LEU A C 1
ATOM 4305 O O . LEU A 1 568 ? 3.240 -13.654 -32.976 1.00 94.75 568 LEU A O 1
ATOM 4309 N N . ALA A 1 569 ? 5.031 -12.343 -32.664 1.00 94.94 569 ALA A N 1
ATOM 4310 C CA . ALA A 1 569 ? 4.892 -12.209 -31.220 1.00 94.94 569 ALA A CA 1
ATOM 4311 C C . ALA A 1 569 ? 5.550 -10.911 -30.748 1.00 94.94 569 ALA A C 1
ATOM 4313 O O . ALA A 1 569 ? 6.437 -10.376 -31.420 1.00 94.94 569 ALA A O 1
ATOM 4314 N N . SER A 1 570 ? 5.143 -10.422 -29.582 1.00 94.81 570 SER A N 1
ATOM 4315 C CA . SER A 1 570 ? 5.806 -9.305 -28.919 1.00 94.81 570 SER A CA 1
ATOM 4316 C C . SER A 1 570 ? 5.746 -9.426 -27.402 1.00 94.81 570 SER A C 1
ATOM 4318 O O . SER A 1 570 ? 4.839 -10.052 -26.849 1.00 94.81 570 SER A O 1
ATOM 4320 N N . ASP A 1 571 ? 6.734 -8.828 -26.749 1.00 90.94 571 ASP A N 1
ATOM 4321 C CA . ASP A 1 571 ? 6.739 -8.533 -25.324 1.00 90.94 571 ASP A CA 1
ATOM 4322 C C . ASP A 1 571 ? 7.046 -7.044 -25.170 1.00 90.94 571 ASP A C 1
ATOM 4324 O O . ASP A 1 571 ? 8.179 -6.615 -25.374 1.00 90.94 571 ASP A O 1
ATOM 4328 N N . GLU A 1 572 ? 5.987 -6.280 -24.907 1.00 90.56 572 GLU A N 1
ATOM 4329 C CA . GLU A 1 572 ? 5.987 -4.816 -24.754 1.00 90.56 572 GLU A CA 1
ATOM 4330 C C . GLU A 1 572 ? 5.613 -4.434 -23.306 1.00 90.56 572 GLU A C 1
ATOM 4332 O O . GLU A 1 572 ? 4.996 -3.404 -23.030 1.00 90.56 572 GLU A 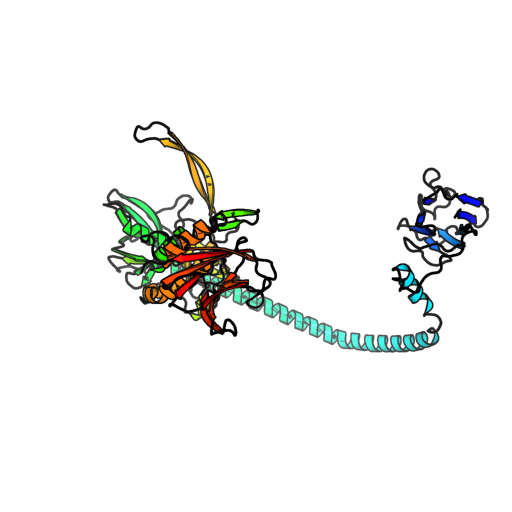O 1
ATOM 4337 N N . ARG A 1 573 ? 5.845 -5.352 -22.356 1.00 81.81 573 ARG A N 1
ATOM 4338 C CA . ARG A 1 573 ? 5.606 -5.086 -20.934 1.00 81.81 573 ARG A CA 1
ATOM 4339 C C . ARG A 1 573 ? 6.745 -4.210 -20.414 1.00 81.81 573 ARG A C 1
ATOM 4341 O O . ARG A 1 573 ? 7.881 -4.597 -20.653 1.00 81.81 573 ARG A O 1
ATOM 4348 N N . PRO A 1 574 ? 6.487 -3.171 -19.600 1.00 77.50 574 PRO A N 1
ATOM 4349 C CA . PRO A 1 574 ? 7.550 -2.294 -19.111 1.00 77.50 574 PRO A CA 1
ATOM 4350 C C . PRO A 1 574 ? 8.531 -3.046 -18.199 1.00 77.50 574 PRO A C 1
ATOM 4352 O O . PRO A 1 574 ? 8.232 -3.276 -17.022 1.00 77.50 574 PRO A O 1
ATOM 4355 N N . ASN A 1 575 ? 9.655 -3.493 -18.757 1.00 80.75 575 ASN A N 1
ATOM 4356 C CA . ASN A 1 575 ? 10.707 -4.265 -18.111 1.00 80.75 575 ASN A CA 1
ATOM 4357 C C . ASN A 1 575 ? 12.010 -4.198 -18.932 1.00 80.75 575 ASN A C 1
ATOM 4359 O O . ASN A 1 575 ? 12.043 -3.791 -20.084 1.00 80.75 575 ASN A O 1
ATOM 4363 N N . HIS A 1 576 ? 13.120 -4.619 -18.337 1.00 85.12 576 HIS A N 1
ATOM 4364 C CA . HIS A 1 576 ? 14.432 -4.543 -18.981 1.00 85.12 576 HIS A CA 1
ATOM 4365 C C . HIS A 1 576 ? 14.911 -5.878 -19.572 1.00 85.12 576 HIS A C 1
ATOM 4367 O O . HIS A 1 576 ? 16.101 -6.025 -19.859 1.00 85.12 576 HIS A O 1
ATOM 4373 N N . TRP A 1 577 ? 14.023 -6.868 -19.711 1.00 90.12 577 TRP A N 1
ATOM 4374 C CA . TRP A 1 577 ? 14.350 -8.219 -20.174 1.00 90.12 577 TRP A CA 1
ATOM 4375 C C . TRP A 1 577 ? 13.233 -8.917 -20.997 1.00 90.12 577 TRP A C 1
ATOM 4377 O O . TRP A 1 577 ? 12.822 -10.041 -20.693 1.00 90.12 577 TRP A O 1
ATOM 4387 N N . PRO A 1 578 ? 12.704 -8.287 -22.053 1.00 91.25 578 PRO A N 1
ATOM 4388 C CA . PRO A 1 578 ? 11.561 -8.792 -22.806 1.00 91.25 578 PRO A CA 1
ATOM 4389 C C . PRO A 1 578 ? 11.872 -10.136 -23.483 1.00 91.25 578 PRO A C 1
ATOM 4391 O O . PRO A 1 578 ? 13.009 -10.417 -23.885 1.00 91.25 578 PRO A O 1
ATOM 4394 N N . GLN A 1 579 ? 10.848 -10.979 -23.633 1.00 93.94 579 GLN A N 1
ATOM 4395 C CA . GLN A 1 579 ? 11.017 -12.362 -24.088 1.00 93.94 579 GLN A CA 1
ATOM 4396 C C . GLN A 1 579 ? 9.859 -12.903 -24.938 1.00 93.94 579 GLN A C 1
ATOM 4398 O O . GLN A 1 579 ? 8.683 -12.676 -24.662 1.00 93.94 579 GLN A O 1
ATOM 4403 N N . VAL A 1 580 ? 10.181 -13.747 -25.920 1.00 95.38 580 VAL A N 1
ATOM 4404 C CA . VAL A 1 580 ? 9.212 -14.414 -26.809 1.00 95.38 580 VAL A CA 1
ATOM 4405 C C . VAL A 1 580 ? 9.559 -15.886 -27.026 1.00 95.38 580 VAL A C 1
ATOM 4407 O O . VAL A 1 580 ? 10.698 -16.320 -26.845 1.00 95.38 580 VAL A O 1
ATOM 4410 N N . LEU A 1 581 ? 8.557 -16.665 -27.432 1.00 94.81 581 LEU A N 1
ATOM 4411 C CA . LEU A 1 581 ? 8.742 -18.016 -27.958 1.00 94.81 581 LEU A CA 1
ATOM 4412 C C . LEU A 1 581 ? 8.706 -17.972 -29.486 1.00 94.81 581 LEU A C 1
ATOM 4414 O O . LEU A 1 581 ? 7.854 -17.305 -30.068 1.00 94.81 581 LEU A O 1
ATOM 4418 N N . LEU A 1 582 ? 9.621 -18.698 -30.115 1.00 95.44 582 LEU A N 1
ATOM 4419 C CA . LEU A 1 582 ? 9.715 -18.870 -31.558 1.00 95.44 582 LEU A CA 1
ATOM 4420 C C . LEU A 1 582 ? 9.583 -20.356 -31.886 1.00 95.44 582 LEU A C 1
ATOM 4422 O O . LEU A 1 582 ? 10.396 -21.160 -31.442 1.00 95.44 582 LEU A O 1
ATOM 4426 N N . GLU A 1 583 ? 8.612 -20.709 -32.718 1.00 95.81 583 GLU A N 1
ATOM 4427 C CA . GLU A 1 583 ? 8.539 -22.024 -33.356 1.00 95.81 583 GLU A CA 1
ATOM 4428 C C . GLU A 1 583 ? 8.982 -21.869 -34.809 1.00 95.81 583 GLU A C 1
ATOM 4430 O O . GLU A 1 583 ? 8.251 -21.338 -35.640 1.00 95.81 583 GLU A O 1
ATOM 4435 N N . LYS A 1 584 ? 10.218 -22.267 -35.110 1.00 94.81 584 LYS A N 1
ATOM 4436 C CA . LYS A 1 584 ? 10.828 -22.066 -36.426 1.00 94.81 584 LYS A CA 1
ATOM 4437 C C . LYS A 1 584 ? 10.672 -23.320 -37.275 1.00 94.81 584 LYS A C 1
ATOM 4439 O O . LYS A 1 584 ? 11.138 -24.390 -36.878 1.00 94.81 584 LYS A O 1
ATOM 4444 N N . LYS A 1 585 ? 10.090 -23.190 -38.470 1.00 94.50 585 LYS A N 1
ATOM 4445 C CA . LYS A 1 585 ? 10.059 -24.271 -39.468 1.00 94.50 585 LYS A CA 1
ATOM 4446 C C . LYS A 1 585 ? 11.225 -24.149 -40.447 1.00 94.50 585 LYS A C 1
ATOM 4448 O O . LYS A 1 585 ? 11.869 -23.104 -40.577 1.00 94.50 585 LYS A O 1
ATOM 4453 N N . ALA A 1 586 ? 11.512 -25.247 -41.141 1.00 94.12 586 ALA A N 1
ATOM 4454 C CA . ALA A 1 586 ? 12.557 -25.279 -42.155 1.00 94.12 586 ALA A CA 1
ATOM 4455 C C . ALA A 1 586 ? 12.264 -24.257 -43.270 1.00 94.12 586 ALA A C 1
ATOM 4457 O O . ALA A 1 586 ? 11.148 -24.186 -43.778 1.00 94.12 586 ALA A O 1
ATOM 4458 N N . GLY A 1 587 ? 13.273 -23.466 -43.641 1.00 91.12 587 GLY A N 1
ATOM 4459 C CA . GLY A 1 587 ? 13.167 -22.449 -44.694 1.00 91.12 587 GLY A CA 1
ATOM 4460 C C . GLY A 1 587 ? 12.575 -21.101 -44.262 1.00 91.12 587 GLY A C 1
ATOM 4461 O O . GLY A 1 587 ? 12.659 -20.142 -45.026 1.00 91.12 587 GLY A O 1
ATOM 4462 N N . GLU A 1 588 ? 12.034 -20.973 -43.047 1.00 92.62 588 GLU A N 1
ATOM 4463 C CA . GLU A 1 588 ? 11.484 -19.701 -42.564 1.00 92.62 588 GLU A CA 1
ATOM 4464 C C . GLU A 1 588 ? 12.582 -18.756 -42.059 1.00 92.62 588 GLU A C 1
ATOM 4466 O O . GLU A 1 588 ? 13.471 -19.142 -41.288 1.00 92.62 588 GLU A O 1
ATOM 4471 N N . ARG A 1 589 ? 12.497 -17.479 -42.440 1.00 93.94 589 ARG A N 1
ATOM 4472 C CA . ARG A 1 589 ? 13.394 -16.420 -41.960 1.00 93.94 589 ARG A CA 1
ATOM 4473 C C . ARG A 1 589 ? 12.731 -15.690 -40.801 1.00 93.94 589 ARG A C 1
ATOM 4475 O O . ARG A 1 589 ? 11.611 -15.210 -40.941 1.00 93.94 589 ARG A O 1
ATOM 4482 N N . HIS A 1 590 ? 13.454 -15.566 -39.692 1.00 95.56 590 HIS A N 1
ATOM 4483 C CA . HIS A 1 590 ? 12.999 -14.853 -38.501 1.00 95.56 590 HIS A CA 1
ATOM 4484 C C . HIS A 1 590 ? 14.025 -13.806 -38.081 1.00 95.56 590 HIS A C 1
ATOM 4486 O O . HIS A 1 590 ? 15.226 -14.010 -38.268 1.00 95.56 590 HIS A O 1
ATOM 4492 N N . ALA A 1 591 ? 13.556 -12.709 -37.503 1.00 96.00 591 ALA A N 1
ATOM 4493 C CA . ALA A 1 591 ? 14.383 -11.709 -36.849 1.00 96.00 591 ALA A CA 1
ATOM 4494 C C . ALA A 1 591 ? 13.708 -11.223 -35.577 1.00 96.00 591 ALA A C 1
ATOM 4496 O O . ALA A 1 591 ? 12.507 -11.397 -35.380 1.00 96.00 591 ALA A O 1
ATOM 4497 N N . VAL A 1 592 ? 14.504 -10.602 -34.725 1.00 96.75 592 VAL A N 1
ATOM 4498 C CA . VAL A 1 592 ? 14.041 -9.981 -33.495 1.00 96.75 592 VAL A CA 1
ATOM 4499 C C . VAL A 1 592 ? 14.365 -8.503 -33.576 1.00 96.75 592 VAL A C 1
ATOM 4501 O O . VAL A 1 592 ? 15.512 -8.141 -33.838 1.00 96.75 592 VAL A O 1
ATOM 4504 N N . ALA A 1 593 ? 13.360 -7.663 -33.375 1.00 96.00 593 ALA A N 1
ATOM 4505 C CA . ALA A 1 593 ? 13.534 -6.234 -33.190 1.00 96.00 593 ALA A CA 1
ATOM 4506 C C . ALA A 1 593 ? 13.480 -5.933 -31.692 1.00 96.00 593 ALA A C 1
ATOM 4508 O O . ALA A 1 593 ? 12.460 -6.187 -31.055 1.00 96.00 593 ALA A O 1
ATOM 4509 N N . VAL A 1 594 ? 14.572 -5.406 -31.144 1.00 95.31 594 VAL A N 1
ATOM 4510 C CA . VAL A 1 594 ? 14.630 -4.903 -29.765 1.00 95.31 594 VAL A CA 1
ATOM 4511 C C . VAL A 1 594 ? 14.625 -3.382 -29.815 1.00 95.31 594 VAL A C 1
ATOM 4513 O O . VAL A 1 594 ? 15.371 -2.807 -30.610 1.00 95.31 594 VAL A O 1
ATOM 4516 N N . PHE A 1 595 ? 13.785 -2.729 -29.019 1.00 94.38 595 PHE A N 1
ATOM 4517 C CA . PHE A 1 595 ? 13.606 -1.271 -29.017 1.00 94.38 595 PHE A CA 1
ATOM 4518 C C . PHE A 1 595 ? 13.275 -0.748 -27.617 1.00 94.38 595 PHE A C 1
ATOM 4520 O O . PHE A 1 595 ? 13.118 -1.537 -26.703 1.00 94.38 595 PHE A O 1
ATOM 4527 N N . SER A 1 596 ? 13.227 0.569 -27.407 1.00 91.44 596 SER A N 1
ATOM 4528 C CA . SER A 1 596 ? 12.928 1.150 -26.088 1.00 91.44 596 SER A CA 1
ATOM 4529 C C . SER A 1 596 ? 11.414 1.211 -25.830 1.00 91.44 596 SER A C 1
ATOM 4531 O O . SER A 1 596 ? 10.702 1.738 -26.694 1.00 91.44 596 SER A O 1
ATOM 4533 N N . GLY A 1 597 ? 10.950 0.795 -24.646 1.00 77.12 597 GLY A N 1
ATOM 4534 C CA . GLY A 1 597 ? 9.518 0.759 -24.290 1.00 77.12 597 GLY A CA 1
ATOM 4535 C C . GLY A 1 597 ? 8.895 2.105 -23.899 1.00 77.12 597 GLY A C 1
ATOM 4536 O O . GLY A 1 597 ? 7.691 2.312 -24.046 1.00 77.12 597 GLY A O 1
ATOM 4537 N N . ALA A 1 598 ? 9.712 3.089 -23.509 1.00 64.94 598 ALA A N 1
ATOM 4538 C CA . ALA A 1 598 ? 9.218 4.342 -22.934 1.00 64.94 598 ALA A CA 1
ATOM 4539 C C . ALA A 1 598 ? 9.912 5.595 -23.490 1.00 64.94 598 ALA A C 1
ATOM 4541 O O . ALA A 1 598 ? 10.505 6.345 -22.732 1.00 64.94 598 ALA A O 1
ATOM 4542 N N . GLY A 1 599 ? 9.869 5.830 -24.809 1.00 62.00 599 GLY A N 1
ATOM 4543 C CA . GLY A 1 599 ? 10.206 7.127 -25.440 1.00 62.00 599 GLY A CA 1
ATOM 4544 C C . GLY A 1 599 ? 11.604 7.722 -25.182 1.00 62.00 599 GLY A C 1
ATOM 4545 O O . GLY A 1 599 ? 11.908 8.793 -25.708 1.00 62.00 599 GLY A O 1
ATOM 4546 N N . ASP A 1 600 ? 12.450 7.055 -24.401 1.00 60.84 600 ASP A N 1
ATOM 4547 C CA . ASP A 1 600 ? 13.693 7.610 -23.894 1.00 60.84 600 ASP A CA 1
ATOM 4548 C C . ASP A 1 600 ? 14.786 7.517 -24.960 1.00 60.84 600 ASP A C 1
ATOM 4550 O O . ASP A 1 600 ? 15.039 6.469 -25.556 1.00 60.84 600 ASP A O 1
ATOM 4554 N N . ALA A 1 601 ? 15.439 8.646 -25.229 1.00 55.00 601 ALA A N 1
ATOM 4555 C CA . ALA A 1 601 ? 16.311 8.838 -26.390 1.00 55.00 601 ALA A CA 1
ATOM 4556 C C . ALA A 1 601 ? 17.732 8.252 -26.225 1.00 55.00 601 ALA A C 1
ATOM 4558 O O . ALA A 1 601 ? 18.642 8.594 -26.987 1.00 55.00 601 ALA A O 1
ATOM 4559 N N . ALA A 1 602 ? 17.962 7.403 -25.221 1.00 64.75 602 ALA A N 1
ATOM 4560 C CA . ALA A 1 602 ? 19.299 6.945 -24.868 1.00 64.75 602 ALA A CA 1
ATOM 4561 C C . ALA A 1 602 ? 19.772 5.747 -25.712 1.00 64.75 602 ALA A C 1
ATOM 4563 O O . ALA A 1 602 ? 19.002 4.872 -26.107 1.00 64.75 602 ALA A O 1
ATOM 4564 N N . LYS A 1 603 ? 21.090 5.678 -25.942 1.00 82.50 603 LYS A N 1
ATOM 4565 C CA . LYS A 1 603 ? 21.780 4.505 -26.503 1.00 82.50 603 LYS A CA 1
ATOM 4566 C C . LYS A 1 603 ? 21.768 3.367 -25.479 1.00 82.50 603 LYS A C 1
ATOM 4568 O O . LYS A 1 603 ? 22.727 3.191 -24.730 1.00 82.50 603 LYS A O 1
ATOM 4573 N N . VAL A 1 604 ? 20.676 2.616 -25.425 1.00 89.06 604 VAL A N 1
ATOM 4574 C CA . VAL A 1 604 ? 20.548 1.457 -24.537 1.00 89.06 604 VAL A CA 1
ATOM 4575 C C . VAL A 1 604 ? 21.313 0.277 -25.135 1.00 89.06 604 VAL A C 1
ATOM 4577 O O . VAL A 1 604 ? 21.017 -0.168 -26.244 1.00 89.06 604 VAL A O 1
ATOM 4580 N N . GLY A 1 605 ? 22.322 -0.221 -24.421 1.00 92.12 605 GLY A N 1
ATOM 4581 C CA . GLY A 1 605 ? 22.966 -1.495 -24.744 1.00 92.12 605 GLY A CA 1
ATOM 4582 C C . GLY A 1 605 ? 22.130 -2.664 -24.236 1.00 92.12 605 GLY A C 1
ATOM 4583 O O . GLY A 1 605 ? 21.541 -2.564 -23.166 1.00 92.12 605 GLY A O 1
ATOM 4584 N N . PHE A 1 606 ? 22.094 -3.775 -24.966 1.00 93.56 606 PHE A N 1
ATOM 4585 C CA . PHE A 1 606 ? 21.417 -4.997 -24.536 1.00 93.56 606 PHE A CA 1
ATOM 4586 C C . PHE A 1 606 ? 22.162 -6.255 -24.991 1.00 93.56 606 PHE A C 1
ATOM 4588 O O . PHE A 1 606 ? 22.964 -6.231 -25.928 1.00 93.56 606 PHE A O 1
ATOM 4595 N N . GLU A 1 607 ? 21.870 -7.368 -24.326 1.00 94.81 607 GLU A N 1
ATOM 4596 C CA . GLU A 1 607 ? 22.324 -8.709 -24.669 1.00 94.81 607 GLU A CA 1
ATOM 4597 C C . GLU A 1 607 ? 21.122 -9.572 -25.068 1.00 94.81 607 GLU A C 1
ATOM 4599 O O . GLU A 1 607 ? 20.245 -9.845 -24.253 1.00 94.81 607 GLU A O 1
ATOM 4604 N N . LEU A 1 608 ? 21.070 -9.999 -26.328 1.00 95.56 608 LEU A N 1
ATOM 4605 C CA . LEU A 1 608 ? 20.114 -10.975 -26.832 1.00 95.56 608 LEU A CA 1
ATOM 4606 C C . LEU A 1 608 ? 20.655 -12.383 -26.614 1.00 95.56 608 LEU A C 1
ATOM 4608 O O . LEU A 1 608 ? 21.778 -12.705 -27.016 1.00 95.56 608 LEU A O 1
ATOM 4612 N N . ARG A 1 609 ? 19.823 -13.257 -26.061 1.00 94.94 609 ARG A N 1
ATOM 4613 C CA . ARG A 1 609 ? 20.095 -14.684 -25.969 1.00 94.94 609 ARG A CA 1
ATOM 4614 C C . ARG A 1 609 ? 18.961 -15.501 -26.555 1.00 94.94 609 ARG A C 1
ATOM 4616 O O . ARG A 1 609 ? 17.784 -15.175 -26.416 1.00 94.94 609 ARG A O 1
ATOM 4623 N N . VAL A 1 610 ? 19.347 -16.582 -27.217 1.00 95.25 610 VAL A N 1
ATOM 4624 C CA . VAL A 1 610 ? 18.427 -17.564 -27.779 1.00 95.25 610 VAL A CA 1
ATOM 4625 C C . VAL A 1 610 ? 18.741 -18.912 -27.164 1.00 95.25 610 VAL A C 1
ATOM 4627 O O . VAL A 1 610 ? 19.895 -19.339 -27.130 1.00 95.25 610 VAL A O 1
ATOM 4630 N N . TYR A 1 611 ? 17.695 -19.587 -26.722 1.00 94.12 611 TYR A N 1
ATOM 4631 C CA . TYR A 1 611 ? 17.736 -20.859 -26.028 1.00 94.12 611 TYR A CA 1
ATOM 4632 C C . TYR A 1 611 ? 16.922 -21.886 -26.802 1.00 94.12 611 TYR A C 1
ATOM 4634 O O . TYR A 1 611 ? 15.798 -21.593 -27.200 1.00 94.12 611 TYR A O 1
ATOM 4642 N N . GLY A 1 612 ? 17.469 -23.082 -27.017 1.00 91.75 612 GLY A N 1
ATOM 4643 C CA . GLY A 1 612 ? 16.665 -24.209 -27.494 1.00 91.75 612 GLY A CA 1
ATOM 4644 C C . GLY A 1 612 ? 15.725 -24.669 -26.381 1.00 91.75 612 GLY A C 1
ATOM 4645 O O . GLY A 1 612 ? 16.169 -24.857 -25.248 1.00 91.75 612 GLY A O 1
ATOM 4646 N N . VAL A 1 613 ? 14.438 -24.822 -26.684 1.00 88.62 613 VAL A N 1
ATOM 4647 C CA . VAL A 1 613 ? 13.440 -25.334 -25.739 1.00 88.62 613 VAL A CA 1
ATOM 4648 C C . VAL A 1 613 ? 13.225 -26.813 -26.057 1.00 88.62 613 VAL A C 1
ATOM 4650 O O . VAL A 1 613 ? 12.820 -27.112 -27.180 1.00 88.62 613 VAL A O 1
ATOM 4653 N N . PRO A 1 614 ? 13.513 -27.736 -25.121 1.00 81.19 614 PRO A N 1
ATOM 4654 C CA . PRO A 1 614 ? 13.168 -29.144 -25.292 1.00 81.19 614 PRO A CA 1
ATOM 4655 C C . PRO A 1 614 ? 11.654 -29.292 -25.469 1.00 81.19 614 PRO A C 1
ATOM 4657 O O . PRO A 1 614 ? 10.899 -28.550 -24.830 1.00 81.19 614 PRO A O 1
ATOM 4660 N N . ASP A 1 615 ? 11.238 -30.225 -26.324 1.00 73.69 615 ASP A N 1
ATOM 4661 C CA . ASP A 1 615 ? 9.821 -30.502 -26.587 1.00 73.69 615 ASP A CA 1
ATOM 4662 C C . ASP A 1 615 ? 9.023 -30.867 -25.326 1.00 73.69 615 ASP A C 1
ATOM 4664 O O . ASP A 1 615 ? 9.564 -31.581 -24.444 1.00 73.69 615 ASP A O 1
#

pLDDT: mean 86.8, std 13.99, range [38.09, 98.88]

Foldseek 3Di:
DKKWKWWDDDPDTPDIDIDDPPDQKAWEFQQPVPGPHHDPVPQVQTHRGAWMFGQDPNWTFIAGPPPFFKDWQNHTDDGRHTDDQWIWIAGHPPGTIMIMHHDDDPPDDPPDDDPDDDPDDPVNVVVVVVPPPPVCPVVVVVVVVVVVVCVVVVVVVCVVCVVVVVVVVVVVVVVVVVVVVVVVVVVVLFVVLQVVLQVVQQQQKWFKWKAFPVGDIDTQAIWGAADQQKIKFFQVSLVVQVVDDPRIFIWTWGADPQIDTFTFPDKFAQPQQVVQVVLCVLQQFWDLPPVRDIDRDPFFRPRRMMMTGTPDSPPRDDHQAADDPVVLLPAAWPAKKKWWWQADAPDPPQDPRRHGIDIWIWTFHGFPARSRHRDHSVRRFKTKIQTDGHGRHGGIFMAGSNSHGFWTFHWFAWDWDQPDWDFDADPVRDGPDTDTDTGTDGDPVRIGITGTCVSVVCVVVVNSVVCNVVVSVVSVLVSLLRGGPPDDPVNVQLSVCCVVPNPPDDRFDWPDKDKDWFQWADLVRWDKFKPPPDAAAKKKKKKAWPVWAFKKKWKFWDDPPPDTDDTPDIFLRGHRMTMDMDRDDPPIIMMMIMHGNPRDTDTTMMMMTMGGDDD

Radius of gyration: 41.31 Å; chains: 1; bounding box: 74×110×83 Å

Sequence (615 aa):
MPISLHFRAAGAALGKQSFGDEVVEIRIGRDAERCQFALPADQAMVSREHCALQRVLGRYRLVLNGENPVRVDGELAYDGQILPARAKLQLGVEGPVLHVEVTQATELDPTALAKTDRIEGTGTKIERLARRHRLTATTLALSMLALACAAYAGWNLLQRNKEELGASLEDARRFLEEQITRSATEQRARDEALERALESAKPSVLMVLLASDAGTVSAAGTAWVCGIGTLATNAHVASIFAQLPPGWRMLARSSGAQPKDHVIARATLHPGYALFESLNASYRPQVSAAMGWDEDVRLLTACDVALLHVDQAVDLPSPLALAQPEALLALREGREVGFVGYPSENLINVNVERPQPTVQFGRITSTSDFFFGAASPEESQLIHFSMPATGGASGSPVLDATGRVVALLCAGNVQQIVTGFQLQRDGAGNVVGFEPEFQRSPLAVGINFSQRSDLLAELLRGDAAAKLEPRRKSWDGMFARYLNASWGPDEVIQHAWRVRFGSARPLPTPVRKESAQLRGPGIAGAALVALESLGPGRYWVIAVSAGRQDIDLQLLQGSGASGWRERLASDERPNHWPQVLLEKKAGERHAVAVFSGAGDAAKVGFELRVYGVPD

Secondary structure (DSSP, 8-state):
--EEEEEEBTTB---EEEE-TT-SEEEEES-TTT-SEEPPTT-TTS-SS-EEEEEETTEEEEEE-SSS-EEETTEEP-TTPBPPSEEEEEESSS--EEEEEE-----SPPP----------HHHHHHHHHTTTTS-HHHHHHHHHHHHHHHHHHHHHHHHHHHHHHHHHHHHHHHHHHHHHHHHHHHHHHHHHHHHHHHHHGGGEEEEEEEETTS-EEEEEEEEEEETTEEEE-HHHHHGGGGPPTTEEEEEE--SSS--EEEEEEEEE-HHHHHHHHHHHHH--EEE-TTS-EEE--PPPTT--EEEEES--TTPPPPPPBPPHHHHHT--TT-EEEEEE---TT-TT--SSS---EEEEEEEEEEE-TTS----TTT--EEEE-S---TT-TTPEEE-TTS-EEEEEEE--EEEEEEEEEEEE-TTS-EEEEEEEEEEEE-TT--EEEEETHHHHHHHHT-TTTTHHHHHHHHHHHHHHS--TT--HHHHHHHHHHHHH-TTSPPPPEEEEEEEE--SSTGGGPEEEE-TT--SEEEEEEEEETT---EEEEEEEE-TTS-EEEEEEEE-SSSSS-EEEEEEPTT-EEEEEEEESS---S--EEEEEEEEPP-